Protein AF-A0A3R6XH08-F1 (afdb_monomer)

Radius of gyration: 36.48 Å; Cα contacts (8 Å, |Δi|>4): 647; chains: 1; bounding box: 94×95×101 Å

Solvent-accessible surface area (backbone atoms only — not comparable to full-atom values): 23664 Å² total; per-residue (Å²): 137,88,78,83,79,83,76,85,70,84,73,82,67,83,69,82,74,75,79,83,75,68,74,85,77,70,96,71,69,52,64,60,80,80,63,96,82,67,60,67,53,46,64,44,83,46,77,33,53,45,62,33,60,36,26,43,59,39,72,90,46,35,84,80,53,41,72,97,57,90,65,98,66,90,64,32,36,14,43,36,42,20,37,61,37,55,54,44,39,37,27,41,28,29,73,87,70,49,76,43,82,73,51,60,59,53,65,45,62,42,19,26,18,59,57,78,58,58,72,88,74,57,58,39,56,40,38,62,40,86,50,87,81,74,54,61,42,71,41,47,56,90,45,49,36,27,43,32,40,32,19,38,74,89,40,55,17,32,31,31,38,34,62,43,20,38,82,86,38,60,69,36,46,63,49,18,37,44,65,91,62,76,44,58,53,49,72,45,58,90,78,29,35,35,40,33,68,67,53,48,28,31,32,63,76,75,67,48,73,42,72,46,56,76,49,46,49,38,34,38,46,39,76,63,63,89,86,69,68,80,67,76,85,62,40,54,64,37,56,72,70,44,92,52,48,74,43,66,44,55,54,74,72,77,53,56,38,33,33,38,76,62,53,50,76,75,51,76,70,44,50,27,36,41,36,44,34,40,25,45,69,60,58,98,82,52,87,58,58,78,48,28,61,43,58,35,52,48,42,79,46,64,41,60,58,72,76,54,62,66,59,55,50,52,52,52,50,50,52,53,51,50,53,52,53,51,51,52,51,52,50,50,54,56,48,53,63,55,55,64,69,75,70,74,86,90,76,85,86,85,90,86,84,90,82,88,81,87,84,78,85,81,83,83,88,88,86,84,87,80,90,86,88,83,88,85,83,88,84,88,80,88,82,88,82,90,81,90,86,133

Sequence (390 aa):
MRILALSVVASFAKAAFNASALPPVPRKFPTYTYPDDLNLAHSFPVTVKKGRDLLLPLAPLKHALFPEVDPVGSFSLGVSLSACAGSMYVSLVTTDNVVFPLSTAALQCFTFAKETPSTTNATNLCPVFYGPDDLYYTIDPYKIQGVLLMADVDMDLQVAVSFASSLTFPHGYPRMFSADSLPNMTLDATSSAVTFELPTTVDVTSFVASTCHDCIYTVFLSPVVAHAAAAPVLPPICLVASSIARLPLDRSGASSGGHIPRLHTSVAKGDYIVYVVASVPPAADATTRPAALFLYTPVTAYIAHSVSWTYVLVVAVAVAAGAATGLVLLRHFHRKKKDDRRHAPSRFPVPIASGETAGLLPKPSATFAEDDESYDDDLDGYHDIDHVTV

pLDDT: mean 72.44, std 21.0, range [25.69, 96.62]

Organism: Aphanomyces astaci (NCBI:txid112090)

Mean predicted aligned error: 16.35 Å

Secondary structure (DSSP, 8-state):
------------------GGGSPPPPSSPPBPPPPTT--TTS-EEEEE-TT-EEEEESGGGHHHHS-SS--SS--EEEEEEEEEES-EEEEEEETT--EEEEE--SEEEEEEESS---TTS-----SEES-STTS-EE--GGGEEEEEEEE-SSS-EEEEEEEEETTT-TT--SEEEETT---BEEEETTTTEEEEPPPEEEETTT--EEE-TT-EEEEEEEEPPSS--S-----HHHHHHS--EEEE-B--TT-SEEE-TTHHHHS-SEEEEEEEEEEPPPPTT--SSPPPEEEPBPEEEEE-----HHHHHHHHHHHHHHHHHHHHHHHHHHHHHHHTTSS-----------------------------------------------

Foldseek 3Di:
DDDDDPPPQPDPPPPPDPPPPDDPDDPDAAEDDDDPPDALLAWDKDKAFAQGKYWDFCVVVCPPAHDPDDDPDKKKKKKWKAWQDAWKWKWWAFPVRDTGTDDGDRTDMAIEILDDDDLQQDAQQAQEDPDLVRRYDNHHPNRTGTMMIGGHNPGMTMMTMHMHICVLVVNHAQKHFYPSDQWAKDAPLVQQKIFIAFTWIAGSNPRDIDGCQPWFKKKWKAADDPPDDFDDPGPPSSRVNDPTDIFGFADDGSHRIGGGPCQLPSDDFHKIWMKMKIFDDDDPPPPRHGGSIDIHRIDIDGNHRPPPVVVVVVVVVVVVVVVVVVVVVVVVVVVVVVVVVVDDDDDDDDDDDDDDDDDDDDDDDDDDDDDDDDDDDDDDDDDDDDDDDD

Nearest PDB structures (foldseek):
  7tl6-assembly1_A  TM=4.176E-01  e=4.992E-02  Mus musculus
  6vwi-assembly1_B  TM=3.623E-01  e=5.562E-01  Homo sapiens
  3sxw-assembly1_A-2  TM=5.569E-01  e=9.106E-01  Pyrococcus furiosus DSM 3638
  1boy-assembly1_A  TM=3.393E-01  e=5.875E-01  Homo sapiens
  1a21-assembly1_A  TM=2.514E-01  e=2.724E+00  Oryctolagus cuniculus

Structure (mmCIF, N/CA/C/O backbone):
data_AF-A0A3R6XH08-F1
#
_entry.id   AF-A0A3R6XH08-F1
#
loop_
_atom_site.group_PDB
_atom_site.id
_atom_site.type_symbol
_atom_site.label_atom_id
_atom_site.label_alt_id
_atom_site.label_comp_id
_atom_site.label_asym_id
_atom_site.label_entity_id
_atom_site.label_seq_id
_atom_site.pdbx_PDB_ins_code
_atom_site.Cartn_x
_atom_site.Cartn_y
_atom_site.Cartn_z
_atom_site.occupancy
_atom_site.B_iso_or_equiv
_atom_site.auth_seq_id
_atom_site.auth_comp_id
_atom_site.auth_asym_id
_atom_site.auth_atom_id
_atom_site.pdbx_PDB_model_num
ATOM 1 N N . MET A 1 1 ? -1.826 29.944 -31.941 1.00 33.44 1 MET A N 1
ATOM 2 C CA . MET A 1 1 ? -2.393 28.612 -31.642 1.00 33.44 1 MET A CA 1
ATOM 3 C C . MET A 1 1 ? -2.288 28.380 -30.144 1.00 33.44 1 MET A C 1
ATOM 5 O O . MET A 1 1 ? -1.181 28.321 -29.633 1.00 33.44 1 MET A O 1
ATOM 9 N N . ARG A 1 2 ? -3.421 28.371 -29.432 1.00 26.19 2 ARG A N 1
ATOM 10 C CA . ARG A 1 2 ? -3.495 28.042 -28.002 1.00 26.19 2 ARG A CA 1
ATOM 11 C C . ARG A 1 2 ? -3.691 26.531 -27.899 1.00 26.19 2 ARG A C 1
ATOM 13 O O . ARG A 1 2 ? -4.702 26.035 -28.382 1.00 26.19 2 ARG A O 1
ATOM 20 N N . ILE A 1 3 ? -2.722 25.820 -27.333 1.00 31.44 3 ILE A N 1
ATOM 21 C CA . ILE A 1 3 ? -2.847 24.390 -27.035 1.00 31.44 3 ILE A CA 1
ATOM 22 C C . ILE A 1 3 ? -3.413 24.295 -25.618 1.00 31.44 3 ILE A C 1
ATOM 24 O O . ILE A 1 3 ? -2.790 24.762 -24.666 1.00 31.44 3 ILE A O 1
ATOM 28 N N . LEU A 1 4 ? -4.635 23.769 -25.513 1.00 29.64 4 LEU A N 1
ATOM 29 C CA . LEU A 1 4 ? -5.271 23.414 -24.250 1.00 29.64 4 LEU A CA 1
ATOM 30 C C . LEU A 1 4 ? -4.449 22.307 -23.583 1.00 29.64 4 LEU A C 1
ATOM 32 O O . LEU A 1 4 ? -4.420 21.179 -24.068 1.00 29.64 4 LEU A O 1
ATOM 36 N N . ALA A 1 5 ? -3.798 22.625 -22.467 1.00 31.14 5 ALA A N 1
ATOM 37 C CA . ALA A 1 5 ? -3.306 21.620 -21.542 1.00 31.14 5 ALA A CA 1
ATOM 38 C C . ALA A 1 5 ? -4.510 21.092 -20.746 1.00 31.14 5 ALA A C 1
ATOM 40 O O . ALA A 1 5 ? -5.046 21.792 -19.887 1.00 31.14 5 ALA A O 1
ATOM 41 N N . LEU A 1 6 ? -4.965 19.877 -21.066 1.00 26.83 6 LEU A N 1
ATOM 42 C CA . LEU A 1 6 ? -5.846 19.108 -20.189 1.00 26.83 6 LEU A CA 1
ATOM 43 C C . LEU A 1 6 ? -5.032 18.721 -18.946 1.00 26.83 6 LEU A C 1
ATOM 45 O O . LEU A 1 6 ? -4.292 17.741 -18.948 1.00 26.83 6 LEU A O 1
ATOM 49 N N . SER A 1 7 ? -5.138 19.519 -17.890 1.00 25.69 7 SER A N 1
ATOM 50 C CA . SER A 1 7 ? -4.680 19.143 -16.558 1.00 25.69 7 SER A CA 1
ATOM 51 C C . SER A 1 7 ? -5.643 18.099 -15.991 1.00 25.69 7 SER A C 1
ATOM 53 O O . SER A 1 7 ? -6.740 18.443 -15.548 1.00 25.69 7 SER A O 1
ATOM 55 N N . VAL A 1 8 ? -5.251 16.825 -16.003 1.00 28.22 8 VAL A N 1
ATOM 56 C CA . VAL A 1 8 ? -5.900 15.789 -15.189 1.00 28.22 8 VAL A CA 1
ATOM 57 C C . VAL A 1 8 ? -5.421 15.995 -13.754 1.00 28.22 8 VAL A C 1
ATOM 59 O O . VAL A 1 8 ? -4.464 15.383 -13.297 1.00 28.22 8 VAL A O 1
ATOM 62 N N . VAL A 1 9 ? -6.048 16.944 -13.063 1.00 27.52 9 VAL A N 1
ATOM 63 C CA . VAL A 1 9 ? -5.958 17.040 -11.608 1.00 27.52 9 VAL A CA 1
ATOM 64 C C . VAL A 1 9 ? -6.851 15.925 -11.080 1.00 27.52 9 VAL A C 1
ATOM 66 O O . VAL A 1 9 ? -8.065 15.960 -11.281 1.00 27.52 9 VAL A O 1
ATOM 69 N N . ALA A 1 10 ? -6.263 14.910 -10.447 1.00 28.52 10 ALA A N 1
ATOM 70 C CA . ALA A 1 10 ? -7.021 13.977 -9.629 1.00 28.52 10 ALA A CA 1
ATOM 71 C C . ALA A 1 10 ? -7.557 14.764 -8.424 1.00 28.52 10 ALA A C 1
ATOM 73 O O . ALA A 1 10 ? -6.911 14.875 -7.388 1.00 28.52 10 ALA A O 1
ATOM 74 N N . SER A 1 11 ? -8.716 15.403 -8.588 1.00 26.11 11 SER A N 1
ATOM 75 C CA . SER A 1 11 ? -9.431 16.012 -7.477 1.00 26.11 11 SER A CA 1
ATOM 76 C C . SER A 1 11 ? -9.865 14.903 -6.526 1.00 26.11 11 SER A C 1
ATOM 78 O O . SER A 1 11 ? -10.837 14.197 -6.793 1.00 26.11 11 SER A O 1
ATOM 80 N N . PHE A 1 12 ? -9.202 14.794 -5.376 1.00 38.41 12 PHE A N 1
ATOM 81 C CA . PHE A 1 12 ? -9.807 14.209 -4.183 1.00 38.41 12 PHE A CA 1
ATOM 82 C C . PHE A 1 12 ? -10.846 15.202 -3.662 1.00 38.41 12 PHE A C 1
ATOM 84 O O . PHE A 1 12 ? -10.659 15.898 -2.668 1.00 38.41 12 PHE A O 1
ATOM 91 N N . ALA A 1 13 ? -11.949 15.334 -4.398 1.00 27.03 13 ALA A N 1
ATOM 92 C CA . ALA A 1 13 ? -13.125 15.979 -3.861 1.00 27.03 13 ALA A CA 1
ATOM 93 C C . ALA A 1 13 ? -13.584 15.119 -2.682 1.00 27.03 13 ALA A C 1
ATOM 95 O O . ALA A 1 13 ? -13.922 13.946 -2.856 1.00 27.03 13 ALA A O 1
ATOM 96 N N . LYS A 1 14 ? -13.604 15.707 -1.482 1.00 37.12 14 LYS A N 1
ATOM 97 C CA . LYS A 1 14 ? -14.404 15.221 -0.358 1.00 37.12 14 LYS A CA 1
ATOM 98 C C . LYS A 1 14 ? -15.851 15.275 -0.846 1.00 37.12 14 LYS A C 1
ATOM 100 O O . LYS A 1 14 ? -16.508 16.310 -0.763 1.00 37.12 14 LYS A O 1
ATOM 105 N N . ALA A 1 15 ? -16.292 14.211 -1.513 1.00 30.67 15 ALA A N 1
ATOM 106 C CA . ALA A 1 15 ? -17.637 14.125 -2.041 1.00 30.67 15 ALA A CA 1
ATOM 107 C C . ALA A 1 15 ? -18.569 14.214 -0.835 1.00 30.67 15 ALA A C 1
ATOM 109 O O . ALA A 1 15 ? -18.578 13.326 0.018 1.00 30.67 15 ALA A O 1
ATOM 110 N N . ALA A 1 16 ? -19.308 15.319 -0.734 1.00 32.34 16 ALA A N 1
ATOM 111 C CA . ALA A 1 16 ? -20.424 15.422 0.185 1.00 32.34 16 ALA A CA 1
ATOM 112 C C . ALA A 1 16 ? -21.398 14.299 -0.192 1.00 32.34 16 ALA A C 1
ATOM 114 O O . ALA A 1 16 ? -22.062 14.345 -1.229 1.00 32.34 16 ALA A O 1
ATOM 115 N N . PHE A 1 17 ? -21.374 13.231 0.602 1.00 43.34 17 PHE A N 1
ATOM 116 C CA . PHE A 1 17 ? -22.094 12.001 0.327 1.00 43.34 17 PHE A CA 1
ATOM 117 C C . PHE A 1 17 ? -23.595 12.274 0.405 1.00 43.34 17 PHE A C 1
ATOM 119 O O . PHE A 1 17 ? -24.123 12.642 1.455 1.00 43.34 17 PHE A O 1
ATOM 126 N N . ASN A 1 18 ? -24.299 12.066 -0.705 1.00 28.47 18 ASN A N 1
ATOM 127 C CA . ASN A 1 18 ? -25.750 12.015 -0.697 1.00 28.47 18 ASN A CA 1
ATOM 128 C C . ASN A 1 18 ? -26.143 10.630 -0.154 1.00 28.47 18 ASN A C 1
ATOM 130 O O . ASN A 1 18 ? -26.159 9.644 -0.886 1.00 28.47 18 ASN A O 1
ATOM 134 N N . ALA A 1 19 ? -26.394 10.540 1.156 1.00 39.81 19 ALA A N 1
ATOM 135 C CA . ALA A 1 19 ? -26.684 9.302 1.896 1.00 39.81 19 ALA A CA 1
ATOM 136 C C . ALA A 1 19 ? -27.966 8.558 1.449 1.00 39.81 19 ALA A C 1
ATOM 138 O O . ALA A 1 19 ? -28.361 7.564 2.049 1.00 39.81 19 ALA A O 1
ATOM 139 N N . SER A 1 20 ? -28.638 9.041 0.407 1.00 33.69 20 SER A N 1
ATOM 140 C CA . SER A 1 20 ? -29.971 8.629 -0.028 1.00 33.69 20 SER A CA 1
ATOM 141 C C . SER A 1 20 ? -29.993 7.436 -0.996 1.00 33.69 20 SER A C 1
ATOM 143 O O . SER A 1 20 ? -31.079 6.969 -1.327 1.00 33.69 20 SER A O 1
ATOM 145 N N . ALA A 1 21 ? -28.836 6.912 -1.424 1.00 39.50 21 ALA A N 1
ATOM 146 C CA . ALA A 1 21 ? -28.752 5.814 -2.400 1.00 39.50 21 ALA A CA 1
ATOM 147 C C . ALA A 1 21 ? -28.111 4.513 -1.878 1.00 39.50 21 ALA A C 1
ATOM 149 O O . ALA A 1 21 ? -27.986 3.554 -2.639 1.00 39.50 21 ALA A O 1
ATOM 150 N N . LEU A 1 22 ? -27.700 4.446 -0.606 1.00 46.88 22 LEU A N 1
ATOM 151 C CA . LEU A 1 22 ? -27.160 3.202 -0.053 1.00 46.88 22 LEU A CA 1
ATOM 152 C C . LEU A 1 22 ? -28.313 2.224 0.241 1.00 46.88 22 LEU A C 1
ATOM 154 O O . LEU A 1 22 ? -29.290 2.622 0.886 1.00 46.88 22 LEU A O 1
ATOM 158 N N . PRO A 1 23 ? -28.239 0.958 -0.212 1.00 47.88 23 PRO A N 1
ATOM 159 C CA . PRO A 1 23 ? -29.212 -0.054 0.178 1.00 47.88 23 PRO A CA 1
ATOM 160 C C . PRO A 1 23 ? -29.245 -0.193 1.711 1.00 47.88 23 PRO A C 1
ATOM 162 O O . PRO A 1 23 ? -28.235 0.058 2.374 1.00 47.88 23 PRO A O 1
ATOM 165 N N . PRO A 1 24 ? -30.393 -0.575 2.302 1.00 49.56 24 PRO A N 1
ATOM 166 C CA . PRO A 1 24 ? -30.515 -0.714 3.745 1.00 49.56 24 PRO A CA 1
ATOM 167 C C . PRO A 1 24 ? -29.464 -1.692 4.268 1.00 49.56 24 PRO A C 1
ATOM 169 O O . PRO A 1 24 ? -29.397 -2.848 3.851 1.00 49.56 24 PRO A O 1
ATOM 172 N N . VAL A 1 25 ? -28.647 -1.189 5.188 1.00 54.62 25 VAL A N 1
ATOM 173 C CA . VAL A 1 25 ? -27.511 -1.893 5.770 1.00 54.62 25 VAL A CA 1
ATOM 174 C C . VAL A 1 25 ? -27.981 -3.204 6.433 1.00 54.62 25 VAL A C 1
ATOM 176 O O . VAL A 1 25 ? -28.839 -3.166 7.324 1.00 54.62 25 VAL A O 1
ATOM 179 N N . PRO A 1 26 ? -27.454 -4.375 6.030 1.00 58.22 26 PRO A N 1
ATOM 180 C CA . PRO A 1 26 ? -27.775 -5.650 6.662 1.00 58.22 26 PRO A CA 1
ATOM 181 C C . PRO A 1 26 ? -27.462 -5.637 8.165 1.00 58.22 26 PRO A C 1
ATOM 183 O O . PRO A 1 26 ? -26.382 -5.238 8.583 1.00 58.22 26 PRO A O 1
ATOM 186 N N . ARG A 1 27 ? -28.369 -6.160 9.005 1.00 60.28 27 ARG A N 1
ATOM 187 C CA . ARG A 1 27 ? -28.140 -6.279 10.465 1.00 60.28 27 ARG A CA 1
ATOM 188 C C . ARG A 1 27 ? -27.024 -7.264 10.844 1.00 60.28 27 ARG A C 1
ATOM 190 O O . ARG A 1 27 ? -26.631 -7.317 12.005 1.00 60.28 27 ARG A O 1
ATOM 197 N N . LYS A 1 28 ? -26.573 -8.097 9.904 1.00 75.25 28 LYS A N 1
ATOM 198 C CA . LYS A 1 28 ? -25.466 -9.043 10.078 1.00 75.25 28 LYS A CA 1
ATOM 199 C C . LYS A 1 28 ? -24.671 -9.112 8.785 1.00 75.25 28 LYS A C 1
ATOM 201 O O . LYS A 1 28 ? -25.231 -9.439 7.741 1.00 75.25 28 LYS A O 1
ATOM 206 N N . PHE A 1 29 ? -23.378 -8.851 8.887 1.00 83.94 29 PHE A N 1
ATOM 207 C CA . PHE A 1 29 ? -22.446 -8.980 7.778 1.00 83.94 29 PHE A CA 1
ATOM 208 C C . PHE A 1 29 ? -21.746 -10.336 7.829 1.00 83.94 29 PHE A C 1
ATOM 210 O O . PHE A 1 29 ? -21.438 -10.814 8.926 1.00 83.94 29 PHE A O 1
ATOM 217 N N . PRO A 1 30 ? -21.450 -10.952 6.674 1.00 91.00 30 PRO A N 1
ATOM 218 C CA . PRO A 1 30 ? -20.438 -11.995 6.605 1.00 91.00 30 PRO A CA 1
ATOM 219 C C . PRO A 1 30 ? -19.129 -11.469 7.200 1.00 91.00 30 PRO A C 1
ATOM 221 O O . PRO A 1 30 ? -18.701 -10.362 6.877 1.00 91.00 30 PRO A O 1
ATOM 224 N N . THR A 1 31 ? -18.502 -12.244 8.079 1.00 93.44 31 THR A N 1
ATOM 225 C CA . THR A 1 31 ? -17.246 -11.863 8.733 1.00 93.44 31 THR A CA 1
ATOM 226 C C . THR A 1 31 ? -16.076 -12.603 8.118 1.00 93.44 31 THR A C 1
ATOM 228 O O . THR A 1 31 ? -16.151 -13.813 7.909 1.00 93.44 31 THR A O 1
ATOM 231 N N . TYR A 1 32 ? -14.980 -11.893 7.894 1.00 95.88 32 TYR A N 1
ATOM 232 C CA . TYR A 1 32 ? -13.712 -12.497 7.531 1.00 95.88 32 TYR A CA 1
ATOM 233 C C . TYR A 1 32 ? -13.135 -13.284 8.708 1.00 95.88 32 TYR A C 1
ATOM 235 O O . TYR A 1 32 ? -13.116 -12.805 9.845 1.00 95.88 32 TYR A O 1
ATOM 243 N N . THR A 1 33 ? -12.659 -14.492 8.422 1.00 95.38 33 THR A N 1
ATOM 244 C CA . THR A 1 33 ? -11.945 -15.333 9.381 1.00 95.38 33 THR A CA 1
ATOM 245 C C . THR A 1 33 ? -10.454 -15.197 9.113 1.00 95.38 33 THR A C 1
ATOM 247 O O . THR A 1 33 ? -9.988 -15.526 8.024 1.00 95.38 33 THR A O 1
ATOM 250 N N . TYR A 1 34 ? -9.717 -14.687 10.096 1.00 94.62 34 TYR A N 1
ATOM 251 C CA . TYR A 1 34 ? -8.266 -14.561 10.003 1.00 94.62 34 TYR A CA 1
ATOM 252 C C . TYR A 1 34 ? -7.593 -15.933 10.131 1.00 94.62 34 TYR A C 1
ATOM 254 O O . TYR A 1 34 ? -8.088 -16.765 10.893 1.00 94.62 34 TYR A O 1
ATOM 262 N N . PRO A 1 35 ? -6.484 -16.171 9.414 1.00 91.69 35 PRO A N 1
ATOM 263 C CA . PRO A 1 35 ? -5.689 -17.375 9.600 1.00 91.69 35 PRO A CA 1
ATOM 264 C C . PRO A 1 35 ? -4.939 -17.330 10.942 1.00 91.69 35 PRO A C 1
ATOM 266 O O . PRO A 1 35 ? -4.599 -16.251 11.432 1.00 91.69 35 PRO A O 1
ATOM 269 N N . ASP A 1 36 ? -4.673 -18.498 11.529 1.00 87.06 36 ASP A N 1
ATOM 270 C CA . ASP A 1 36 ? -4.037 -18.612 12.853 1.00 87.06 36 ASP A CA 1
ATOM 271 C C . ASP A 1 36 ? -2.587 -18.093 12.872 1.00 87.06 36 ASP A C 1
ATOM 273 O O . ASP A 1 36 ? -2.092 -17.647 13.905 1.00 87.06 36 ASP A O 1
ATOM 277 N N . ASP A 1 37 ? -1.905 -18.120 11.726 1.00 87.56 37 ASP A N 1
ATOM 278 C CA . ASP A 1 37 ? -0.529 -17.660 11.524 1.00 87.56 37 ASP A CA 1
ATOM 279 C C . ASP A 1 37 ? -0.443 -16.220 10.981 1.00 87.56 37 ASP A C 1
ATOM 281 O O . ASP A 1 37 ? 0.596 -15.800 10.463 1.00 87.56 37 ASP A O 1
ATOM 285 N N . LEU A 1 38 ? -1.525 -15.438 11.101 1.00 89.25 38 LEU A N 1
ATOM 286 C CA . LEU A 1 38 ? -1.565 -14.068 10.601 1.00 89.25 38 LEU A CA 1
ATOM 287 C C . LEU A 1 38 ? -0.481 -13.192 11.244 1.00 89.25 38 LEU A C 1
ATOM 289 O O . LEU A 1 38 ? -0.534 -12.854 12.428 1.00 89.25 38 LEU A O 1
ATOM 293 N N . ASN A 1 39 ? 0.445 -12.709 10.418 1.00 86.69 39 ASN A N 1
ATOM 294 C CA . ASN A 1 39 ? 1.446 -11.737 10.833 1.00 86.69 39 ASN A CA 1
ATOM 295 C C . ASN A 1 39 ? 0.996 -10.297 10.527 1.00 86.69 39 ASN A C 1
ATOM 297 O O . ASN A 1 39 ? 1.119 -9.821 9.399 1.00 86.69 39 ASN A O 1
ATOM 301 N N . LEU A 1 40 ? 0.541 -9.575 11.556 1.00 86.19 40 LEU A N 1
ATOM 302 C CA . LEU A 1 40 ? 0.092 -8.175 11.460 1.00 86.19 40 LEU A CA 1
ATOM 303 C C . LEU A 1 40 ? 1.220 -7.153 11.211 1.00 86.19 40 LEU A C 1
ATOM 305 O O . LEU A 1 40 ? 0.941 -5.962 11.055 1.00 86.19 40 LEU A O 1
ATOM 309 N N . ALA A 1 41 ? 2.485 -7.587 11.164 1.00 80.44 41 ALA A N 1
ATOM 310 C CA . ALA A 1 41 ? 3.599 -6.756 10.701 1.00 80.44 41 ALA A CA 1
ATOM 311 C C . ALA A 1 41 ? 3.496 -6.421 9.202 1.00 80.44 41 ALA A C 1
ATOM 313 O O . ALA A 1 41 ? 4.054 -5.423 8.738 1.00 80.44 41 ALA A O 1
ATOM 314 N N . HIS A 1 42 ? 2.777 -7.249 8.440 1.00 81.88 42 HIS A N 1
ATOM 315 C CA . HIS A 1 42 ? 2.633 -7.125 6.998 1.00 81.88 42 HIS A CA 1
ATOM 316 C C . HIS A 1 42 ? 1.166 -7.003 6.597 1.00 81.88 42 HIS A C 1
ATOM 318 O O . HIS A 1 42 ? 0.254 -7.401 7.322 1.00 81.88 42 HIS A O 1
ATOM 324 N N . SER A 1 43 ? 0.941 -6.440 5.412 1.00 86.94 43 SER A N 1
ATOM 325 C CA . SER A 1 43 ? -0.379 -6.472 4.801 1.00 86.94 43 SER A CA 1
ATOM 326 C C . SER A 1 43 ? -0.742 -7.894 4.384 1.00 86.94 43 SER A C 1
ATOM 328 O O . SER A 1 43 ? 0.118 -8.629 3.899 1.00 86.94 43 SER A O 1
ATOM 330 N N . PHE A 1 44 ? -2.018 -8.241 4.477 1.00 90.12 44 PHE A N 1
ATOM 331 C CA . PHE A 1 44 ? -2.553 -9.529 4.049 1.00 90.12 44 PHE A CA 1
ATOM 332 C C . PHE A 1 44 ? -3.652 -9.336 2.993 1.00 90.12 44 PHE A C 1
ATOM 334 O O . PHE A 1 44 ? -4.354 -8.320 3.009 1.00 90.12 44 PHE A O 1
ATOM 341 N N . PRO A 1 45 ? -3.803 -10.280 2.050 1.00 92.25 45 PRO A N 1
ATOM 342 C CA . PRO A 1 45 ? -4.818 -10.189 1.014 1.00 92.25 45 PRO A CA 1
ATOM 343 C C . PRO A 1 45 ? -6.198 -10.583 1.553 1.00 92.25 45 PRO A C 1
ATOM 345 O O . PRO A 1 45 ? -6.342 -11.530 2.324 1.00 92.25 45 PRO A O 1
ATOM 348 N N . VAL A 1 46 ? -7.227 -9.888 1.084 1.00 94.38 46 VAL A N 1
ATOM 349 C CA . VAL A 1 46 ? -8.639 -10.184 1.319 1.00 94.38 46 VAL A CA 1
ATOM 350 C C . VAL A 1 46 ? -9.355 -10.159 -0.024 1.00 94.38 46 VAL A C 1
ATOM 352 O O . VAL A 1 46 ? -9.162 -9.250 -0.826 1.00 94.38 46 VAL A O 1
ATOM 355 N N . THR A 1 47 ? -10.194 -11.161 -0.276 1.00 94.56 47 THR A N 1
ATOM 356 C CA . THR A 1 47 ? -11.058 -11.194 -1.463 1.00 94.56 47 THR A CA 1
ATOM 357 C C . THR A 1 47 ? -12.509 -11.035 -1.042 1.00 94.56 47 THR A C 1
ATOM 359 O O . THR A 1 47 ? -13.011 -11.815 -0.232 1.00 94.56 47 THR A O 1
ATOM 362 N N . VAL A 1 48 ? -13.192 -10.053 -1.622 1.00 93.50 48 VAL A N 1
ATOM 363 C CA . VAL A 1 48 ? -14.627 -9.824 -1.443 1.00 93.50 48 VAL A CA 1
ATOM 364 C C . VAL A 1 48 ? -15.321 -10.144 -2.760 1.00 93.50 48 VAL A C 1
ATOM 366 O O . VAL A 1 48 ? -14.930 -9.662 -3.821 1.00 93.50 48 VAL A O 1
ATOM 369 N N . LYS A 1 49 ? -16.338 -11.004 -2.710 1.00 92.12 49 LYS A N 1
ATOM 370 C CA . LYS A 1 49 ? -17.082 -11.391 -3.912 1.00 92.12 49 LYS A CA 1
ATOM 371 C C . LYS A 1 49 ? -17.898 -10.220 -4.444 1.00 92.12 49 LYS A C 1
ATOM 373 O O . LYS A 1 49 ? -18.445 -9.461 -3.652 1.00 92.12 49 LYS A O 1
ATOM 378 N N . LYS A 1 50 ? -18.005 -10.109 -5.769 1.00 89.94 50 LYS A N 1
ATOM 379 C CA . LYS A 1 50 ? -18.774 -9.043 -6.431 1.00 89.94 50 LYS A CA 1
ATOM 380 C C . LYS A 1 50 ? -20.173 -8.866 -5.829 1.00 89.94 50 LYS A C 1
ATOM 382 O O . LYS A 1 50 ? -20.874 -9.854 -5.578 1.00 89.94 50 LYS A O 1
ATOM 387 N N . GLY A 1 51 ? -20.565 -7.618 -5.578 1.00 84.56 51 GLY A N 1
ATOM 388 C CA . GLY A 1 51 ? -21.844 -7.263 -4.952 1.00 84.56 51 GLY A CA 1
ATOM 389 C C . GLY A 1 51 ? -22.070 -7.859 -3.554 1.00 84.56 51 GLY A C 1
ATOM 390 O O . GLY A 1 51 ? -23.220 -8.056 -3.152 1.00 84.56 51 GLY A O 1
ATOM 391 N N . ARG A 1 52 ? -21.004 -8.226 -2.831 1.00 89.12 52 ARG A N 1
ATOM 392 C CA . ARG A 1 52 ? -21.067 -8.697 -1.441 1.00 89.12 52 ARG A CA 1
ATOM 393 C C . ARG A 1 52 ? -20.333 -7.748 -0.509 1.00 89.12 52 ARG A C 1
ATOM 395 O O . ARG A 1 52 ? -19.359 -7.098 -0.889 1.00 89.12 52 ARG A O 1
ATOM 402 N N . ASP A 1 53 ? -20.770 -7.802 0.741 1.00 91.12 53 ASP A N 1
ATOM 403 C CA . ASP A 1 53 ? -20.144 -7.112 1.855 1.00 91.12 53 ASP A CA 1
ATOM 404 C C . ASP A 1 53 ? -19.350 -8.115 2.694 1.00 91.12 53 ASP A C 1
ATOM 406 O O . ASP A 1 53 ? -19.766 -9.267 2.876 1.00 91.12 53 ASP A O 1
ATOM 410 N N . LEU A 1 54 ? -18.222 -7.671 3.235 1.00 95.00 54 LEU A N 1
ATOM 411 C CA . LEU A 1 54 ? -17.379 -8.448 4.130 1.00 95.00 54 LEU A CA 1
ATOM 412 C C . LEU A 1 54 ? -16.898 -7.566 5.280 1.00 95.00 54 LEU A C 1
ATOM 414 O O . LEU A 1 54 ? -16.205 -6.572 5.073 1.00 95.00 54 LEU A O 1
ATOM 418 N N . LEU A 1 55 ? -17.249 -7.950 6.504 1.00 95.38 55 LEU A N 1
ATOM 419 C CA . LEU A 1 55 ? -16.755 -7.309 7.714 1.00 95.38 55 LEU A CA 1
ATOM 420 C C . LEU A 1 55 ? -15.408 -7.918 8.100 1.00 95.38 55 LEU A C 1
ATOM 422 O O . LEU A 1 55 ? -15.297 -9.131 8.261 1.00 95.38 55 LEU A O 1
ATOM 426 N N . LEU A 1 56 ? -14.408 -7.072 8.311 1.00 96.62 56 LEU A N 1
ATOM 427 C CA . LEU A 1 56 ? -13.136 -7.404 8.942 1.00 96.62 56 LEU A CA 1
ATOM 428 C C . LEU A 1 56 ? -13.259 -7.120 10.446 1.00 96.62 56 LEU A C 1
ATOM 430 O O . LEU A 1 56 ? -13.143 -5.959 10.852 1.00 96.62 56 LEU A O 1
ATOM 434 N N . PRO A 1 57 ? -13.564 -8.125 11.290 1.00 95.50 57 PRO A N 1
ATOM 435 C CA . PRO A 1 57 ? -13.803 -7.880 12.706 1.00 95.50 57 PRO A CA 1
ATOM 436 C C . PRO A 1 57 ? -12.489 -7.582 13.435 1.00 95.50 57 PRO A C 1
ATOM 438 O O . PRO A 1 57 ? -11.468 -8.205 13.156 1.00 95.50 57 PRO A O 1
ATOM 441 N N . LEU A 1 58 ? -12.505 -6.673 14.411 1.00 94.31 58 LEU A N 1
ATOM 442 C CA . LEU A 1 58 ? -11.330 -6.388 15.247 1.00 94.31 58 LEU A CA 1
ATOM 443 C C . LEU A 1 58 ? -11.235 -7.297 16.474 1.00 94.31 58 LEU A C 1
ATOM 445 O O . LEU A 1 58 ? -10.146 -7.481 17.012 1.00 94.31 58 LEU A O 1
ATOM 449 N N . ALA A 1 59 ? -12.349 -7.895 16.910 1.00 92.12 59 ALA A N 1
ATOM 450 C CA . ALA A 1 59 ? -12.385 -8.720 18.118 1.00 92.12 59 ALA A CA 1
ATOM 451 C C . ALA A 1 59 ? -11.344 -9.866 18.127 1.00 92.12 59 ALA A C 1
ATOM 453 O O . ALA A 1 59 ? -10.653 -9.993 19.138 1.00 92.12 59 ALA A O 1
ATOM 454 N N . PRO A 1 60 ? -11.139 -10.639 17.037 1.00 93.25 60 PRO A N 1
ATOM 455 C CA . PRO A 1 60 ? -10.102 -11.678 17.003 1.00 93.25 60 PRO A CA 1
ATOM 456 C C . PRO A 1 60 ? -8.671 -11.127 17.074 1.00 93.25 60 PRO A C 1
ATOM 458 O O . PRO A 1 60 ? -7.759 -11.831 17.487 1.00 93.25 60 PRO A O 1
ATOM 461 N N . LEU A 1 61 ? -8.468 -9.864 16.691 1.00 92.50 61 LEU A N 1
ATOM 462 C CA . LEU A 1 61 ? -7.160 -9.206 16.661 1.00 92.50 61 LEU A CA 1
ATOM 463 C C . LEU A 1 61 ? -6.879 -8.393 17.932 1.00 92.50 61 LEU A C 1
ATOM 465 O O . LEU A 1 61 ? -5.842 -7.733 18.027 1.00 92.50 61 LEU A O 1
ATOM 469 N N . LYS A 1 62 ? -7.794 -8.418 18.912 1.00 89.44 62 LYS A N 1
ATOM 470 C CA . LYS A 1 62 ? -7.757 -7.520 20.069 1.00 89.44 62 LYS A CA 1
ATOM 471 C C . LYS A 1 62 ? -6.446 -7.627 20.845 1.00 89.44 62 LYS A C 1
ATOM 473 O O . LYS A 1 62 ? -5.840 -6.604 21.121 1.00 89.44 62 LYS A O 1
ATOM 478 N N . HIS A 1 63 ? -5.979 -8.844 21.118 1.00 87.12 63 HIS A N 1
ATOM 479 C CA . HIS A 1 63 ? -4.739 -9.083 21.867 1.00 87.12 63 HIS A CA 1
ATOM 480 C C . HIS A 1 63 ? -3.482 -8.536 21.178 1.00 87.12 63 HIS A C 1
ATOM 482 O O . HIS A 1 63 ? -2.504 -8.230 21.848 1.00 87.12 63 HIS A O 1
ATOM 488 N N . ALA A 1 64 ? -3.497 -8.424 19.848 1.00 87.69 64 ALA A N 1
ATOM 489 C CA . ALA A 1 64 ? -2.347 -7.954 19.084 1.00 87.69 64 ALA A CA 1
ATOM 490 C C . ALA A 1 64 ? -2.402 -6.447 18.790 1.00 87.69 64 ALA A C 1
ATOM 492 O O . ALA A 1 64 ? -1.363 -5.801 18.658 1.00 87.69 64 ALA A O 1
ATOM 493 N N . LEU A 1 65 ? -3.606 -5.881 18.658 1.00 89.06 65 LEU A N 1
ATOM 494 C CA . LEU A 1 65 ? -3.801 -4.480 18.277 1.00 89.06 65 LEU A CA 1
ATOM 495 C C . LEU A 1 65 ? -4.107 -3.563 19.460 1.00 89.06 65 LEU A C 1
ATOM 497 O O . LEU A 1 65 ? -3.832 -2.370 19.371 1.00 89.06 65 LEU A O 1
ATOM 501 N N . PHE A 1 66 ? -4.660 -4.081 20.551 1.00 89.94 66 PHE A N 1
ATOM 502 C CA . PHE A 1 66 ? -5.101 -3.280 21.686 1.00 89.94 66 PHE A CA 1
ATOM 503 C C . PHE A 1 66 ? -4.303 -3.653 22.933 1.00 89.94 66 PHE A C 1
ATOM 505 O O . PHE A 1 66 ? -4.016 -4.831 23.152 1.00 89.94 66 PHE A O 1
ATOM 512 N N . PRO A 1 67 ? -3.957 -2.672 23.774 1.00 83.56 67 PRO A N 1
ATOM 513 C CA . PRO A 1 67 ? -3.400 -2.963 25.083 1.00 83.56 67 PRO A CA 1
ATOM 514 C C . PRO A 1 67 ? -4.442 -3.683 25.953 1.00 83.56 67 PRO A C 1
ATOM 516 O O . PRO A 1 67 ? -5.651 -3.486 25.813 1.00 83.56 67 PRO A O 1
ATOM 519 N N . GLU A 1 68 ? -3.969 -4.532 26.867 1.00 77.50 68 GLU A N 1
ATOM 520 C CA . GLU A 1 68 ? -4.839 -5.290 27.780 1.00 77.50 68 GLU A CA 1
ATOM 521 C C . GLU A 1 68 ? -5.568 -4.387 28.784 1.00 77.50 68 GLU A C 1
ATOM 523 O O . GLU A 1 68 ? -6.675 -4.701 29.224 1.00 77.50 68 GLU A O 1
ATOM 528 N N . VAL A 1 69 ? -4.954 -3.250 29.117 1.00 76.31 69 VAL A N 1
ATOM 529 C CA . VAL A 1 69 ? -5.498 -2.212 29.992 1.00 76.31 69 VAL A CA 1
ATOM 530 C C . VAL A 1 69 ? -5.652 -0.937 29.174 1.00 76.31 69 VAL A C 1
ATOM 532 O O . VAL A 1 69 ? -4.738 -0.581 28.429 1.00 76.31 69 VAL A O 1
ATOM 535 N N . ASP A 1 70 ? -6.789 -0.253 29.323 1.00 68.00 70 ASP A N 1
ATOM 536 C CA . ASP A 1 70 ? -7.030 1.033 28.665 1.00 68.00 70 ASP A CA 1
ATOM 537 C C . ASP A 1 70 ? -5.908 2.014 29.058 1.00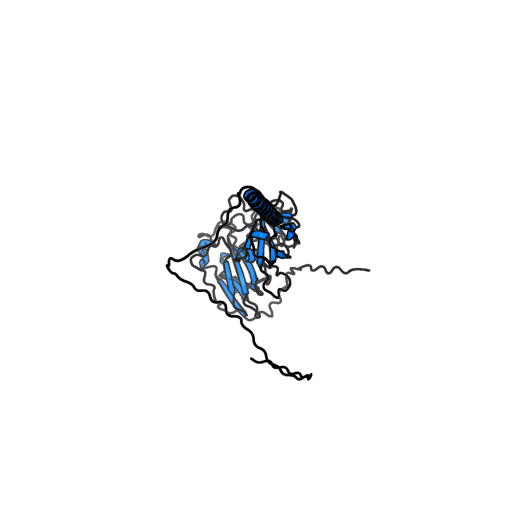 68.00 70 ASP A C 1
ATOM 539 O O . ASP A 1 70 ? -5.743 2.308 30.250 1.00 68.00 70 ASP A O 1
ATOM 543 N N . PRO A 1 71 ? -5.049 2.434 28.112 1.00 66.38 71 PRO A N 1
ATOM 544 C CA . PRO A 1 71 ? -3.831 3.136 28.453 1.00 66.38 71 PRO A CA 1
ATOM 545 C C . PRO A 1 71 ? -4.171 4.548 28.918 1.00 66.38 71 PRO A C 1
ATOM 547 O O . PRO A 1 71 ? -5.041 5.222 28.368 1.00 66.38 71 PRO A O 1
ATOM 550 N N . VAL A 1 72 ? -3.428 5.031 29.911 1.00 56.53 72 VAL A N 1
ATOM 551 C CA . VAL A 1 72 ? -3.475 6.439 30.314 1.00 56.53 72 VAL A CA 1
ATOM 552 C C . VAL A 1 72 ? -2.749 7.253 29.234 1.00 56.53 72 VAL A C 1
ATOM 554 O O . VAL A 1 72 ? -1.545 7.472 29.320 1.00 56.53 72 VAL A O 1
ATOM 557 N N . GLY A 1 73 ? -3.457 7.621 28.162 1.00 64.31 73 GLY A N 1
ATOM 558 C CA . GLY A 1 73 ? -2.908 8.346 27.011 1.00 64.31 73 GLY A CA 1
ATOM 559 C C . GLY A 1 73 ? -3.731 8.172 25.728 1.00 64.31 73 GLY A C 1
ATOM 560 O O . GLY A 1 73 ? -4.814 7.590 25.740 1.00 64.31 73 GLY A O 1
ATOM 561 N N . SER A 1 74 ? -3.217 8.676 24.602 1.00 73.81 74 SER A N 1
ATOM 562 C CA . SER A 1 74 ? -3.856 8.543 23.287 1.00 73.81 74 SER A CA 1
ATOM 563 C C . SER A 1 74 ? -3.540 7.184 22.646 1.00 73.81 74 SER A C 1
ATOM 565 O O . SER A 1 74 ? -2.483 6.966 22.054 1.00 73.81 74 SER A O 1
ATOM 567 N N . PHE A 1 75 ? -4.482 6.244 22.728 1.00 86.56 75 PHE A N 1
ATOM 568 C CA . PHE A 1 75 ? -4.455 5.038 21.898 1.00 86.56 75 PHE A CA 1
ATOM 569 C C . PHE A 1 75 ? -4.944 5.358 20.481 1.00 86.56 75 PHE A C 1
ATOM 571 O O . PHE A 1 75 ? -5.966 6.028 20.316 1.00 86.56 75 PHE A O 1
ATOM 578 N N . SER A 1 76 ? -4.223 4.870 19.467 1.00 88.69 76 SER A N 1
ATOM 579 C CA . SER A 1 76 ? -4.595 5.036 18.061 1.00 88.69 76 SER A CA 1
ATOM 580 C C . SER A 1 76 ? -4.585 3.704 17.323 1.00 88.69 76 SER A C 1
ATOM 582 O O . SER A 1 76 ? -3.663 2.899 17.483 1.00 88.69 76 SER A O 1
ATOM 584 N N . LEU A 1 77 ? -5.594 3.506 16.478 1.00 91.25 77 LEU A N 1
ATOM 585 C CA . LEU A 1 77 ? -5.729 2.356 15.592 1.00 91.25 77 LEU A CA 1
ATOM 586 C C . LEU A 1 77 ? -5.617 2.822 14.140 1.00 91.25 77 LEU A C 1
ATOM 588 O O . LEU A 1 77 ? -6.335 3.716 13.711 1.00 91.25 77 LEU A O 1
ATOM 592 N N . GLY A 1 78 ? -4.729 2.197 13.382 1.00 90.88 78 GLY A N 1
ATOM 593 C CA . GLY A 1 78 ? -4.530 2.448 11.964 1.00 90.88 78 GLY A CA 1
ATOM 594 C C . GLY A 1 78 ? -5.161 1.346 11.126 1.00 90.88 78 GLY A C 1
ATOM 595 O O . GLY A 1 78 ? -5.033 0.163 11.443 1.00 90.88 78 GLY A O 1
ATOM 596 N N . VAL A 1 79 ? -5.804 1.725 10.031 1.00 91.62 79 VAL A N 1
ATOM 597 C CA . VAL A 1 79 ? -6.303 0.798 9.016 1.00 91.62 79 VAL A CA 1
ATOM 598 C C . VAL A 1 79 ? -5.843 1.306 7.665 1.00 91.62 79 VAL A C 1
ATOM 600 O O . VAL A 1 79 ? -6.181 2.422 7.288 1.00 91.62 79 VAL A O 1
ATOM 603 N N . SER A 1 80 ? -5.110 0.487 6.919 1.00 90.19 80 SER A N 1
ATOM 604 C CA . SER A 1 80 ? -4.768 0.773 5.529 1.00 90.19 80 SER A CA 1
ATOM 605 C C . SER A 1 80 ? -5.345 -0.295 4.613 1.00 90.19 80 SER A C 1
ATOM 607 O O . SER A 1 80 ? -5.247 -1.491 4.888 1.00 90.19 80 SER A O 1
ATOM 609 N N . LEU A 1 81 ? -5.974 0.160 3.533 1.00 90.88 81 LEU A N 1
ATOM 610 C CA . LEU A 1 81 ? -6.661 -0.664 2.552 1.00 90.88 81 LEU A CA 1
ATOM 611 C C . LEU A 1 81 ? -6.217 -0.233 1.161 1.00 90.88 81 LEU A C 1
ATOM 613 O O . LEU A 1 81 ? -6.089 0.955 0.866 1.00 90.88 81 LEU A O 1
ATOM 617 N N . SER A 1 82 ? -5.975 -1.205 0.298 1.00 90.38 82 SER A N 1
ATOM 618 C CA . SER A 1 82 ? -5.590 -0.968 -1.086 1.00 90.38 82 SER A CA 1
ATOM 619 C C . SER A 1 82 ? -6.320 -1.940 -1.991 1.00 90.38 82 SER A C 1
ATOM 621 O O . SER A 1 82 ? -6.054 -3.137 -1.931 1.00 90.38 82 SER A O 1
ATOM 623 N N . ALA A 1 83 ? -7.226 -1.438 -2.823 1.00 90.06 83 ALA A N 1
ATOM 624 C CA . ALA A 1 83 ? -7.860 -2.222 -3.870 1.00 90.06 83 ALA A CA 1
ATOM 625 C C . ALA A 1 83 ? -6.825 -2.528 -4.964 1.00 90.06 83 ALA A C 1
ATOM 627 O O . ALA A 1 83 ? -6.342 -1.633 -5.657 1.00 90.06 83 ALA A O 1
ATOM 628 N N . CYS A 1 84 ? -6.458 -3.800 -5.088 1.00 88.94 84 CYS A N 1
ATOM 629 C CA . CYS A 1 84 ? -5.531 -4.306 -6.098 1.00 88.94 84 CYS A CA 1
ATOM 630 C C . CYS A 1 84 ? -6.251 -4.646 -7.408 1.00 88.94 84 CYS A C 1
ATOM 632 O O . CYS A 1 84 ? -5.644 -4.610 -8.475 1.00 88.94 84 CYS A O 1
ATOM 634 N N . ALA A 1 85 ? -7.545 -4.957 -7.325 1.00 87.69 85 ALA A N 1
ATOM 635 C CA . ALA A 1 85 ? -8.445 -5.128 -8.456 1.00 87.69 85 ALA A CA 1
ATOM 636 C C . ALA A 1 85 ? -9.885 -4.853 -8.004 1.00 87.69 85 ALA A C 1
ATOM 638 O O . ALA A 1 85 ? -10.264 -5.255 -6.903 1.00 87.69 85 ALA A O 1
ATOM 639 N N . GLY A 1 86 ? -10.679 -4.215 -8.864 1.00 86.38 86 GLY A N 1
ATOM 640 C CA . GLY A 1 86 ? -12.062 -3.842 -8.570 1.00 86.38 86 GLY A CA 1
ATOM 641 C C . GLY A 1 86 ? -12.211 -2.539 -7.790 1.00 86.38 86 GLY A C 1
ATOM 642 O O . GLY A 1 86 ? -11.242 -1.959 -7.300 1.00 86.38 86 GLY A O 1
ATOM 643 N N . SER A 1 87 ? -13.456 -2.080 -7.701 1.00 85.38 87 SER A N 1
ATOM 644 C CA . SER A 1 87 ? -13.840 -0.889 -6.945 1.00 85.38 87 SER A CA 1
ATOM 645 C C . SER A 1 87 ? -14.252 -1.276 -5.526 1.00 85.38 87 SER A C 1
ATOM 647 O O . SER A 1 87 ? -14.889 -2.310 -5.304 1.00 85.38 87 SER A O 1
ATOM 649 N N . MET A 1 88 ? -13.879 -0.439 -4.560 1.00 88.31 88 MET A N 1
ATOM 650 C CA . MET A 1 88 ? -14.053 -0.700 -3.134 1.00 88.31 88 MET A CA 1
ATOM 651 C C . MET A 1 88 ? -14.829 0.430 -2.470 1.00 88.31 88 MET A C 1
ATOM 653 O O . MET A 1 88 ? -14.448 1.593 -2.581 1.00 88.31 88 MET A O 1
ATOM 657 N N . TYR A 1 89 ? -15.851 0.071 -1.699 1.00 89.50 89 TYR A N 1
ATOM 658 C CA . TYR A 1 89 ? -16.499 0.972 -0.749 1.00 89.50 89 TYR A CA 1
ATOM 659 C C . TYR A 1 89 ? -16.141 0.530 0.664 1.00 89.50 89 TYR A C 1
ATOM 661 O O . TYR A 1 89 ? -16.225 -0.657 0.987 1.00 89.50 89 TYR A O 1
ATOM 669 N N . VAL A 1 90 ? -15.737 1.479 1.504 1.00 90.88 90 VAL A N 1
ATOM 670 C CA . VAL A 1 90 ? -15.302 1.194 2.872 1.00 90.88 90 VAL A CA 1
ATOM 671 C C . VAL A 1 90 ? -16.174 1.939 3.861 1.00 90.88 90 VAL A C 1
ATOM 673 O O . VAL A 1 90 ? -16.387 3.148 3.745 1.00 90.88 90 VAL A O 1
ATOM 676 N N . SER A 1 91 ? -16.648 1.205 4.862 1.00 91.69 91 SER A N 1
ATOM 677 C CA . SER A 1 91 ? -17.369 1.758 6.002 1.00 91.69 91 SER A CA 1
ATOM 678 C C . SER A 1 91 ? -16.804 1.222 7.313 1.00 91.69 91 SER A C 1
ATOM 680 O O . SER A 1 91 ? -16.250 0.126 7.373 1.00 91.69 91 SER A O 1
ATOM 682 N N . LEU A 1 92 ? -16.962 1.984 8.385 1.00 92.19 92 LEU A N 1
ATOM 683 C CA . LEU A 1 92 ? -16.686 1.543 9.743 1.00 92.19 92 LEU A CA 1
ATOM 684 C C . LEU A 1 92 ? -17.964 0.993 10.365 1.00 92.19 92 LEU A C 1
ATOM 686 O O . LEU A 1 92 ? -19.015 1.617 10.234 1.00 92.19 92 LEU A O 1
ATOM 690 N N . VAL A 1 93 ? -17.873 -0.128 11.077 1.00 91.88 93 VAL A N 1
ATOM 691 C CA . VAL A 1 93 ? -18.979 -0.642 11.892 1.00 91.88 93 VAL A CA 1
ATOM 692 C C . VAL A 1 93 ? -18.600 -0.504 13.357 1.00 91.88 93 VAL A C 1
ATOM 694 O O . VAL A 1 93 ? -17.537 -0.971 13.776 1.00 91.88 93 VAL A O 1
ATOM 697 N N . THR A 1 94 ? -19.448 0.150 14.138 1.00 90.69 94 THR A N 1
ATOM 698 C CA . THR A 1 94 ? -19.261 0.325 15.582 1.00 90.69 94 THR A CA 1
ATOM 699 C C . THR A 1 94 ? -19.967 -0.767 16.383 1.00 90.69 94 THR A C 1
ATOM 701 O O . THR A 1 94 ? -20.786 -1.522 15.865 1.00 90.69 94 THR A O 1
ATOM 704 N N . THR A 1 95 ? -19.643 -0.888 17.670 1.00 88.31 95 THR A N 1
ATOM 705 C CA . THR A 1 95 ? -20.179 -1.931 18.564 1.00 88.31 95 THR A CA 1
ATOM 706 C C . THR A 1 95 ? -21.689 -1.836 18.806 1.00 88.31 95 THR A C 1
ATOM 708 O O . THR A 1 95 ? -22.312 -2.828 19.177 1.00 88.31 95 THR A O 1
ATOM 711 N N . ASP A 1 96 ? -22.294 -0.677 18.552 1.00 86.81 96 ASP A N 1
ATOM 712 C CA . ASP A 1 96 ? -23.742 -0.443 18.516 1.00 86.81 96 ASP A CA 1
ATOM 713 C C . ASP A 1 96 ? -24.375 -0.727 17.135 1.00 86.81 96 ASP A C 1
ATOM 715 O O . ASP A 1 96 ? -25.565 -0.489 16.937 1.00 86.81 96 ASP A O 1
ATOM 719 N N . ASN A 1 97 ? -23.616 -1.318 16.203 1.00 83.69 97 ASN A N 1
ATOM 720 C CA . ASN A 1 97 ? -23.995 -1.633 14.820 1.00 83.69 97 ASN A CA 1
ATOM 721 C C . ASN A 1 97 ? -24.344 -0.407 13.963 1.00 83.69 97 ASN A C 1
ATOM 723 O O . ASN A 1 97 ? -25.092 -0.525 12.987 1.00 83.69 97 ASN A O 1
ATOM 727 N N . VAL A 1 98 ? -23.811 0.769 14.300 1.00 87.06 98 VAL A N 1
ATOM 728 C CA . VAL A 1 98 ? -23.890 1.932 13.414 1.00 87.06 98 VAL A CA 1
ATOM 729 C C . VAL A 1 98 ? -22.824 1.794 12.329 1.00 87.06 98 VAL A C 1
ATOM 731 O O . VAL A 1 98 ? -21.696 1.370 12.586 1.00 87.06 98 VAL A O 1
ATOM 734 N N . VAL A 1 99 ? -23.201 2.122 11.093 1.00 87.81 99 VAL A N 1
ATOM 735 C CA . VAL A 1 99 ? -22.308 2.062 9.935 1.00 87.81 99 VAL A CA 1
ATOM 736 C C . VAL A 1 99 ? -21.995 3.467 9.461 1.00 87.81 99 VAL A C 1
ATOM 738 O O . VAL A 1 99 ? -22.890 4.220 9.082 1.00 87.81 99 VAL A O 1
ATOM 741 N N . PHE A 1 100 ? -20.710 3.804 9.482 1.00 86.19 100 PHE A N 1
ATOM 742 C CA . PHE A 1 100 ? -20.197 5.099 9.061 1.00 86.19 100 PHE A CA 1
ATOM 743 C C . PHE A 1 100 ? -19.458 4.943 7.730 1.00 86.19 100 PHE A C 1
ATOM 745 O O . PHE A 1 100 ? -18.426 4.269 7.702 1.00 86.19 100 PHE A O 1
ATOM 752 N N . PRO A 1 101 ? -19.945 5.534 6.627 1.00 86.19 101 PRO A N 1
ATOM 753 C CA . PRO A 1 101 ? -19.218 5.507 5.365 1.00 86.19 101 PRO A CA 1
ATOM 754 C C . PRO A 1 101 ? -17.919 6.307 5.502 1.00 86.19 101 PRO A C 1
ATOM 756 O O . PRO A 1 101 ? -17.928 7.412 6.044 1.00 86.19 101 PRO A O 1
ATOM 759 N N . LEU A 1 102 ? -16.809 5.746 5.020 1.00 84.12 102 LEU A N 1
ATOM 760 C CA . LEU A 1 102 ? -15.495 6.387 5.092 1.00 84.12 102 LEU A CA 1
ATOM 761 C C . LEU A 1 102 ? -15.047 6.904 3.723 1.00 84.12 102 LEU A C 1
ATOM 763 O O . LEU A 1 102 ? -14.824 8.100 3.560 1.00 84.12 102 LEU A O 1
ATOM 767 N N . SER A 1 103 ? -14.889 6.018 2.735 1.00 82.44 103 SER A N 1
ATOM 768 C CA . SER A 1 103 ? -14.336 6.386 1.426 1.00 82.44 103 SER A CA 1
ATOM 769 C C . SER A 1 103 ? -14.594 5.326 0.353 1.00 82.44 103 SER A C 1
ATOM 771 O O . SER A 1 103 ? -14.873 4.160 0.645 1.00 82.44 103 SER A O 1
ATOM 773 N N . THR A 1 104 ? -14.451 5.741 -0.905 1.00 81.50 104 THR A N 1
ATOM 774 C CA . THR A 1 104 ? -14.526 4.901 -2.111 1.00 81.50 104 THR A CA 1
ATOM 775 C C . THR A 1 104 ? -13.223 4.897 -2.921 1.00 81.50 104 THR A C 1
ATOM 777 O O . THR A 1 104 ? -13.175 4.373 -4.030 1.00 81.50 104 THR A O 1
ATOM 780 N N . ALA A 1 105 ? -12.152 5.510 -2.402 1.00 78.62 105 ALA A N 1
ATOM 781 C CA . ALA A 1 105 ? -10.861 5.565 -3.087 1.00 78.62 105 ALA A CA 1
ATOM 782 C C . ALA A 1 105 ? -10.174 4.187 -3.136 1.00 78.62 105 ALA A C 1
ATOM 784 O O . ALA A 1 105 ? -10.354 3.360 -2.244 1.00 78.62 105 ALA A O 1
ATOM 785 N N . ALA A 1 106 ? -9.344 3.945 -4.154 1.00 73.50 106 ALA A N 1
ATOM 786 C CA . ALA A 1 106 ? -8.621 2.678 -4.296 1.00 73.50 106 ALA A CA 1
ATOM 787 C C . ALA A 1 106 ? -7.533 2.483 -3.223 1.00 73.50 106 ALA A C 1
ATOM 789 O O . ALA A 1 106 ? -7.331 1.369 -2.750 1.00 73.50 106 ALA A O 1
ATOM 790 N N . LEU A 1 107 ? -6.854 3.559 -2.816 1.00 80.00 107 LEU A N 1
ATOM 791 C CA . LEU A 1 107 ? -5.907 3.580 -1.701 1.00 80.00 107 LEU A CA 1
ATOM 792 C C . LEU A 1 107 ? -6.527 4.375 -0.555 1.00 80.00 107 LEU A C 1
ATOM 794 O O . LEU A 1 107 ? -6.917 5.527 -0.741 1.00 80.00 107 LEU A O 1
ATOM 798 N N . GLN A 1 108 ? -6.615 3.761 0.621 1.00 84.25 108 GLN A N 1
ATOM 799 C CA . GLN A 1 108 ? -7.200 4.374 1.804 1.00 84.25 108 GLN A CA 1
ATOM 800 C C . GLN A 1 108 ? -6.329 4.099 3.021 1.00 84.25 108 GLN A C 1
ATOM 802 O O . GLN A 1 108 ? -5.790 3.001 3.199 1.00 84.25 108 GLN A O 1
ATOM 807 N N . CYS A 1 109 ? -6.206 5.099 3.881 1.00 86.44 109 CYS A N 1
ATOM 808 C CA . CYS A 1 109 ? -5.646 4.907 5.198 1.00 86.44 109 CYS A CA 1
ATOM 809 C C . CYS A 1 109 ? -6.364 5.787 6.213 1.00 86.44 109 CYS A C 1
ATOM 811 O O . CYS A 1 109 ? -6.612 6.962 5.956 1.00 86.44 109 CYS A O 1
ATOM 813 N N . PHE A 1 110 ? -6.678 5.200 7.362 1.00 87.44 110 PHE A N 1
ATOM 814 C CA . PHE A 1 110 ? -7.402 5.834 8.448 1.00 87.44 110 PHE A CA 1
ATOM 815 C C . PHE A 1 110 ? -6.637 5.655 9.753 1.00 87.44 110 PHE A C 1
ATOM 817 O O . PHE A 1 110 ? -6.274 4.530 10.097 1.00 87.44 110 PHE A O 1
ATOM 824 N N . THR A 1 111 ? -6.447 6.744 10.498 1.00 89.44 111 THR A N 1
ATOM 825 C CA . THR A 1 111 ? -6.010 6.689 11.897 1.00 89.44 111 THR A CA 1
ATOM 826 C C . THR A 1 111 ? -7.183 7.083 12.790 1.00 89.44 111 THR A C 1
ATOM 828 O O . THR A 1 111 ? -7.689 8.198 12.704 1.00 89.44 111 THR A O 1
ATOM 831 N N . PHE A 1 112 ? -7.631 6.168 13.643 1.00 88.81 112 PHE A N 1
ATOM 832 C CA . PHE A 1 112 ? -8.703 6.382 14.610 1.00 88.81 112 PHE A CA 1
ATOM 833 C C . PHE A 1 112 ? -8.110 6.667 15.983 1.00 88.81 112 PHE A C 1
ATOM 835 O O . PHE A 1 112 ? -7.259 5.909 16.451 1.00 88.81 112 PHE A O 1
ATOM 842 N N . ALA A 1 113 ? -8.581 7.724 16.636 1.00 87.06 113 ALA A N 1
ATOM 843 C CA . ALA A 1 113 ? -8.195 8.087 17.992 1.00 87.06 113 ALA A CA 1
ATOM 844 C C . ALA A 1 113 ? -9.398 8.666 18.745 1.00 87.06 113 ALA A C 1
ATOM 846 O O . ALA A 1 113 ? -10.260 9.321 18.162 1.00 87.06 113 ALA A O 1
ATOM 847 N N . LYS A 1 114 ? -9.457 8.438 20.061 1.00 83.56 114 LYS A N 1
ATOM 848 C CA . LYS A 1 114 ? -10.572 8.896 20.908 1.00 83.56 114 LYS A CA 1
ATOM 849 C C . LYS A 1 114 ? -10.700 10.420 20.959 1.00 83.56 114 LYS A C 1
ATOM 851 O O . LYS A 1 114 ? -11.809 10.943 21.013 1.00 83.56 114 LYS A O 1
ATOM 856 N N . GLU A 1 115 ? -9.574 11.115 20.944 1.00 77.12 115 GLU A N 1
ATOM 857 C CA . GLU A 1 115 ? -9.491 12.571 20.972 1.00 77.12 115 GLU A CA 1
ATOM 858 C C . GLU A 1 115 ? -8.623 13.021 19.805 1.00 77.12 115 GLU A C 1
ATOM 860 O O . GLU A 1 115 ? -7.672 12.323 19.444 1.00 77.12 115 GLU A O 1
ATOM 865 N N . THR A 1 116 ? -8.948 14.172 19.213 1.00 66.62 116 THR A N 1
ATOM 866 C CA . THR A 1 116 ? -8.085 14.783 18.204 1.00 66.62 116 THR A CA 1
ATOM 867 C C . THR A 1 116 ? -6.761 15.104 18.886 1.00 66.62 116 THR A C 1
ATOM 869 O O . THR A 1 116 ? -6.746 15.931 19.803 1.00 66.62 116 THR A O 1
ATOM 872 N N . PRO A 1 117 ? -5.661 14.435 18.519 1.00 61.41 117 PRO A N 1
ATOM 873 C CA . PRO A 1 117 ? -4.411 14.644 19.220 1.00 61.41 117 PRO A CA 1
ATOM 874 C C . PRO A 1 117 ? -3.962 16.097 19.033 1.00 61.41 117 PRO A C 1
ATOM 876 O O . PRO A 1 117 ? -4.080 16.661 17.943 1.00 61.41 117 PRO A O 1
ATOM 879 N N . SER A 1 118 ? -3.436 16.718 20.093 1.00 59.38 118 SER A N 1
ATOM 880 C CA . SER A 1 118 ? -2.710 17.978 19.935 1.00 59.38 118 SER A CA 1
ATOM 881 C C . SER A 1 118 ? -1.576 17.752 18.932 1.00 59.38 118 SER A C 1
ATOM 883 O O . SER A 1 118 ? -0.938 16.697 18.963 1.00 59.38 118 SER A O 1
ATOM 885 N N . THR A 1 119 ? -1.306 18.727 18.061 1.00 55.44 119 THR A N 1
ATOM 886 C CA . THR A 1 119 ? -0.314 18.629 16.967 1.00 55.44 119 THR A CA 1
ATOM 887 C C . THR A 1 119 ? 1.067 18.125 17.407 1.00 55.44 119 THR A C 1
ATOM 889 O O . THR A 1 119 ? 1.820 17.604 16.596 1.00 55.44 119 THR A O 1
ATOM 892 N N . THR A 1 120 ? 1.391 18.222 18.694 1.00 50.91 120 THR A N 1
ATOM 893 C CA . THR A 1 120 ? 2.649 17.786 19.305 1.00 50.91 120 THR A CA 1
ATOM 894 C C . THR A 1 120 ? 2.729 16.312 19.736 1.00 50.91 120 THR A C 1
ATOM 896 O O . THR A 1 120 ? 3.839 15.856 19.975 1.00 50.91 120 THR A O 1
ATOM 899 N N . ASN A 1 121 ? 1.623 15.553 19.825 1.00 58.34 121 ASN A N 1
ATOM 900 C CA . ASN A 1 121 ? 1.602 14.174 20.375 1.00 58.34 121 ASN A CA 1
ATOM 901 C C . ASN A 1 121 ? 0.799 13.167 19.521 1.00 58.34 121 ASN A C 1
ATOM 903 O O . ASN A 1 121 ? 0.333 12.135 20.010 1.00 58.34 121 ASN A O 1
ATOM 907 N N . ALA A 1 122 ? 0.585 13.477 18.248 1.00 64.00 122 ALA A N 1
ATOM 908 C CA . ALA A 1 122 ? -0.278 12.708 17.366 1.00 64.00 122 ALA A CA 1
ATOM 909 C C . ALA A 1 122 ? 0.475 11.547 16.685 1.00 64.00 122 ALA A C 1
ATOM 911 O O . ALA A 1 122 ? 1.308 11.779 15.809 1.00 64.00 122 ALA A O 1
ATOM 912 N N . THR A 1 123 ? 0.186 10.293 17.059 1.00 79.19 123 THR A N 1
ATOM 913 C CA . THR A 1 123 ? 0.732 9.115 16.362 1.00 79.19 123 THR A CA 1
ATOM 914 C C . THR A 1 123 ? -0.021 8.892 15.055 1.00 79.19 123 THR A C 1
ATOM 916 O O . THR A 1 123 ? -1.113 8.325 15.049 1.00 79.19 123 THR A O 1
ATOM 919 N N . ASN A 1 124 ? 0.574 9.290 13.934 1.00 81.50 124 ASN A N 1
ATOM 920 C CA . ASN A 1 124 ? -0.011 9.033 12.626 1.00 81.50 124 ASN A CA 1
ATOM 921 C C . ASN A 1 124 ? 0.325 7.618 12.135 1.00 81.50 124 ASN A C 1
ATOM 923 O O . ASN A 1 124 ? 1.489 7.267 11.935 1.00 81.50 124 ASN A O 1
ATOM 927 N N . LEU A 1 125 ? -0.706 6.817 11.879 1.00 86.38 125 LEU 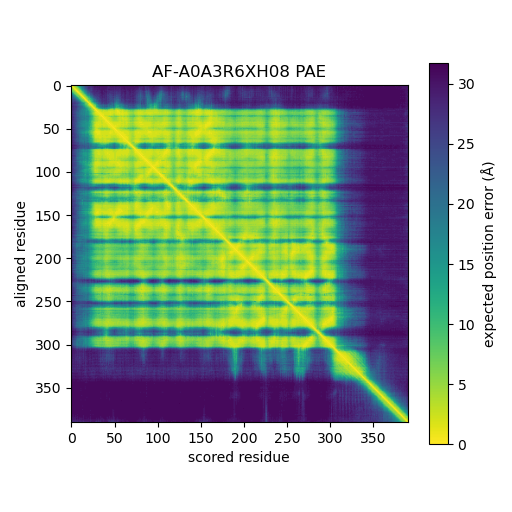A N 1
ATOM 928 C CA . LEU A 1 125 ? -0.563 5.443 11.403 1.00 86.38 125 LEU A CA 1
ATOM 929 C C . LEU A 1 125 ? -0.778 5.318 9.889 1.00 86.38 125 LEU A C 1
ATOM 931 O O . LEU A 1 125 ? -0.857 4.199 9.379 1.00 86.38 125 LEU A O 1
ATOM 935 N N . CYS A 1 126 ? -0.806 6.447 9.169 1.00 82.88 126 CYS A N 1
ATOM 936 C CA . CYS A 1 126 ? -0.966 6.499 7.724 1.00 82.88 126 CYS A CA 1
ATOM 937 C C . CYS A 1 126 ? 0.277 6.969 6.964 1.00 82.88 126 CYS A C 1
ATOM 939 O O . CYS A 1 126 ? 0.858 7.992 7.309 1.00 82.88 126 CYS A O 1
ATOM 941 N N . PRO A 1 127 ? 0.687 6.263 5.893 1.00 77.81 127 PRO A N 1
ATOM 942 C CA . PRO A 1 127 ? 1.924 6.581 5.178 1.00 77.81 127 PRO A CA 1
ATOM 943 C C . PRO A 1 127 ? 1.805 7.763 4.199 1.00 77.81 127 PRO A C 1
ATOM 945 O O . PRO A 1 127 ? 2.816 8.181 3.631 1.00 77.81 127 PRO A O 1
ATOM 948 N N . VAL A 1 128 ? 0.593 8.287 3.980 1.00 78.62 128 VAL A N 1
ATOM 949 C CA . VAL A 1 128 ? 0.293 9.335 2.992 1.00 78.62 128 VAL A CA 1
ATOM 950 C C . VAL A 1 128 ? -0.295 10.560 3.688 1.00 78.62 128 VAL A C 1
ATOM 952 O O . VAL A 1 128 ? -1.198 10.429 4.514 1.00 78.62 128 VAL A O 1
ATOM 955 N N . PHE A 1 129 ? 0.202 11.740 3.322 1.00 78.38 129 PHE A N 1
ATOM 956 C CA . PHE A 1 129 ? -0.275 13.031 3.801 1.00 78.38 129 PHE A CA 1
ATOM 957 C C . PHE A 1 129 ? -1.228 13.670 2.785 1.00 78.38 129 PHE A C 1
ATOM 959 O O . PHE A 1 129 ? -0.810 13.998 1.675 1.00 78.38 129 PHE A O 1
ATOM 966 N N . TYR A 1 130 ? -2.485 13.872 3.187 1.00 71.75 130 TYR A N 1
ATOM 967 C CA . TYR A 1 130 ? -3.506 14.593 2.408 1.00 71.75 130 TYR A CA 1
ATOM 968 C C . TYR A 1 130 ? -3.773 16.018 2.931 1.00 71.75 130 TYR A C 1
ATOM 970 O O . TYR A 1 130 ? -4.330 16.843 2.217 1.00 71.75 130 TYR A O 1
ATOM 978 N N . GLY A 1 131 ? -3.373 16.316 4.170 1.00 69.69 131 GLY A N 1
ATOM 979 C CA . GLY A 1 131 ? -3.624 17.586 4.853 1.00 69.69 131 GLY A CA 1
ATOM 980 C C . GLY A 1 131 ? -3.643 17.396 6.375 1.00 69.69 131 GLY A C 1
ATOM 981 O O . GLY A 1 131 ? -3.757 16.260 6.830 1.00 69.69 131 GLY A O 1
ATOM 982 N N . PRO A 1 132 ? -3.525 18.466 7.183 1.00 68.00 132 PRO A N 1
ATOM 983 C CA . PRO A 1 132 ? -3.461 18.358 8.645 1.00 68.00 132 PRO A CA 1
ATOM 984 C C . PRO A 1 132 ? -4.777 17.871 9.278 1.00 68.00 132 PRO A C 1
ATOM 986 O O . PRO A 1 132 ? -4.739 17.109 10.242 1.00 68.00 132 PRO A O 1
ATOM 989 N N . ASP A 1 133 ? -5.925 18.257 8.712 1.00 65.56 133 ASP A N 1
ATOM 990 C CA . ASP A 1 133 ? -7.256 17.928 9.246 1.00 65.56 133 ASP A CA 1
ATOM 991 C C . ASP A 1 133 ? -7.750 16.525 8.849 1.00 65.56 133 ASP A C 1
ATOM 993 O O . ASP A 1 133 ? -8.660 15.987 9.475 1.00 65.56 133 ASP A O 1
ATOM 997 N N . ASP A 1 134 ? -7.153 15.914 7.823 1.00 65.31 134 ASP A N 1
ATOM 998 C CA . ASP A 1 134 ? -7.581 14.620 7.270 1.00 65.31 134 ASP A CA 1
ATOM 999 C C . ASP A 1 134 ? -6.721 13.440 7.773 1.00 65.31 134 ASP A C 1
ATOM 1001 O O . ASP A 1 134 ? -6.824 12.322 7.269 1.00 65.31 134 ASP A O 1
ATOM 1005 N N . LEU A 1 135 ? -5.875 13.667 8.787 1.00 66.19 135 LEU A N 1
ATOM 1006 C CA . LEU A 1 135 ? -5.017 12.629 9.373 1.00 66.19 135 LEU A CA 1
ATOM 1007 C C . LEU A 1 135 ? -5.746 11.709 10.358 1.00 66.19 135 LEU A C 1
ATOM 1009 O O . LEU A 1 135 ? -5.348 10.552 10.516 1.00 66.19 135 LEU A O 1
ATOM 1013 N N . TYR A 1 136 ? -6.789 12.209 11.029 1.00 77.31 136 TYR A N 1
ATOM 1014 C CA . TYR A 1 136 ? -7.404 11.525 12.167 1.00 77.31 136 TYR A CA 1
ATOM 1015 C C . TYR A 1 136 ? -8.927 11.515 12.103 1.00 77.31 136 TYR A C 1
ATOM 1017 O O . TYR A 1 136 ? -9.571 12.514 11.796 1.00 77.31 136 TYR A O 1
ATOM 1025 N N . TYR A 1 137 ? -9.498 10.384 12.501 1.00 83.62 137 TYR A N 1
ATOM 1026 C CA . TYR A 1 137 ? -10.913 10.240 12.806 1.00 83.62 137 TYR A CA 1
ATOM 1027 C C . TYR A 1 137 ? -11.076 10.203 14.323 1.00 83.62 137 TYR A C 1
ATOM 1029 O O . TYR A 1 137 ? -10.548 9.302 14.981 1.00 83.62 137 TYR A O 1
ATOM 1037 N N . THR A 1 138 ? -11.827 11.161 14.871 1.00 86.19 138 THR A N 1
ATOM 1038 C CA . THR A 1 138 ? -12.123 11.266 16.310 1.00 86.19 138 THR A CA 1
ATOM 1039 C C . THR A 1 138 ? -13.180 10.236 16.727 1.00 86.19 138 THR A C 1
ATOM 1041 O O . THR A 1 138 ? -14.311 10.564 17.084 1.00 86.19 138 THR A O 1
ATOM 1044 N N . ILE A 1 139 ? -12.827 8.958 16.605 1.00 86.69 139 ILE A N 1
ATOM 1045 C CA . ILE A 1 139 ? -13.646 7.801 16.957 1.00 86.69 139 ILE A CA 1
ATOM 1046 C C . ILE A 1 139 ? -12.830 6.956 17.926 1.00 86.69 139 ILE A C 1
ATOM 1048 O O . ILE A 1 139 ? -11.713 6.548 17.615 1.00 86.69 139 ILE A O 1
ATOM 1052 N N . ASP A 1 140 ? -13.409 6.675 19.093 1.00 87.69 140 ASP A N 1
ATOM 1053 C CA . ASP A 1 140 ? -12.814 5.791 20.093 1.00 87.69 140 ASP A CA 1
ATOM 1054 C C . ASP A 1 140 ? -12.550 4.400 19.486 1.00 87.69 140 ASP A C 1
ATOM 1056 O O . ASP A 1 140 ? -13.514 3.700 19.145 1.00 87.69 140 ASP A O 1
ATOM 1060 N N . PRO A 1 141 ? -11.279 3.969 19.368 1.00 90.19 141 PRO A N 1
ATOM 1061 C CA . PRO A 1 141 ? -10.951 2.685 18.766 1.00 90.19 141 PRO A CA 1
ATOM 1062 C C . PRO A 1 141 ? -11.629 1.485 19.438 1.00 90.19 141 PRO A C 1
ATOM 1064 O O . PRO A 1 141 ? -11.917 0.496 18.768 1.00 90.19 141 PRO A O 1
ATOM 1067 N N . TYR A 1 142 ? -11.940 1.562 20.738 1.00 89.31 142 TYR A N 1
ATOM 1068 C CA . TYR A 1 142 ? -12.623 0.482 21.462 1.00 89.31 142 TYR A CA 1
ATOM 1069 C C . TYR A 1 142 ? -14.108 0.349 21.111 1.00 89.31 142 TYR A C 1
ATOM 1071 O O . TYR A 1 142 ? -14.728 -0.672 21.417 1.00 89.31 142 TYR A O 1
ATOM 1079 N N . LYS A 1 143 ? -14.693 1.361 20.463 1.00 90.88 143 LYS A N 1
ATOM 1080 C CA . LYS A 1 143 ? -16.071 1.321 19.956 1.00 90.88 143 LYS A CA 1
ATOM 1081 C C . LYS A 1 143 ? -16.163 0.763 18.541 1.00 90.88 143 LYS A C 1
ATOM 1083 O O . LYS A 1 143 ? -17.268 0.623 18.025 1.00 90.88 143 LYS A O 1
ATOM 1088 N N . ILE A 1 144 ? -15.038 0.436 17.910 1.00 92.31 144 ILE A N 1
ATOM 1089 C CA . ILE A 1 144 ? -15.004 -0.102 16.553 1.00 92.31 144 ILE A CA 1
ATOM 1090 C C . ILE A 1 144 ? -15.181 -1.620 16.616 1.00 92.31 144 ILE A C 1
ATOM 1092 O O . ILE A 1 144 ? -14.378 -2.334 17.212 1.00 92.31 144 ILE A O 1
ATOM 1096 N N . GLN A 1 145 ? -16.230 -2.129 15.975 1.00 92.94 145 GLN A N 1
ATOM 1097 C CA . GLN A 1 145 ? -16.440 -3.566 15.805 1.00 92.94 145 GLN A CA 1
ATOM 1098 C C . GLN A 1 145 ? -15.548 -4.121 14.689 1.00 92.94 145 GLN A C 1
ATOM 1100 O O . GLN A 1 145 ? -14.982 -5.211 14.818 1.00 92.94 145 GLN A O 1
ATOM 1105 N N . GLY A 1 146 ? -15.441 -3.386 13.582 1.00 94.56 146 GLY A N 1
ATOM 1106 C CA . GLY A 1 146 ? -14.700 -3.813 12.406 1.00 94.56 146 GLY A CA 1
ATOM 1107 C C . GLY A 1 146 ? -14.804 -2.844 11.239 1.00 94.56 146 GLY A C 1
ATOM 1108 O O . GLY A 1 146 ? -15.470 -1.811 11.312 1.00 94.56 146 GLY A O 1
ATOM 1109 N N . VAL A 1 147 ? -14.142 -3.213 10.148 1.00 94.94 147 VAL A N 1
ATOM 1110 C CA . VAL A 1 147 ? -14.136 -2.458 8.893 1.00 94.94 147 VAL A CA 1
ATOM 1111 C C . VAL A 1 147 ? -14.922 -3.237 7.851 1.00 94.94 147 VAL A C 1
ATOM 1113 O O . VAL A 1 147 ? -14.617 -4.395 7.583 1.00 94.94 147 VAL A O 1
ATOM 1116 N N . LEU A 1 148 ? -15.953 -2.621 7.291 1.00 94.12 148 LEU A N 1
ATOM 1117 C CA . LEU A 1 148 ? -16.797 -3.201 6.259 1.00 94.12 148 LEU A CA 1
ATOM 1118 C C . LEU A 1 148 ? -16.245 -2.849 4.881 1.00 94.12 148 LEU A C 1
ATOM 1120 O O . LEU A 1 148 ? -16.120 -1.673 4.541 1.00 94.12 148 LEU A O 1
ATOM 1124 N N . LEU A 1 149 ? -15.956 -3.877 4.093 1.00 94.06 149 LEU A N 1
ATOM 1125 C CA . LEU A 1 149 ? -15.590 -3.763 2.689 1.00 94.06 149 LEU A CA 1
ATOM 1126 C C . LEU A 1 149 ? -16.777 -4.188 1.836 1.00 94.06 149 LEU A C 1
ATOM 1128 O O . LEU A 1 149 ? -17.332 -5.264 2.056 1.00 94.06 149 LEU A O 1
ATOM 1132 N N . MET A 1 150 ? -17.138 -3.378 0.849 1.00 90.44 150 MET A N 1
ATOM 1133 C CA . MET A 1 150 ? -18.163 -3.731 -0.127 1.00 90.44 150 MET A CA 1
ATOM 1134 C C . MET A 1 150 ? -17.536 -3.722 -1.515 1.00 90.44 150 MET A C 1
ATOM 1136 O O . MET A 1 150 ? -16.909 -2.736 -1.922 1.00 90.44 150 MET A O 1
ATOM 1140 N N . ALA A 1 151 ? -17.684 -4.844 -2.214 1.00 87.94 151 ALA A N 1
ATOM 1141 C CA . ALA A 1 151 ? -17.282 -4.958 -3.604 1.00 87.94 151 ALA A CA 1
ATOM 1142 C C . ALA A 1 151 ? -18.356 -4.353 -4.506 1.00 87.94 151 ALA A C 1
ATOM 1144 O O . ALA A 1 151 ? -19.553 -4.568 -4.299 1.00 87.94 151 ALA A O 1
ATOM 1145 N N . ASP A 1 152 ? -17.911 -3.665 -5.549 1.00 79.75 152 ASP A N 1
ATOM 1146 C CA . ASP A 1 152 ? -18.783 -3.275 -6.650 1.00 79.75 152 ASP A CA 1
ATOM 1147 C C . ASP A 1 152 ? -19.388 -4.510 -7.355 1.00 79.75 152 ASP A C 1
ATOM 1149 O O . ASP A 1 152 ? -18.961 -5.655 -7.161 1.00 79.75 152 ASP A O 1
ATOM 1153 N N . VAL A 1 153 ? -20.435 -4.302 -8.145 1.00 78.69 153 VAL A N 1
ATOM 1154 C CA . VAL A 1 153 ? -21.215 -5.378 -8.770 1.00 78.69 153 VAL A CA 1
ATOM 1155 C C . VAL A 1 153 ? -20.510 -6.033 -9.960 1.00 78.69 153 VAL A C 1
ATOM 1157 O O . VAL A 1 153 ? -20.831 -7.175 -10.304 1.00 78.69 153 VAL A O 1
ATOM 1160 N N . ASP A 1 154 ? -19.526 -5.357 -10.552 1.00 80.31 154 ASP A N 1
ATOM 1161 C CA . ASP A 1 154 ? -18.934 -5.764 -11.829 1.00 80.31 154 ASP A CA 1
ATOM 1162 C C . ASP A 1 154 ? -17.845 -6.837 -11.694 1.00 80.31 154 ASP A C 1
ATOM 1164 O O . ASP A 1 154 ? -17.734 -7.727 -12.542 1.00 80.31 154 ASP A O 1
ATOM 1168 N N . MET A 1 155 ? -17.055 -6.812 -10.616 1.00 86.31 155 MET A N 1
ATOM 1169 C CA . MET A 1 155 ? -15.931 -7.735 -10.436 1.00 86.31 155 MET A CA 1
ATOM 1170 C C . MET A 1 155 ? -15.631 -8.042 -8.969 1.00 86.31 155 MET A C 1
ATOM 1172 O O . MET A 1 155 ? -15.975 -7.275 -8.073 1.00 86.31 155 MET A O 1
ATOM 1176 N N . ASP A 1 156 ? -14.991 -9.192 -8.731 1.00 90.25 156 ASP A N 1
ATOM 1177 C CA . ASP A 1 156 ? -14.484 -9.537 -7.403 1.00 90.25 156 ASP A CA 1
ATOM 1178 C C . ASP A 1 156 ? -13.447 -8.491 -6.973 1.00 90.25 156 ASP A C 1
ATOM 1180 O O . ASP A 1 156 ? -12.550 -8.124 -7.736 1.00 90.25 156 ASP A O 1
ATOM 1184 N N . LEU A 1 157 ? -13.574 -8.030 -5.734 1.00 91.44 157 LEU A N 1
ATOM 1185 C CA . LEU A 1 157 ? -12.677 -7.059 -5.137 1.00 91.44 157 LEU A CA 1
ATOM 1186 C C . LEU A 1 157 ? -11.510 -7.796 -4.473 1.00 91.44 157 LEU A C 1
ATOM 1188 O O . LEU A 1 157 ? -11.708 -8.649 -3.605 1.00 91.44 157 LEU A O 1
ATOM 1192 N N . GLN A 1 158 ? -10.287 -7.435 -4.854 1.00 92.69 158 GLN A N 1
ATOM 1193 C CA . GLN A 1 158 ? -9.064 -7.891 -4.196 1.00 92.69 158 GLN A CA 1
ATOM 1194 C C . GLN A 1 158 ? -8.454 -6.727 -3.425 1.00 92.69 158 GLN A C 1
ATOM 1196 O O . GLN A 1 158 ? -8.141 -5.697 -4.018 1.00 92.69 158 GLN A O 1
ATOM 1201 N N . VAL A 1 159 ? -8.275 -6.884 -2.115 1.00 92.75 159 VAL A N 1
ATOM 1202 C CA . VAL A 1 159 ? -7.776 -5.829 -1.225 1.00 92.75 159 VAL A CA 1
ATOM 1203 C C . VAL A 1 159 ? -6.543 -6.313 -0.487 1.00 92.75 159 VAL A C 1
ATOM 1205 O O . VAL A 1 159 ? -6.554 -7.399 0.083 1.00 92.75 159 VAL A O 1
ATOM 1208 N N . ALA A 1 160 ? -5.498 -5.496 -0.434 1.00 92.50 160 ALA A N 1
ATOM 1209 C CA . ALA A 1 160 ? -4.443 -5.652 0.555 1.00 92.50 160 ALA A CA 1
ATOM 1210 C C . ALA A 1 160 ? -4.799 -4.832 1.803 1.00 92.50 160 ALA A C 1
ATOM 1212 O O . ALA A 1 160 ? -5.030 -3.623 1.715 1.00 92.50 160 ALA A O 1
ATOM 1213 N N . VAL A 1 161 ? -4.864 -5.499 2.953 1.00 92.00 161 VAL A N 1
ATOM 1214 C CA . VAL A 1 161 ? -5.297 -4.931 4.235 1.00 92.00 161 VAL A CA 1
ATOM 1215 C C . VAL A 1 161 ? -4.126 -4.901 5.202 1.00 92.00 161 VAL A C 1
ATOM 1217 O O . VAL A 1 161 ? -3.384 -5.872 5.305 1.00 92.00 161 VAL A O 1
ATOM 1220 N N . SER A 1 162 ? -3.973 -3.811 5.947 1.00 90.69 162 SER A N 1
ATOM 1221 C CA . SER A 1 162 ? -3.016 -3.703 7.045 1.00 90.69 162 SER A CA 1
ATOM 1222 C C . SER A 1 162 ? -3.659 -3.030 8.253 1.00 90.69 162 SER A C 1
ATOM 1224 O O . SER A 1 162 ? -4.311 -1.993 8.123 1.00 90.69 162 SER A O 1
ATOM 1226 N N . PHE A 1 163 ? -3.452 -3.618 9.432 1.00 91.38 163 PHE A N 1
ATOM 1227 C CA . PHE A 1 163 ? -3.879 -3.054 10.708 1.00 91.38 163 PHE A CA 1
ATOM 1228 C C . PHE A 1 163 ? -2.675 -2.583 11.507 1.00 91.38 163 PHE A C 1
ATOM 1230 O O . PHE A 1 163 ? -1.704 -3.323 11.685 1.00 91.38 163 PHE A O 1
ATOM 1237 N N . ALA A 1 164 ? -2.754 -1.361 12.023 1.00 89.31 164 ALA A N 1
ATOM 1238 C CA . ALA A 1 164 ? -1.731 -0.738 12.840 1.00 89.31 164 ALA A CA 1
ATOM 1239 C C . ALA A 1 164 ? -2.248 -0.282 14.191 1.00 89.31 164 ALA A C 1
ATOM 1241 O O . ALA A 1 164 ? -3.432 -0.040 14.372 1.00 89.31 164 ALA A O 1
ATOM 1242 N N . SER A 1 165 ? -1.343 -0.184 15.155 1.00 88.75 165 SER A N 1
ATOM 1243 C CA . SER A 1 165 ? -1.666 0.257 16.504 1.00 88.75 165 SER A CA 1
ATOM 1244 C C . SER A 1 165 ? -0.495 1.025 17.079 1.00 88.75 165 SER A C 1
ATOM 1246 O O . SER A 1 165 ? 0.651 0.591 16.910 1.00 88.75 165 SER A O 1
ATOM 1248 N N . SER A 1 166 ? -0.787 2.105 17.805 1.00 86.56 166 SER A N 1
ATOM 1249 C CA . SER A 1 166 ? 0.221 2.867 18.546 1.00 86.56 166 SER A CA 1
ATOM 1250 C C . SER A 1 166 ? 0.908 2.043 19.647 1.00 86.56 166 SER A C 1
ATOM 1252 O O . SER A 1 166 ? 1.977 2.422 20.100 1.00 86.56 166 SER A O 1
ATOM 1254 N N . LEU A 1 167 ? 0.380 0.873 20.029 1.00 82.75 167 LEU A N 1
ATOM 1255 C CA . LEU A 1 167 ? 1.085 -0.067 20.912 1.00 82.75 167 LEU A CA 1
ATOM 1256 C C . LEU A 1 167 ? 2.299 -0.700 20.215 1.00 82.75 167 LEU A C 1
ATOM 1258 O O . LEU A 1 167 ? 3.396 -0.756 20.758 1.00 82.75 167 LEU A O 1
ATOM 1262 N N . THR A 1 168 ? 2.086 -1.187 18.992 1.00 79.38 168 THR A N 1
ATOM 1263 C CA . THR A 1 168 ? 3.118 -1.873 18.191 1.00 79.38 168 THR A CA 1
ATOM 1264 C C . THR A 1 168 ? 3.956 -0.913 17.347 1.00 79.38 168 THR A C 1
ATOM 1266 O O . THR A 1 168 ? 4.992 -1.298 16.814 1.00 79.38 168 THR A O 1
ATOM 1269 N N . PHE A 1 169 ? 3.477 0.322 17.180 1.00 80.88 169 PHE A N 1
ATOM 1270 C CA . PHE A 1 169 ? 4.084 1.358 16.352 1.00 80.88 169 PHE A CA 1
ATOM 1271 C C . PHE A 1 169 ? 3.912 2.742 16.997 1.00 80.88 169 PHE A C 1
ATOM 1273 O O . PHE A 1 169 ? 3.176 3.584 16.480 1.00 80.88 169 PHE A O 1
ATOM 1280 N N . PRO A 1 170 ? 4.561 2.979 18.151 1.00 77.38 170 PRO A N 1
ATOM 1281 C CA . PRO A 1 170 ? 4.288 4.135 19.011 1.00 77.38 170 PRO A CA 1
ATOM 1282 C C . PRO A 1 170 ? 4.563 5.484 18.355 1.00 77.38 170 PRO A C 1
ATOM 1284 O O . PRO A 1 170 ? 3.834 6.447 18.588 1.00 77.38 170 PRO A O 1
ATOM 1287 N N . HIS A 1 171 ? 5.573 5.551 17.491 1.00 78.06 171 HIS A N 1
ATOM 1288 C CA . HIS A 1 171 ? 5.953 6.788 16.809 1.00 78.06 171 HIS A CA 1
ATOM 1289 C C . HIS A 1 171 ? 5.230 7.003 15.479 1.00 78.06 171 HIS A C 1
ATOM 1291 O O . HIS A 1 171 ? 5.348 8.080 14.900 1.00 78.06 171 HIS A O 1
ATOM 1297 N N . GLY A 1 172 ? 4.470 6.012 15.000 1.00 82.06 172 GLY A N 1
ATOM 1298 C CA . GLY A 1 172 ? 3.815 6.114 13.704 1.00 82.06 172 GLY A CA 1
ATOM 1299 C C . GLY A 1 172 ? 4.814 6.347 12.567 1.00 82.06 172 GLY A C 1
ATOM 1300 O O . GLY A 1 172 ? 6.017 6.112 12.706 1.00 82.06 172 GLY A O 1
ATOM 1301 N N . TYR A 1 173 ? 4.317 6.815 11.425 1.00 82.69 173 TYR A N 1
ATOM 1302 C CA . TYR A 1 173 ? 5.181 7.258 10.334 1.00 82.69 173 TYR A CA 1
ATOM 1303 C C . TYR A 1 173 ? 5.767 8.628 10.683 1.00 82.69 173 TYR A C 1
ATOM 1305 O O . TYR A 1 173 ? 5.001 9.584 10.724 1.00 82.69 173 TYR A O 1
ATOM 1313 N N . PRO A 1 174 ? 7.092 8.772 10.891 1.00 79.62 174 PRO A N 1
ATOM 1314 C CA . PRO A 1 174 ? 7.692 10.069 11.222 1.00 79.62 174 PRO A CA 1
ATOM 1315 C C . PRO A 1 174 ? 7.728 11.016 10.014 1.00 79.62 174 PRO A C 1
ATOM 1317 O O . PRO A 1 174 ? 7.693 12.236 10.159 1.00 79.62 174 PRO A O 1
ATOM 1320 N N . ARG A 1 175 ? 7.778 10.443 8.806 1.00 84.56 175 ARG A N 1
ATOM 1321 C CA . ARG A 1 175 ? 7.681 11.142 7.526 1.00 84.56 175 ARG A CA 1
ATOM 1322 C C . ARG A 1 175 ? 6.688 10.408 6.640 1.00 84.56 175 ARG A C 1
ATOM 1324 O O . ARG A 1 175 ? 6.745 9.183 6.527 1.00 84.56 175 ARG A O 1
ATOM 1331 N N . MET A 1 176 ? 5.808 11.166 6.008 1.00 86.38 176 MET A N 1
ATOM 1332 C CA . MET A 1 176 ? 4.819 10.678 5.049 1.00 86.38 176 MET A CA 1
ATOM 1333 C C . MET A 1 176 ? 5.142 11.192 3.659 1.00 86.38 176 MET A C 1
ATOM 1335 O O . MET A 1 176 ? 5.735 12.257 3.537 1.00 86.38 176 MET A O 1
ATOM 1339 N N . PHE A 1 177 ? 4.689 10.510 2.615 1.00 87.62 177 PHE A N 1
ATOM 1340 C CA . PHE A 1 177 ? 4.706 11.099 1.278 1.00 87.62 177 PHE A CA 1
ATOM 1341 C C . PHE A 1 177 ? 3.512 12.027 1.067 1.00 87.62 177 PHE A C 1
ATOM 1343 O O . PHE A 1 177 ? 2.411 11.733 1.532 1.00 87.62 177 PHE A O 1
ATOM 1350 N N . SER A 1 178 ? 3.728 13.136 0.360 1.00 84.12 178 SER A N 1
ATOM 1351 C CA . SER A 1 178 ? 2.641 14.035 -0.038 1.00 84.12 178 SER A CA 1
ATOM 1352 C C . SER A 1 178 ? 1.772 13.394 -1.124 1.00 84.12 178 SER A C 1
ATOM 1354 O O . SER A 1 178 ? 2.298 12.842 -2.093 1.00 84.12 178 SER A O 1
ATOM 1356 N N . ALA A 1 179 ? 0.448 13.484 -0.981 1.00 71.25 179 ALA A N 1
ATOM 1357 C CA . ALA A 1 179 ? -0.509 12.956 -1.953 1.00 71.25 179 ALA A CA 1
ATOM 1358 C C . ALA A 1 179 ? -0.584 13.765 -3.262 1.00 71.25 179 ALA A C 1
ATOM 1360 O O . ALA A 1 179 ? -1.017 13.230 -4.282 1.00 71.25 179 ALA A O 1
ATOM 1361 N N . ASP A 1 180 ? -0.150 15.029 -3.254 1.00 67.38 180 ASP A N 1
ATOM 1362 C CA . ASP A 1 180 ? -0.294 15.943 -4.400 1.00 67.38 180 ASP A CA 1
ATOM 1363 C C . ASP A 1 180 ? 0.720 15.687 -5.526 1.00 67.38 180 ASP A C 1
ATOM 1365 O O . ASP A 1 180 ? 0.636 16.279 -6.603 1.00 67.38 180 ASP A O 1
ATOM 1369 N N . SER A 1 181 ? 1.693 14.802 -5.298 1.00 61.47 181 SER A N 1
ATOM 1370 C CA . SER A 1 181 ? 2.709 14.446 -6.283 1.00 61.47 181 SER A CA 1
ATOM 1371 C C . SER A 1 181 ? 2.452 13.046 -6.838 1.00 61.47 181 SER A C 1
ATOM 1373 O O . SER A 1 181 ? 2.635 12.063 -6.128 1.00 61.47 181 SER A O 1
ATOM 1375 N N . LEU A 1 182 ? 2.108 12.943 -8.123 1.00 66.06 182 LEU A N 1
ATOM 1376 C CA . LEU A 1 182 ? 2.236 11.710 -8.913 1.00 66.06 182 LEU A CA 1
ATOM 1377 C C . LEU A 1 182 ? 3.360 11.909 -9.940 1.00 66.06 182 LEU A C 1
ATOM 1379 O O . LEU A 1 182 ? 3.094 12.198 -11.108 1.00 66.06 182 LEU A O 1
ATOM 1383 N N . PRO A 1 183 ? 4.630 11.862 -9.508 1.00 74.56 183 PRO A N 1
ATOM 1384 C CA . PRO A 1 183 ? 5.760 12.115 -10.366 1.00 74.56 183 PRO A CA 1
ATOM 1385 C C . PRO A 1 183 ? 5.904 10.979 -11.364 1.00 74.56 183 PRO A C 1
ATOM 1387 O O . PRO A 1 183 ? 5.651 9.799 -11.094 1.00 74.56 183 PRO A O 1
ATOM 1390 N N . ASN A 1 184 ? 6.367 11.368 -12.538 1.00 83.56 184 ASN A N 1
ATOM 1391 C CA . ASN A 1 184 ? 6.662 10.428 -13.591 1.00 83.56 184 ASN A CA 1
ATOM 1392 C C . ASN A 1 184 ? 8.067 9.860 -13.408 1.00 83.56 184 ASN A C 1
ATOM 1394 O O . ASN A 1 184 ? 8.983 10.512 -12.899 1.00 83.56 184 ASN A O 1
ATOM 1398 N N . MET A 1 185 ? 8.224 8.629 -13.871 1.00 89.62 185 MET A N 1
ATOM 1399 C CA . MET A 1 185 ? 9.517 8.011 -14.107 1.00 89.62 185 MET A CA 1
ATOM 1400 C C . MET A 1 185 ? 9.668 7.737 -15.599 1.00 89.62 185 MET A C 1
ATOM 1402 O O . MET A 1 185 ? 8.686 7.582 -16.326 1.00 89.62 185 MET A O 1
ATOM 1406 N N . THR A 1 186 ? 10.904 7.614 -16.050 1.00 90.62 186 THR A N 1
ATOM 1407 C CA . THR A 1 186 ? 11.231 7.069 -17.364 1.00 90.62 186 THR A CA 1
ATOM 1408 C C . THR A 1 186 ? 12.267 5.971 -17.202 1.00 90.62 186 THR A C 1
ATOM 1410 O O . THR A 1 186 ? 13.140 6.048 -16.337 1.00 90.62 186 THR A O 1
ATOM 1413 N N . LEU A 1 187 ? 12.167 4.946 -18.043 1.00 91.25 187 LEU A N 1
ATOM 1414 C CA . LEU A 1 187 ? 13.119 3.845 -18.110 1.00 91.25 187 LEU A CA 1
ATOM 1415 C C . LEU A 1 187 ? 13.703 3.791 -19.522 1.00 91.25 187 LEU A C 1
ATOM 1417 O O . LEU A 1 187 ? 12.970 3.568 -20.484 1.00 91.25 187 LEU A O 1
ATOM 1421 N N . ASP A 1 188 ? 15.021 3.924 -19.633 1.00 90.56 188 ASP A N 1
ATOM 1422 C CA . ASP A 1 188 ? 15.750 3.442 -20.802 1.00 90.56 188 ASP A CA 1
ATOM 1423 C C . ASP A 1 188 ? 16.115 1.978 -20.556 1.00 90.56 188 ASP A C 1
ATOM 1425 O O . ASP A 1 188 ? 17.082 1.661 -19.859 1.00 90.56 188 ASP A O 1
ATOM 1429 N N . ALA A 1 189 ? 15.317 1.067 -21.116 1.00 86.31 189 ALA A N 1
ATOM 1430 C CA . ALA A 1 189 ? 15.515 -0.364 -20.932 1.00 86.31 189 ALA A CA 1
ATOM 1431 C C . ALA A 1 189 ? 16.888 -0.818 -21.451 1.00 86.31 189 ALA A C 1
ATOM 1433 O O . ALA A 1 189 ? 17.512 -1.669 -20.822 1.00 86.31 189 ALA A O 1
ATOM 1434 N N . THR A 1 190 ? 17.404 -0.215 -22.530 1.00 85.56 190 THR A N 1
ATOM 1435 C CA . THR A 1 190 ? 18.679 -0.604 -23.156 1.00 85.56 190 THR A CA 1
ATOM 1436 C C . THR A 1 190 ? 19.837 -0.441 -22.180 1.00 85.56 190 THR A C 1
ATOM 1438 O O . THR A 1 190 ? 20.599 -1.384 -21.959 1.00 85.56 190 THR A O 1
ATOM 1441 N N . SER A 1 191 ? 19.928 0.732 -21.551 1.00 86.00 191 SER A N 1
ATOM 1442 C CA . SER A 1 191 ? 20.934 1.041 -20.532 1.00 86.00 191 SER A CA 1
ATOM 1443 C C . SER A 1 191 ? 20.504 0.658 -19.113 1.00 86.00 191 SER A C 1
ATOM 1445 O O . SER A 1 191 ? 21.286 0.822 -18.182 1.00 86.00 191 SER A O 1
ATOM 1447 N N . SER A 1 192 ? 19.276 0.159 -18.929 1.00 89.56 192 SER A N 1
ATOM 1448 C CA . SER A 1 192 ? 18.645 -0.109 -17.625 1.00 89.56 192 SER A CA 1
ATOM 1449 C C . SER A 1 192 ? 18.665 1.104 -16.680 1.00 89.56 192 SER A C 1
ATOM 1451 O O . SER A 1 192 ? 18.695 0.949 -15.456 1.00 89.56 192 SER A O 1
ATOM 1453 N N . ALA A 1 193 ? 18.697 2.314 -17.241 1.00 91.38 193 ALA A N 1
ATOM 1454 C CA . ALA A 1 193 ? 18.718 3.563 -16.494 1.00 91.38 193 ALA A CA 1
ATOM 1455 C C . ALA A 1 193 ? 17.292 4.040 -16.218 1.00 91.38 193 ALA A C 1
ATOM 1457 O O . ALA A 1 193 ? 16.456 4.105 -17.121 1.00 91.38 193 ALA A O 1
ATOM 1458 N N . VAL A 1 194 ? 17.030 4.402 -14.966 1.00 91.62 194 VAL A N 1
ATOM 1459 C CA . VAL A 1 194 ? 15.756 4.961 -14.519 1.00 91.62 194 VAL A CA 1
ATOM 1460 C C . VAL A 1 194 ? 15.981 6.405 -14.105 1.00 91.62 194 VAL A C 1
ATOM 1462 O O . VAL A 1 194 ? 16.882 6.691 -13.320 1.00 91.62 194 VAL A O 1
ATOM 1465 N N . THR A 1 195 ? 15.144 7.316 -14.584 1.00 91.19 195 THR A N 1
ATOM 1466 C CA . THR A 1 195 ? 15.159 8.726 -14.174 1.00 91.19 195 THR A CA 1
ATOM 1467 C C . THR A 1 195 ? 13.787 9.134 -13.672 1.00 91.19 195 THR A C 1
ATOM 1469 O O . THR A 1 195 ? 12.773 8.735 -14.241 1.00 91.19 195 THR A O 1
ATOM 1472 N N . PHE A 1 196 ? 13.748 9.889 -12.580 1.00 89.81 196 PHE A N 1
ATOM 1473 C CA . PHE A 1 196 ? 12.510 10.256 -11.896 1.00 89.81 196 PHE A CA 1
ATOM 1474 C C . PHE A 1 196 ? 12.738 11.457 -10.983 1.00 89.81 196 PHE A C 1
ATOM 1476 O O . PHE A 1 196 ? 13.848 11.678 -10.501 1.00 89.81 196 PHE A O 1
ATOM 1483 N N . GLU A 1 197 ? 11.682 12.207 -10.698 1.00 88.19 197 GLU A N 1
ATOM 1484 C CA . GLU A 1 197 ? 11.738 13.300 -9.727 1.00 88.19 197 GLU A CA 1
ATOM 1485 C C . GLU A 1 197 ? 11.722 12.768 -8.293 1.00 88.19 197 GLU A C 1
ATOM 1487 O O . GLU A 1 197 ? 11.040 11.791 -7.975 1.00 88.19 197 GLU A O 1
ATOM 1492 N N . LEU A 1 198 ? 12.481 13.401 -7.401 1.00 87.69 198 LEU A N 1
ATOM 1493 C CA . LEU A 1 198 ? 12.484 12.988 -6.002 1.00 87.69 198 LEU A CA 1
ATOM 1494 C C . LEU A 1 198 ? 11.147 13.331 -5.346 1.00 87.69 198 LEU A C 1
ATOM 1496 O O . LEU A 1 198 ? 10.659 14.448 -5.516 1.00 87.69 198 LEU A O 1
ATOM 1500 N N . PRO A 1 199 ? 10.567 12.396 -4.582 1.00 88.25 199 PRO A N 1
ATOM 1501 C CA . PRO A 1 199 ? 9.249 12.588 -4.017 1.00 88.25 199 PRO A CA 1
ATOM 1502 C C . PRO A 1 199 ? 9.330 13.559 -2.838 1.00 88.25 199 PRO A C 1
ATOM 1504 O O . PRO A 1 199 ? 10.352 13.657 -2.149 1.00 88.25 199 PRO A O 1
ATOM 1507 N N . THR A 1 200 ? 8.236 14.267 -2.584 1.00 88.88 200 THR A N 1
ATOM 1508 C CA . THR A 1 200 ? 8.117 15.148 -1.423 1.00 88.88 200 THR A CA 1
ATOM 1509 C C . THR A 1 200 ? 7.605 14.363 -0.223 1.00 88.88 200 THR A C 1
ATOM 1511 O O . THR A 1 200 ? 6.600 13.656 -0.304 1.00 88.88 200 THR A O 1
ATOM 1514 N N . THR A 1 201 ? 8.282 14.519 0.909 1.00 89.12 201 THR A N 1
ATOM 1515 C CA . THR A 1 201 ? 7.848 14.016 2.209 1.00 89.12 201 THR A CA 1
ATOM 1516 C C . THR A 1 201 ? 7.436 15.147 3.135 1.00 89.12 201 THR A C 1
ATOM 1518 O O . THR A 1 201 ? 8.031 16.221 3.099 1.00 89.12 201 THR A O 1
ATOM 1521 N N . VAL A 1 202 ? 6.457 14.892 3.993 1.00 87.50 202 VAL A N 1
ATOM 1522 C CA . VAL A 1 202 ? 5.992 15.799 5.041 1.00 87.50 202 VAL A CA 1
ATOM 1523 C C . VAL A 1 202 ? 6.342 15.200 6.397 1.00 87.50 202 VAL A C 1
ATOM 1525 O O . VAL A 1 202 ? 6.036 14.035 6.665 1.00 87.50 202 VAL A O 1
ATOM 1528 N N . ASP A 1 203 ? 7.006 15.989 7.236 1.00 84.50 203 ASP A N 1
ATOM 1529 C CA . ASP A 1 203 ? 7.285 15.638 8.629 1.00 84.50 203 ASP A CA 1
ATOM 1530 C C . ASP A 1 203 ? 6.027 15.837 9.487 1.00 84.50 203 ASP A C 1
ATOM 1532 O O . ASP A 1 203 ? 5.374 16.877 9.409 1.00 84.50 203 ASP A O 1
ATOM 1536 N N . VAL A 1 204 ? 5.673 14.843 10.304 1.00 77.56 204 VAL A N 1
ATOM 1537 C CA . VAL A 1 204 ? 4.394 14.839 11.046 1.00 77.56 204 VAL A CA 1
ATOM 1538 C C . VAL A 1 204 ? 4.377 15.837 12.201 1.00 77.56 204 VAL A C 1
ATOM 1540 O O . VAL A 1 204 ? 3.313 16.302 12.594 1.00 77.56 204 VAL A O 1
ATOM 1543 N N . THR A 1 205 ? 5.543 16.179 12.749 1.00 76.44 205 THR A N 1
ATOM 1544 C CA . THR A 1 205 ? 5.647 17.062 13.919 1.00 76.44 205 THR A CA 1
ATOM 1545 C C . THR A 1 205 ? 5.647 18.534 13.530 1.00 76.44 205 THR A C 1
ATOM 1547 O O . THR A 1 205 ? 5.116 19.375 14.253 1.00 76.44 205 THR A O 1
ATOM 1550 N N . SER A 1 206 ? 6.239 18.850 12.379 1.00 81.81 206 SER A N 1
ATOM 1551 C CA . SER A 1 206 ? 6.403 20.223 11.897 1.00 81.81 206 SER A CA 1
ATOM 1552 C C . SER A 1 206 ? 5.473 20.580 10.738 1.00 81.81 206 SER A C 1
ATOM 1554 O O . SER A 1 206 ? 5.332 21.759 10.421 1.00 81.81 206 SER A O 1
ATOM 1556 N N . PHE A 1 207 ? 4.850 19.583 10.100 1.00 81.19 207 PHE A N 1
ATOM 1557 C CA . PHE A 1 207 ? 4.080 19.720 8.858 1.00 81.19 207 PHE A CA 1
ATOM 1558 C C . PHE A 1 207 ? 4.865 20.405 7.728 1.00 81.19 207 PHE A C 1
ATOM 1560 O O . PHE A 1 207 ? 4.287 20.994 6.814 1.00 81.19 207 PHE A O 1
ATOM 1567 N N . VAL A 1 208 ? 6.199 20.323 7.775 1.00 86.31 208 VAL A N 1
ATOM 1568 C CA . VAL A 1 208 ? 7.083 20.891 6.757 1.00 86.31 208 VAL A CA 1
ATOM 1569 C C . VAL A 1 208 ? 7.305 19.868 5.649 1.00 86.31 208 VAL A C 1
ATOM 1571 O O . VAL A 1 208 ? 7.743 18.741 5.892 1.00 86.31 208 VAL A O 1
ATOM 1574 N N . ALA A 1 209 ? 7.021 20.283 4.416 1.00 89.19 209 ALA A N 1
ATOM 1575 C CA . ALA A 1 209 ? 7.295 19.510 3.215 1.00 89.19 209 ALA A CA 1
ATOM 1576 C C . ALA A 1 209 ? 8.759 19.676 2.775 1.00 89.19 209 ALA A C 1
ATOM 1578 O O . ALA A 1 209 ? 9.297 20.783 2.750 1.00 89.19 209 ALA A O 1
ATOM 1579 N N . SER A 1 210 ? 9.407 18.576 2.404 1.00 89.88 210 SER A N 1
ATOM 1580 C CA . SER A 1 210 ? 10.792 18.550 1.929 1.00 89.88 210 SER A CA 1
ATOM 1581 C C . SER A 1 210 ? 11.030 17.406 0.946 1.00 89.88 210 SER A C 1
ATOM 1583 O O . SER A 1 210 ? 10.295 16.421 0.923 1.00 89.88 210 SER A O 1
ATOM 1585 N N . THR A 1 211 ? 12.058 17.523 0.112 1.00 89.38 211 THR A N 1
ATOM 1586 C CA . THR A 1 211 ? 12.435 16.476 -0.844 1.00 89.38 211 THR A CA 1
ATOM 1587 C C . THR A 1 211 ? 13.063 15.276 -0.133 1.00 89.38 211 THR A C 1
ATOM 1589 O O . THR A 1 211 ? 13.986 15.436 0.667 1.00 89.38 211 THR A O 1
ATOM 1592 N N . CYS A 1 212 ? 12.627 14.058 -0.467 1.00 87.50 212 CYS A N 1
ATOM 1593 C CA . CYS A 1 212 ? 13.173 12.837 0.123 1.00 87.50 212 CYS A CA 1
ATOM 1594 C C . CYS A 1 212 ? 14.494 12.419 -0.538 1.00 87.50 212 CYS A C 1
ATOM 1596 O O . CYS A 1 212 ? 14.536 11.627 -1.487 1.00 87.50 212 CYS A O 1
ATOM 1598 N N . HIS A 1 213 ? 15.606 12.946 -0.032 1.00 85.62 213 HIS A N 1
ATOM 1599 C CA . HIS A 1 213 ? 16.932 12.606 -0.550 1.00 85.62 213 HIS A CA 1
ATOM 1600 C C . HIS A 1 213 ? 17.404 11.204 -0.145 1.00 85.62 213 HIS A C 1
ATOM 1602 O O . HIS A 1 213 ? 18.129 10.576 -0.914 1.00 85.62 213 HIS A O 1
ATOM 1608 N N . ASP A 1 214 ? 16.951 10.699 0.999 1.00 83.94 214 ASP A N 1
ATOM 1609 C CA . ASP A 1 214 ? 17.357 9.438 1.626 1.00 83.94 214 ASP A CA 1
ATOM 1610 C C . ASP A 1 214 ? 16.353 8.288 1.427 1.00 83.94 214 ASP A C 1
ATOM 1612 O O . ASP A 1 214 ? 16.489 7.230 2.038 1.00 83.94 214 ASP A O 1
ATOM 1616 N N . CYS A 1 215 ? 15.355 8.465 0.560 1.00 87.31 215 CYS A N 1
ATOM 1617 C CA . CYS A 1 215 ? 14.426 7.398 0.202 1.00 87.31 215 CYS A CA 1
ATOM 1618 C C . CYS A 1 215 ? 15.147 6.204 -0.447 1.00 87.31 215 CYS A C 1
ATOM 1620 O O . CYS A 1 215 ? 16.062 6.363 -1.260 1.00 87.31 215 CYS A O 1
ATOM 1622 N N . ILE A 1 216 ? 14.681 5.001 -0.118 1.00 86.56 216 ILE A N 1
ATOM 1623 C CA . ILE A 1 216 ? 15.079 3.745 -0.758 1.00 86.56 216 ILE A CA 1
ATOM 1624 C C . ILE A 1 216 ? 14.138 3.502 -1.936 1.00 86.56 216 ILE A C 1
ATOM 1626 O O . ILE A 1 216 ? 12.930 3.676 -1.801 1.00 86.56 216 ILE A O 1
ATOM 1630 N N . TYR A 1 217 ? 14.675 3.069 -3.074 1.00 87.69 217 TYR A N 1
ATOM 1631 C CA . TYR A 1 217 ? 13.894 2.812 -4.282 1.00 87.69 217 TYR A CA 1
ATOM 1632 C C . TYR A 1 217 ? 13.934 1.330 -4.623 1.00 87.69 217 TYR A C 1
ATOM 1634 O O . TYR A 1 217 ? 14.993 0.704 -4.660 1.00 87.69 217 TYR A O 1
ATOM 1642 N N . THR A 1 218 ? 12.760 0.765 -4.862 1.00 89.50 218 THR A N 1
ATOM 1643 C CA . THR A 1 218 ? 12.584 -0.621 -5.283 1.00 89.50 218 THR A CA 1
ATOM 1644 C C . THR A 1 218 ? 11.865 -0.642 -6.623 1.00 89.50 218 THR A C 1
ATOM 1646 O O . THR A 1 218 ? 10.887 0.081 -6.806 1.00 89.50 218 THR A O 1
ATOM 1649 N N . VAL A 1 219 ? 12.317 -1.497 -7.538 1.00 91.62 219 VAL A N 1
ATOM 1650 C CA . VAL A 1 219 ? 11.644 -1.733 -8.817 1.00 91.62 219 VAL A CA 1
ATOM 1651 C C . VAL A 1 219 ? 10.851 -3.031 -8.755 1.00 91.62 219 VAL A C 1
ATOM 1653 O O . VAL A 1 219 ? 11.370 -4.054 -8.310 1.00 91.62 219 VAL A O 1
ATOM 1656 N N . PHE A 1 220 ? 9.609 -2.995 -9.228 1.00 92.31 220 PHE A N 1
ATOM 1657 C CA . PHE A 1 220 ? 8.774 -4.173 -9.436 1.00 92.31 220 PHE A CA 1
ATOM 1658 C C . PHE A 1 220 ? 8.476 -4.343 -10.926 1.00 92.31 220 PHE A C 1
ATOM 1660 O O . PHE A 1 220 ? 8.156 -3.376 -11.617 1.00 92.31 220 PHE A O 1
ATOM 1667 N N . LEU A 1 221 ? 8.593 -5.574 -11.421 1.00 91.62 221 LEU A N 1
ATOM 1668 C CA . LEU A 1 221 ? 8.454 -5.920 -12.835 1.00 91.62 221 LEU A CA 1
ATOM 1669 C C . LEU A 1 221 ? 7.334 -6.938 -13.030 1.00 91.62 221 LEU A C 1
ATOM 1671 O O . LEU A 1 221 ? 7.505 -8.118 -12.718 1.00 91.62 221 LEU A O 1
ATOM 1675 N N . SER A 1 222 ? 6.204 -6.490 -13.576 1.00 90.81 222 SER A N 1
ATOM 1676 C CA . SER A 1 222 ? 5.078 -7.362 -13.916 1.00 90.81 222 SER A CA 1
ATOM 1677 C C . SER A 1 222 ? 5.077 -7.657 -15.416 1.00 90.81 222 SER A C 1
ATOM 1679 O O . SER A 1 222 ? 5.078 -6.709 -16.199 1.00 90.81 222 SER A O 1
ATOM 1681 N N . PRO A 1 223 ? 5.057 -8.925 -15.857 1.00 89.44 223 PRO A N 1
ATOM 1682 C CA . PRO A 1 223 ? 4.948 -9.239 -17.277 1.00 89.44 223 PRO A CA 1
ATOM 1683 C C . PRO A 1 223 ? 3.610 -8.741 -17.839 1.00 89.44 223 PRO A C 1
ATOM 1685 O O . PRO A 1 223 ? 2.571 -8.839 -17.180 1.00 89.44 223 PRO A O 1
ATOM 1688 N N . VAL A 1 224 ? 3.632 -8.217 -19.063 1.00 87.06 224 VAL A N 1
ATOM 1689 C CA . VAL A 1 224 ? 2.421 -7.835 -19.794 1.00 87.06 224 VAL A CA 1
ATOM 1690 C C . VAL A 1 224 ? 1.795 -9.093 -20.387 1.00 87.06 224 VAL A C 1
ATOM 1692 O O . VAL A 1 224 ? 2.387 -9.756 -21.238 1.00 87.06 224 VAL A O 1
ATOM 1695 N N . VAL A 1 225 ? 0.582 -9.428 -19.954 1.00 77.25 225 VAL A N 1
ATOM 1696 C CA . VAL A 1 225 ? -0.231 -10.458 -20.613 1.00 77.25 225 VAL A CA 1
ATOM 1697 C C . VAL A 1 225 ? -0.962 -9.783 -21.780 1.00 77.25 225 VAL A C 1
ATOM 1699 O O . VAL A 1 225 ? -1.472 -8.675 -21.619 1.00 77.25 225 VAL A O 1
ATOM 1702 N N . ALA A 1 226 ? -0.929 -10.394 -22.969 1.00 52.41 226 ALA A N 1
ATOM 1703 C CA . ALA A 1 226 ? -1.395 -9.800 -24.226 1.00 52.41 226 ALA A CA 1
ATOM 1704 C C . ALA A 1 226 ? -2.778 -9.116 -24.110 1.00 52.41 226 ALA A C 1
ATOM 1706 O O . ALA A 1 226 ? -3.663 -9.620 -23.424 1.00 52.41 226 ALA A O 1
ATOM 1707 N N . HIS A 1 227 ? -2.943 -7.992 -24.826 1.00 52.84 227 HIS A N 1
ATOM 1708 C CA . HIS A 1 227 ? -4.085 -7.053 -24.766 1.00 52.84 227 HIS A CA 1
ATOM 1709 C C . HIS A 1 227 ? -4.109 -6.101 -23.557 1.00 52.84 227 HIS A C 1
ATOM 1711 O O . HIS A 1 227 ? -5.176 -5.754 -23.052 1.00 52.84 227 HIS A O 1
ATOM 1717 N N . ALA A 1 228 ? -2.950 -5.622 -23.104 1.00 53.75 228 ALA A N 1
ATOM 1718 C CA . ALA A 1 228 ? -2.923 -4.633 -22.036 1.00 53.75 228 ALA A CA 1
ATOM 1719 C C . ALA A 1 228 ? -3.382 -3.248 -22.522 1.00 53.75 228 ALA A C 1
ATOM 1721 O O . ALA A 1 228 ? -2.782 -2.636 -23.408 1.00 53.75 228 ALA A O 1
ATOM 1722 N N . ALA A 1 229 ? -4.439 -2.747 -21.880 1.00 59.25 229 ALA A N 1
ATOM 1723 C CA . ALA A 1 229 ? -4.685 -1.319 -21.727 1.00 59.25 229 ALA A CA 1
ATOM 1724 C C 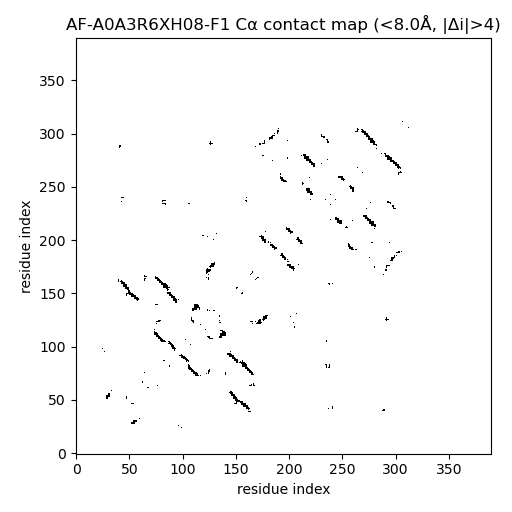. ALA A 1 229 ? -3.466 -0.628 -21.074 1.00 59.25 229 ALA A C 1
ATOM 1726 O O . ALA A 1 229 ? -2.498 -1.283 -20.683 1.00 59.25 229 ALA A O 1
ATOM 1727 N N . ALA A 1 230 ? -3.505 0.703 -20.947 1.00 66.75 230 ALA A N 1
ATOM 1728 C CA . ALA A 1 230 ? -2.470 1.457 -20.237 1.00 66.75 230 ALA A CA 1
ATOM 1729 C C . ALA A 1 230 ? -2.105 0.796 -18.892 1.00 66.75 230 ALA A C 1
ATOM 1731 O O . ALA A 1 230 ? -2.984 0.283 -18.196 1.00 66.75 230 ALA A O 1
ATOM 1732 N N . ALA A 1 231 ? -0.813 0.807 -18.544 1.00 71.81 231 ALA A N 1
ATOM 1733 C CA . ALA A 1 231 ? -0.304 0.197 -17.320 1.00 71.81 231 ALA A CA 1
ATOM 1734 C C . ALA A 1 231 ? -1.134 0.638 -16.097 1.00 71.81 231 ALA A C 1
ATOM 1736 O O . ALA A 1 231 ? -1.181 1.839 -15.810 1.00 71.81 231 ALA A O 1
ATOM 1737 N N . PRO A 1 232 ? -1.797 -0.286 -15.374 1.00 78.88 232 PRO A N 1
ATOM 1738 C CA . PRO A 1 232 ? -2.632 0.100 -14.254 1.00 78.88 232 PRO A CA 1
ATOM 1739 C C . PRO A 1 232 ? -1.749 0.634 -13.129 1.00 78.88 232 PRO A C 1
ATOM 1741 O O . PRO A 1 232 ? -0.756 0.007 -12.745 1.00 78.88 232 PRO A O 1
ATOM 1744 N N . VAL A 1 233 ? -2.132 1.788 -12.584 1.00 79.56 233 VAL A N 1
ATOM 1745 C CA . VAL A 1 233 ? -1.539 2.339 -11.364 1.00 79.56 233 VAL A CA 1
ATOM 1746 C C . VAL A 1 233 ? -2.062 1.516 -10.190 1.00 79.56 233 VAL A C 1
ATOM 1748 O O . VAL A 1 233 ? -3.199 1.690 -9.756 1.00 79.56 233 VAL A O 1
ATOM 1751 N N . LEU A 1 234 ? -1.249 0.579 -9.704 1.00 82.62 234 LEU A N 1
ATOM 1752 C CA . LEU A 1 234 ? -1.589 -0.262 -8.556 1.00 82.62 234 LEU A CA 1
ATOM 1753 C C . LEU A 1 234 ? -1.137 0.406 -7.256 1.00 82.62 234 LEU A C 1
ATOM 1755 O O . LEU A 1 234 ? -0.045 0.956 -7.218 1.00 82.62 234 LEU A O 1
ATOM 1759 N N . PRO A 1 235 ? -1.884 0.329 -6.149 1.00 84.62 235 PRO A N 1
ATOM 1760 C CA . PRO A 1 235 ? -1.372 0.823 -4.875 1.00 84.62 235 PRO A CA 1
ATOM 1761 C C . PRO A 1 235 ? -0.049 0.130 -4.475 1.00 84.62 235 PRO A C 1
ATOM 1763 O O . PRO A 1 235 ? 0.076 -1.085 -4.662 1.00 84.62 235 PRO A O 1
ATOM 1766 N N . PRO A 1 236 ? 0.929 0.836 -3.865 1.00 84.50 236 PRO A N 1
ATOM 1767 C CA . PRO A 1 236 ? 2.222 0.248 -3.495 1.00 84.50 236 PRO A CA 1
ATOM 1768 C C . PRO A 1 236 ? 2.112 -1.021 -2.637 1.00 84.50 236 PRO A C 1
ATOM 1770 O O . PRO A 1 236 ? 2.882 -1.962 -2.811 1.00 84.50 236 PRO A O 1
ATOM 1773 N N . ILE A 1 237 ? 1.131 -1.067 -1.730 1.00 83.69 237 ILE A N 1
ATOM 1774 C CA . ILE A 1 237 ? 0.893 -2.216 -0.847 1.00 83.69 237 ILE A CA 1
ATOM 1775 C C . ILE A 1 237 ? 0.544 -3.470 -1.667 1.00 83.69 237 ILE A C 1
ATOM 1777 O O . ILE A 1 237 ? 1.018 -4.558 -1.350 1.00 83.69 237 ILE A O 1
ATOM 1781 N N . CYS A 1 238 ? -0.207 -3.320 -2.763 1.00 87.94 238 CYS A N 1
ATOM 1782 C CA . CYS A 1 238 ? -0.531 -4.425 -3.665 1.00 87.94 238 CYS A CA 1
ATOM 1783 C C . CYS A 1 238 ? 0.715 -4.988 -4.353 1.00 87.94 238 CYS A C 1
ATOM 1785 O O . CYS A 1 238 ? 0.846 -6.201 -4.475 1.00 87.94 238 CYS A O 1
ATOM 1787 N N . LEU A 1 239 ? 1.656 -4.125 -4.752 1.00 86.88 239 LEU A N 1
ATOM 1788 C CA . LEU A 1 239 ? 2.923 -4.560 -5.347 1.00 86.88 239 LEU A CA 1
ATOM 1789 C C . LEU A 1 239 ? 3.763 -5.351 -4.339 1.00 86.88 239 LEU A C 1
ATOM 1791 O O . LEU A 1 239 ? 4.283 -6.411 -4.674 1.00 86.88 239 LEU A O 1
ATOM 1795 N N . VAL A 1 240 ? 3.846 -4.881 -3.092 1.00 81.69 240 VAL A N 1
ATOM 1796 C CA . VAL A 1 240 ? 4.611 -5.554 -2.028 1.00 81.69 240 VAL A CA 1
ATOM 1797 C C . VAL A 1 240 ? 3.988 -6.893 -1.623 1.00 81.69 240 VAL A C 1
ATOM 1799 O O . VAL A 1 240 ? 4.721 -7.824 -1.305 1.00 81.69 240 VAL A O 1
ATOM 1802 N N . ALA A 1 241 ? 2.657 -7.001 -1.640 1.00 77.25 241 ALA A N 1
ATOM 1803 C CA . ALA A 1 241 ? 1.944 -8.240 -1.329 1.00 77.25 241 ALA A CA 1
ATOM 1804 C C . ALA A 1 241 ? 1.923 -9.247 -2.497 1.00 77.25 241 ALA A C 1
ATOM 1806 O O . ALA A 1 241 ? 1.607 -10.419 -2.296 1.00 77.25 241 ALA A O 1
ATOM 1807 N N . SER A 1 242 ? 2.222 -8.801 -3.718 1.00 80.31 242 SER A N 1
ATOM 1808 C CA . SER A 1 242 ? 2.217 -9.647 -4.912 1.00 80.31 242 SER A CA 1
ATOM 1809 C C . SER A 1 242 ? 3.487 -10.496 -5.048 1.00 80.31 242 SER A C 1
ATOM 1811 O O . SER A 1 242 ? 4.535 -10.188 -4.485 1.00 80.31 242 SER A O 1
ATOM 1813 N N . SER A 1 243 ? 3.427 -11.536 -5.882 1.00 77.06 243 SER A N 1
ATOM 1814 C CA . SER A 1 243 ? 4.591 -12.336 -6.294 1.00 77.06 243 SER A CA 1
ATOM 1815 C C . SER A 1 243 ? 5.393 -11.707 -7.449 1.00 77.06 243 SER A C 1
ATOM 1817 O O . SER A 1 243 ? 6.149 -12.399 -8.133 1.00 77.06 243 SER A O 1
ATOM 1819 N N . ILE A 1 244 ? 5.219 -10.405 -7.697 1.00 83.81 244 ILE A N 1
ATOM 1820 C CA . ILE A 1 244 ? 5.892 -9.675 -8.775 1.00 83.81 244 ILE A CA 1
ATOM 1821 C C . ILE A 1 244 ? 7.406 -9.627 -8.516 1.00 83.81 244 ILE A C 1
ATOM 1823 O O . ILE A 1 244 ? 7.862 -9.470 -7.382 1.00 83.81 244 ILE A O 1
ATOM 1827 N N . ALA A 1 245 ? 8.204 -9.746 -9.583 1.00 86.44 245 ALA A N 1
ATOM 1828 C CA . ALA A 1 245 ? 9.658 -9.717 -9.482 1.00 86.44 245 ALA A CA 1
ATOM 1829 C C . ALA A 1 245 ? 10.142 -8.371 -8.922 1.00 86.44 245 ALA A C 1
ATOM 1831 O O . ALA A 1 245 ? 9.799 -7.313 -9.450 1.00 86.44 245 ALA A O 1
ATOM 1832 N N . ARG A 1 246 ? 10.963 -8.427 -7.869 1.00 89.44 246 ARG A N 1
ATOM 1833 C CA . ARG A 1 246 ? 11.495 -7.265 -7.150 1.00 89.44 246 ARG A CA 1
ATOM 1834 C C . ARG A 1 246 ? 12.993 -7.125 -7.403 1.00 89.44 246 ARG A C 1
ATOM 1836 O O . ARG A 1 246 ? 13.750 -8.043 -7.099 1.00 89.44 246 ARG A O 1
ATOM 1843 N N . LEU A 1 247 ? 13.422 -5.967 -7.895 1.00 88.25 247 LEU A N 1
ATOM 1844 C CA . LEU A 1 247 ? 14.829 -5.634 -8.117 1.00 88.25 247 LEU A CA 1
ATOM 1845 C C . LEU A 1 247 ? 15.224 -4.377 -7.326 1.00 88.25 247 LEU A C 1
ATOM 1847 O O . LEU A 1 247 ? 14.411 -3.456 -7.184 1.00 88.25 247 LEU A O 1
ATOM 1851 N N . PRO A 1 248 ? 16.459 -4.312 -6.797 1.00 85.62 248 PRO A N 1
ATOM 1852 C CA . PRO A 1 248 ? 16.977 -3.081 -6.218 1.00 85.62 248 PRO A CA 1
ATOM 1853 C C . PRO A 1 248 ? 17.214 -2.035 -7.314 1.00 85.62 248 PRO A C 1
ATOM 1855 O O . PRO A 1 248 ? 17.454 -2.379 -8.473 1.00 85.62 248 PRO A O 1
ATOM 1858 N N . LEU A 1 249 ? 17.173 -0.759 -6.934 1.00 87.31 249 LEU A N 1
ATOM 1859 C CA . LEU A 1 249 ? 17.626 0.338 -7.779 1.00 87.31 249 LEU A CA 1
ATOM 1860 C C . LEU A 1 249 ? 18.911 0.922 -7.188 1.00 87.31 249 LEU A C 1
ATOM 1862 O O . LEU A 1 249 ? 18.881 1.529 -6.116 1.00 87.31 249 LEU A O 1
ATOM 1866 N N . ASP A 1 250 ? 20.029 0.755 -7.891 1.00 84.75 250 ASP A 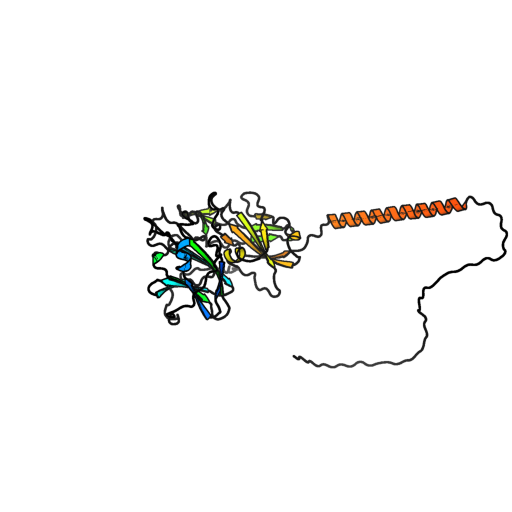N 1
ATOM 1867 C CA . ASP A 1 250 ? 21.311 1.315 -7.475 1.00 84.75 250 ASP A CA 1
ATOM 1868 C C . ASP A 1 250 ? 21.309 2.816 -7.769 1.00 84.75 250 ASP A C 1
ATOM 1870 O O . ASP A 1 250 ? 21.393 3.259 -8.918 1.00 84.75 250 ASP A O 1
ATOM 1874 N N . ARG A 1 251 ? 21.182 3.610 -6.706 1.00 80.12 251 ARG A N 1
ATOM 1875 C CA . ARG A 1 251 ? 21.179 5.070 -6.765 1.00 80.12 251 ARG A CA 1
ATOM 1876 C C . ARG A 1 251 ? 22.480 5.627 -6.203 1.00 80.12 251 ARG A C 1
ATOM 1878 O O . ARG A 1 251 ? 22.885 5.295 -5.092 1.00 80.12 251 ARG A O 1
ATOM 1885 N N . SER A 1 252 ? 23.116 6.528 -6.946 1.00 59.00 252 SER A N 1
ATOM 1886 C CA . SER A 1 252 ? 24.277 7.277 -6.469 1.00 59.00 252 SER A CA 1
ATOM 1887 C C . SER A 1 252 ? 23.825 8.572 -5.779 1.00 59.00 252 SER A C 1
ATOM 1889 O O . SER A 1 252 ? 23.573 9.596 -6.415 1.00 59.00 252 SER A O 1
ATOM 1891 N N . GLY A 1 253 ? 23.704 8.535 -4.449 1.00 59.06 253 GLY A N 1
ATOM 1892 C CA . GLY A 1 253 ? 23.464 9.722 -3.616 1.00 59.06 253 GLY A CA 1
ATOM 1893 C C . GLY A 1 253 ? 22.110 10.413 -3.841 1.00 59.06 253 GLY A C 1
ATOM 1894 O O . GLY A 1 253 ? 21.095 9.766 -4.076 1.00 59.06 253 GLY A O 1
ATOM 1895 N N . ALA A 1 254 ? 22.092 11.748 -3.760 1.00 65.25 254 ALA A N 1
ATOM 1896 C CA . ALA A 1 254 ? 20.893 12.590 -3.849 1.00 65.25 254 ALA A CA 1
ATOM 1897 C C . ALA A 1 254 ? 20.346 12.795 -5.286 1.00 65.25 254 ALA A C 1
ATOM 1899 O O . ALA A 1 254 ? 19.580 13.726 -5.523 1.00 65.25 254 ALA A O 1
ATOM 1900 N N . SER A 1 255 ? 20.714 11.947 -6.251 1.00 73.62 255 SER A N 1
ATOM 1901 C CA . SER A 1 255 ? 20.399 12.105 -7.683 1.00 73.62 255 SER A CA 1
ATOM 1902 C C . SER A 1 255 ? 18.955 11.732 -8.054 1.00 73.62 255 SER A C 1
ATOM 1904 O O . SER A 1 255 ? 18.350 10.877 -7.424 1.00 73.62 255 SER A O 1
ATOM 1906 N N . SER A 1 256 ? 18.374 12.348 -9.080 1.00 80.25 256 SER A N 1
ATOM 1907 C CA . SER A 1 256 ? 17.020 12.068 -9.597 1.00 80.25 256 SER A CA 1
ATOM 1908 C C . SER A 1 256 ? 17.013 10.890 -10.591 1.00 80.25 256 SER A C 1
ATOM 1910 O O . SER A 1 256 ? 16.634 11.029 -11.757 1.00 80.25 256 SER A O 1
ATOM 1912 N N . GLY A 1 257 ? 17.532 9.738 -10.162 1.00 85.31 257 GLY A N 1
ATOM 1913 C CA . GLY A 1 257 ? 17.650 8.548 -11.003 1.00 85.31 257 GLY A CA 1
ATOM 1914 C C . GLY A 1 257 ? 18.487 7.432 -10.383 1.00 85.31 257 GLY A C 1
ATOM 1915 O O . GLY A 1 257 ? 19.029 7.571 -9.290 1.00 85.31 257 GLY A O 1
ATOM 1916 N N . GLY A 1 258 ? 18.589 6.314 -11.092 1.00 89.38 258 GLY A N 1
ATOM 1917 C CA . GLY A 1 258 ? 19.368 5.150 -10.689 1.00 89.38 258 GLY A CA 1
ATOM 1918 C C . GLY A 1 258 ? 19.511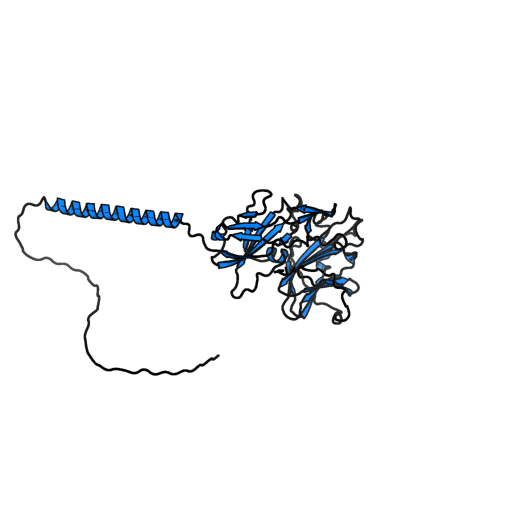 4.142 -11.822 1.00 89.38 258 GLY A C 1
ATOM 1919 O O . GLY A 1 258 ? 19.030 4.350 -12.935 1.00 89.38 258 GLY A O 1
ATOM 1920 N N . HIS A 1 259 ? 20.181 3.036 -11.535 1.00 91.19 259 HIS A N 1
ATOM 1921 C CA . HIS A 1 259 ? 20.389 1.948 -12.480 1.00 91.19 259 HIS A CA 1
ATOM 1922 C C . HIS A 1 259 ? 19.817 0.650 -11.916 1.00 91.19 259 HIS A C 1
ATOM 1924 O O . HIS A 1 259 ? 19.965 0.378 -10.726 1.00 91.19 259 HIS A O 1
ATOM 1930 N N . ILE A 1 260 ? 19.155 -0.149 -12.755 1.00 90.50 260 ILE A N 1
ATOM 1931 C CA . ILE A 1 260 ? 18.666 -1.473 -12.355 1.00 90.50 260 ILE A CA 1
ATOM 1932 C C . ILE A 1 260 ? 19.761 -2.493 -12.679 1.00 90.50 260 ILE A C 1
ATOM 1934 O O . ILE A 1 260 ? 19.909 -2.876 -13.848 1.00 90.50 260 ILE A O 1
ATOM 1938 N N . PRO A 1 261 ? 20.545 -2.952 -11.687 1.00 85.88 261 PRO A N 1
ATOM 1939 C CA . PRO A 1 261 ? 21.619 -3.890 -11.947 1.00 85.88 261 PRO A CA 1
ATOM 1940 C C . PRO A 1 261 ? 21.042 -5.185 -12.516 1.00 85.88 261 PRO A C 1
ATOM 1942 O O . PRO A 1 261 ? 20.064 -5.732 -12.007 1.00 85.88 261 PRO A O 1
ATOM 1945 N N . ARG A 1 262 ? 21.684 -5.712 -13.566 1.00 84.06 262 ARG A N 1
ATOM 1946 C CA . ARG A 1 262 ? 21.359 -7.030 -14.138 1.00 84.06 262 ARG A CA 1
ATOM 1947 C C . ARG A 1 262 ? 19.905 -7.179 -14.617 1.00 84.06 262 ARG A C 1
ATOM 1949 O O . ARG A 1 262 ? 19.421 -8.311 -14.684 1.00 84.06 262 ARG A O 1
ATOM 1956 N N . LEU A 1 263 ? 19.228 -6.091 -15.005 1.00 88.06 263 LEU A N 1
ATOM 1957 C CA . LEU A 1 263 ? 17.849 -6.127 -15.522 1.00 88.06 263 LEU A CA 1
ATOM 1958 C C . LEU A 1 263 ? 17.677 -7.207 -16.603 1.00 88.06 263 LEU A C 1
ATOM 1960 O O . LEU A 1 263 ? 16.873 -8.123 -16.458 1.00 88.06 263 LEU A O 1
ATOM 1964 N N . HIS A 1 264 ? 18.534 -7.160 -17.624 1.00 85.19 264 HIS A N 1
ATOM 1965 C CA . HIS A 1 264 ? 18.502 -8.040 -18.799 1.00 85.19 264 HIS A CA 1
ATOM 1966 C C . HIS A 1 264 ? 18.760 -9.521 -18.519 1.00 85.19 264 HIS A C 1
ATOM 1968 O O . HIS A 1 264 ? 18.498 -10.353 -19.378 1.00 85.19 264 HIS A O 1
ATOM 1974 N N . THR A 1 265 ? 19.306 -9.859 -17.352 1.00 84.25 265 THR A N 1
ATOM 1975 C CA . THR A 1 265 ? 19.558 -11.251 -16.946 1.00 84.25 265 THR A CA 1
ATOM 1976 C C . THR A 1 265 ? 18.602 -11.729 -15.858 1.00 84.25 265 THR A C 1
ATOM 1978 O O . THR A 1 265 ? 18.552 -12.922 -15.583 1.00 84.25 265 THR A O 1
ATOM 1981 N N . SER A 1 266 ? 17.874 -10.813 -15.215 1.00 84.38 266 SER A N 1
ATOM 1982 C CA . SER A 1 266 ? 16.993 -11.132 -14.085 1.00 84.38 266 SER A CA 1
ATOM 1983 C C . SER A 1 266 ? 15.589 -11.542 -14.521 1.00 84.38 266 SER A C 1
ATOM 1985 O O . SER A 1 266 ? 14.862 -12.144 -13.737 1.00 84.38 266 SER A O 1
ATOM 1987 N N . VAL A 1 267 ? 15.200 -11.221 -15.758 1.00 87.56 267 VAL A N 1
ATOM 1988 C CA . VAL A 1 267 ? 13.871 -11.517 -16.301 1.00 87.56 267 VAL A CA 1
ATOM 1989 C C . VAL A 1 267 ? 13.944 -12.109 -17.709 1.00 87.56 267 VAL A C 1
ATOM 1991 O O . VAL A 1 267 ? 14.968 -12.037 -18.399 1.00 87.56 267 VAL A O 1
ATOM 1994 N N . ALA A 1 268 ? 12.849 -12.736 -18.137 1.00 88.31 268 ALA A N 1
ATOM 1995 C CA . ALA A 1 268 ? 12.705 -13.207 -19.506 1.00 88.31 268 ALA A CA 1
ATOM 1996 C C . ALA A 1 268 ? 12.597 -12.023 -20.480 1.00 88.31 268 ALA A C 1
ATOM 1998 O O . ALA A 1 268 ? 12.287 -10.898 -20.099 1.00 88.31 268 ALA A O 1
ATOM 1999 N N . LYS A 1 269 ? 12.855 -12.286 -21.760 1.00 88.75 269 LYS A N 1
ATOM 2000 C CA . LYS A 1 269 ? 12.628 -11.307 -22.822 1.00 88.75 269 LYS A CA 1
ATOM 2001 C C . LYS A 1 269 ? 11.124 -11.070 -22.989 1.00 88.75 269 LYS A C 1
ATOM 2003 O O . LYS A 1 269 ? 10.392 -12.039 -23.177 1.00 88.75 269 LYS A O 1
ATOM 2008 N N . GLY A 1 270 ? 10.677 -9.818 -22.996 1.00 90.62 270 GLY A N 1
ATOM 2009 C CA . GLY A 1 270 ? 9.261 -9.497 -23.195 1.00 90.62 270 GLY A CA 1
ATOM 2010 C C . GLY A 1 270 ? 8.882 -8.078 -22.790 1.00 90.62 270 GLY A C 1
ATOM 2011 O O . GLY A 1 270 ? 9.736 -7.288 -22.389 1.00 90.62 270 GLY A O 1
ATOM 2012 N N . ASP A 1 271 ? 7.592 -7.773 -22.898 1.00 90.62 271 ASP A N 1
ATOM 2013 C CA . ASP A 1 271 ? 7.011 -6.529 -22.401 1.00 90.62 271 ASP A CA 1
ATOM 2014 C C . ASP A 1 271 ? 6.726 -6.634 -20.902 1.00 90.62 271 ASP A C 1
ATOM 2016 O O . ASP A 1 271 ? 6.110 -7.594 -20.428 1.00 90.62 271 ASP A O 1
ATOM 2020 N N . TYR A 1 272 ? 7.167 -5.624 -20.156 1.00 91.25 272 TYR A N 1
ATOM 2021 C CA . TYR A 1 272 ? 6.966 -5.523 -18.718 1.00 91.25 272 TYR A CA 1
ATOM 2022 C C . TYR A 1 272 ? 6.353 -4.179 -18.353 1.00 91.25 272 TYR A C 1
ATOM 2024 O O . TYR A 1 272 ? 6.722 -3.136 -18.895 1.00 91.25 272 TYR A O 1
ATOM 2032 N N . ILE A 1 273 ? 5.460 -4.211 -17.371 1.00 91.62 273 ILE A N 1
ATOM 2033 C CA . ILE A 1 273 ? 5.057 -3.039 -16.609 1.00 91.62 273 ILE A CA 1
ATOM 2034 C C . ILE A 1 273 ? 6.058 -2.866 -15.477 1.00 91.62 273 ILE A C 1
ATOM 2036 O O . ILE A 1 273 ? 6.271 -3.771 -14.664 1.00 91.62 273 ILE A O 1
ATOM 2040 N N . VAL A 1 274 ? 6.680 -1.698 -15.448 1.00 91.62 274 VAL A N 1
ATOM 2041 C CA . VAL A 1 274 ? 7.732 -1.343 -14.509 1.00 91.62 274 VAL A CA 1
ATOM 2042 C C . VAL A 1 274 ? 7.170 -0.345 -13.516 1.00 91.62 274 VAL A C 1
ATOM 2044 O O . VAL A 1 274 ? 6.771 0.762 -13.881 1.00 91.62 274 VAL A O 1
ATOM 2047 N N . TYR A 1 275 ? 7.168 -0.748 -12.253 1.00 91.69 275 TYR A N 1
ATOM 2048 C CA . TYR A 1 275 ? 6.782 0.085 -11.128 1.00 91.69 275 TYR A CA 1
ATOM 2049 C C . TYR A 1 275 ? 8.035 0.470 -10.351 1.00 91.69 275 TYR A C 1
ATOM 2051 O O . TYR A 1 275 ? 8.839 -0.395 -10.003 1.00 91.69 275 TYR A O 1
ATOM 2059 N N . VAL A 1 276 ? 8.189 1.749 -10.028 1.00 90.94 276 VAL A N 1
ATOM 2060 C CA . VAL A 1 276 ? 9.195 2.208 -9.065 1.00 90.94 276 VAL A CA 1
ATOM 2061 C C . VAL A 1 276 ? 8.466 2.639 -7.811 1.00 90.94 276 VAL A C 1
ATOM 2063 O O . VAL A 1 276 ? 7.561 3.465 -7.868 1.00 90.94 276 VAL A O 1
ATOM 2066 N N . VAL A 1 277 ? 8.862 2.076 -6.677 1.00 89.75 277 VAL A N 1
ATOM 2067 C CA . VAL A 1 277 ? 8.320 2.431 -5.370 1.00 89.75 277 VAL A CA 1
ATOM 2068 C C . VAL A 1 277 ? 9.430 3.061 -4.544 1.00 89.75 277 VAL A C 1
ATOM 2070 O O . VAL A 1 277 ? 10.458 2.427 -4.294 1.00 89.75 277 VAL A O 1
ATOM 2073 N N . ALA A 1 278 ? 9.218 4.303 -4.122 1.00 88.94 278 ALA A N 1
ATOM 2074 C CA . ALA A 1 278 ? 10.021 4.938 -3.092 1.00 88.94 278 ALA A CA 1
ATOM 2075 C C . ALA A 1 278 ? 9.520 4.512 -1.714 1.00 88.94 278 ALA A C 1
ATOM 2077 O O . ALA A 1 278 ? 8.320 4.356 -1.486 1.00 88.94 278 ALA A O 1
ATOM 2078 N N . SER A 1 279 ? 10.451 4.354 -0.785 1.00 87.38 279 SER A N 1
ATOM 2079 C CA . SER A 1 279 ? 10.154 4.040 0.599 1.00 87.38 279 SER A CA 1
ATOM 2080 C C . SER A 1 279 ? 11.023 4.858 1.543 1.00 87.38 279 SER A C 1
ATOM 2082 O O . SER A 1 279 ? 12.234 4.954 1.331 1.00 87.38 279 SER A O 1
ATOM 2084 N N . VAL A 1 280 ? 10.426 5.431 2.585 1.00 83.69 280 VAL A N 1
ATOM 2085 C CA . VAL A 1 280 ? 11.186 6.120 3.638 1.00 83.69 280 VAL A CA 1
ATOM 2086 C C . VAL A 1 280 ? 11.908 5.067 4.485 1.00 83.69 280 VAL A C 1
ATOM 2088 O O . VAL A 1 280 ? 11.248 4.129 4.930 1.00 83.69 280 VAL A O 1
ATOM 2091 N N . PRO A 1 281 ? 13.225 5.180 4.737 1.00 73.00 281 PRO A N 1
ATOM 2092 C CA . PRO A 1 281 ? 13.925 4.217 5.577 1.00 73.00 281 PRO A CA 1
ATOM 2093 C C . PRO A 1 281 ? 13.218 4.065 6.930 1.00 73.00 281 PRO A C 1
ATOM 2095 O O . PRO A 1 281 ? 12.843 5.083 7.527 1.00 73.00 281 PRO A O 1
ATOM 2098 N N . PRO A 1 282 ? 13.027 2.832 7.430 1.00 64.25 282 PRO A N 1
ATOM 2099 C CA . PRO A 1 282 ? 12.564 2.649 8.795 1.00 64.25 282 PRO A CA 1
ATOM 2100 C C . PRO A 1 282 ? 13.550 3.334 9.749 1.00 64.25 282 PRO A C 1
ATOM 2102 O O . PRO A 1 282 ? 14.759 3.352 9.502 1.00 64.25 282 PRO A O 1
ATOM 2105 N N . ALA A 1 283 ? 13.044 3.900 10.848 1.00 61.00 283 ALA A N 1
ATOM 2106 C CA . ALA A 1 283 ? 13.916 4.289 11.952 1.00 61.00 283 ALA A CA 1
ATOM 2107 C C . ALA A 1 283 ? 14.734 3.060 12.394 1.00 61.00 283 ALA A C 1
ATOM 2109 O O . ALA A 1 283 ? 14.257 1.934 12.259 1.00 61.00 283 ALA A O 1
ATOM 2110 N N . ALA A 1 284 ? 15.946 3.261 12.919 1.00 53.69 284 ALA A N 1
ATOM 2111 C CA . ALA A 1 284 ? 16.877 2.172 13.249 1.00 53.69 284 ALA A CA 1
ATOM 2112 C C . ALA A 1 284 ? 16.276 1.070 14.157 1.00 53.69 284 ALA A C 1
ATOM 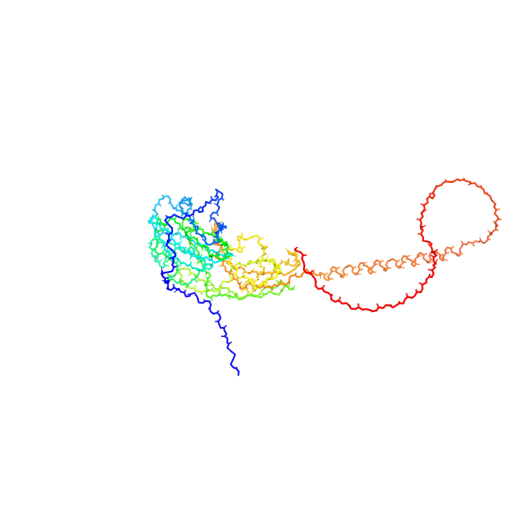2114 O O . ALA A 1 284 ? 16.725 -0.072 14.097 1.00 53.69 284 ALA A O 1
ATOM 2115 N N . ASP A 1 285 ? 15.217 1.388 14.912 1.00 49.75 285 ASP A N 1
ATOM 2116 C CA . ASP A 1 285 ? 14.520 0.475 15.828 1.00 49.75 285 ASP A CA 1
ATOM 2117 C C . ASP A 1 285 ? 13.236 -0.159 15.240 1.00 49.75 285 ASP A C 1
ATOM 2119 O O . ASP A 1 285 ? 12.617 -1.028 15.858 1.00 49.75 285 ASP A O 1
ATOM 2123 N N . ALA A 1 286 ? 12.807 0.243 14.038 1.00 50.06 286 ALA A N 1
ATOM 2124 C CA . ALA A 1 286 ? 11.558 -0.201 13.417 1.00 50.06 286 ALA A CA 1
ATOM 2125 C C . ALA A 1 286 ? 11.746 -1.529 12.664 1.00 50.06 286 ALA A C 1
ATOM 2127 O O . ALA A 1 286 ? 11.738 -1.599 11.438 1.00 50.06 286 ALA A O 1
ATOM 2128 N N . THR A 1 287 ? 11.906 -2.611 13.422 1.00 45.75 287 THR A N 1
ATOM 2129 C CA . THR A 1 287 ? 12.039 -3.980 12.892 1.00 45.75 287 THR A CA 1
ATOM 2130 C C . THR A 1 287 ? 10.711 -4.611 12.450 1.00 45.75 287 THR A C 1
ATOM 2132 O O . THR A 1 287 ? 10.718 -5.707 11.896 1.00 45.75 287 THR A O 1
ATOM 2135 N N . THR A 1 288 ? 9.566 -3.952 12.668 1.00 51.41 288 THR A N 1
ATOM 2136 C CA . THR A 1 288 ? 8.259 -4.636 12.662 1.00 51.41 288 THR A CA 1
ATOM 2137 C C . THR A 1 288 ? 7.165 -4.032 11.777 1.00 51.41 288 THR A C 1
ATOM 2139 O O . THR A 1 288 ? 6.090 -4.623 11.716 1.00 51.41 288 THR A O 1
ATOM 2142 N N . ARG A 1 289 ? 7.373 -2.916 11.057 1.00 59.66 289 ARG A N 1
ATOM 2143 C CA . ARG A 1 289 ? 6.334 -2.346 10.163 1.00 59.66 289 ARG A CA 1
ATOM 2144 C C . ARG A 1 289 ? 6.884 -1.676 8.899 1.00 59.66 289 ARG A C 1
ATOM 2146 O O . ARG A 1 289 ? 8.028 -1.222 8.905 1.00 59.66 289 ARG A O 1
ATOM 2153 N N . PRO A 1 290 ? 6.089 -1.632 7.807 1.00 58.56 290 PRO A N 1
ATOM 2154 C CA . PRO A 1 290 ? 6.556 -1.177 6.504 1.00 58.56 290 PRO A CA 1
ATOM 2155 C C . PRO A 1 290 ? 6.907 0.309 6.514 1.00 58.56 290 PRO A C 1
ATOM 2157 O O . PRO A 1 290 ? 6.278 1.115 7.191 1.00 58.56 290 PRO A O 1
ATOM 2160 N N . ALA A 1 291 ? 7.909 0.656 5.717 1.00 68.12 291 ALA A N 1
ATOM 2161 C CA . ALA A 1 291 ? 8.215 2.025 5.339 1.00 68.12 291 ALA A CA 1
ATOM 2162 C C . ALA A 1 291 ? 6.988 2.720 4.729 1.00 68.12 291 ALA A C 1
ATOM 2164 O O . ALA A 1 291 ? 6.177 2.064 4.072 1.00 68.12 291 ALA A O 1
ATOM 2165 N N . ALA A 1 292 ? 6.870 4.046 4.879 1.00 79.94 292 ALA A N 1
ATOM 2166 C CA . ALA A 1 292 ? 5.931 4.799 4.048 1.00 79.94 292 ALA A CA 1
ATOM 2167 C C . ALA A 1 292 ? 6.295 4.521 2.588 1.00 79.94 292 ALA A C 1
ATOM 2169 O O . ALA A 1 292 ? 7.486 4.514 2.274 1.00 79.94 292 ALA A O 1
ATOM 2170 N N . LEU A 1 293 ? 5.308 4.238 1.736 1.00 84.69 293 LEU A N 1
ATOM 2171 C CA . LEU A 1 293 ? 5.520 3.841 0.345 1.00 84.69 293 LEU A CA 1
ATOM 2172 C C . LEU A 1 293 ? 4.896 4.853 -0.602 1.00 84.69 293 LEU A C 1
ATOM 2174 O O . LEU A 1 293 ? 3.825 5.393 -0.332 1.00 84.69 293 LEU A O 1
ATOM 2178 N N . PHE A 1 294 ? 5.538 5.033 -1.744 1.00 86.56 294 PHE A N 1
ATOM 2179 C CA . PHE A 1 294 ? 5.090 5.943 -2.779 1.00 86.56 294 PHE A CA 1
ATOM 2180 C C . PHE A 1 294 ? 5.368 5.369 -4.153 1.00 86.56 294 PHE A C 1
ATOM 2182 O O . PHE A 1 294 ? 6.486 4.933 -4.424 1.00 86.56 294 PHE A O 1
ATOM 2189 N N . LEU A 1 295 ? 4.347 5.352 -5.007 1.00 87.44 295 LEU A N 1
ATOM 2190 C CA . LEU A 1 295 ? 4.440 4.805 -6.352 1.00 87.44 295 LEU A CA 1
ATOM 2191 C C . LEU A 1 295 ? 4.588 5.932 -7.378 1.00 87.44 295 LEU A C 1
ATOM 2193 O O . LEU A 1 295 ? 3.802 6.875 -7.394 1.00 87.44 295 LEU A O 1
ATOM 2197 N N . TYR A 1 296 ? 5.550 5.763 -8.279 1.00 88.50 296 TYR A N 1
ATOM 2198 C CA . TYR A 1 296 ? 5.667 6.543 -9.507 1.00 88.50 296 TYR A CA 1
ATOM 2199 C C . TYR A 1 296 ? 4.714 6.033 -10.584 1.00 88.50 296 TYR A C 1
ATOM 2201 O O . TYR A 1 296 ? 4.439 4.833 -10.649 1.00 88.50 296 TYR A O 1
ATOM 2209 N N . THR A 1 297 ? 4.279 6.914 -11.488 1.00 88.25 297 THR A N 1
ATOM 2210 C CA . THR A 1 297 ? 3.485 6.505 -12.656 1.00 88.25 297 THR A CA 1
ATOM 2211 C C . THR A 1 297 ? 4.194 5.361 -13.399 1.00 88.25 297 THR A C 1
ATOM 2213 O O . THR A 1 297 ? 5.330 5.551 -13.844 1.00 88.25 297 THR A O 1
ATOM 2216 N N . PRO A 1 298 ? 3.572 4.172 -13.524 1.00 90.06 298 PRO A N 1
ATOM 2217 C CA . PRO A 1 298 ? 4.228 3.010 -14.097 1.00 90.06 298 PRO A CA 1
ATOM 2218 C C . PRO A 1 298 ? 4.448 3.190 -15.595 1.00 90.06 298 PRO A C 1
ATOM 2220 O O . PRO A 1 298 ? 3.649 3.817 -16.294 1.00 90.06 298 PRO A O 1
ATOM 2223 N N . VAL A 1 299 ? 5.516 2.582 -16.101 1.00 90.06 299 VAL A N 1
ATOM 2224 C CA . VAL A 1 299 ? 5.854 2.605 -17.529 1.00 90.06 299 VAL A CA 1
ATOM 2225 C C . VAL A 1 299 ? 5.834 1.199 -18.097 1.00 90.06 299 VAL A C 1
ATOM 2227 O O . VAL A 1 299 ? 6.170 0.235 -17.414 1.00 90.06 299 VAL A O 1
ATOM 2230 N N . THR A 1 300 ? 5.451 1.074 -19.363 1.00 90.88 300 THR A N 1
ATOM 2231 C CA . THR A 1 300 ? 5.611 -0.184 -20.100 1.00 90.88 300 THR A CA 1
ATOM 2232 C C . THR A 1 300 ? 6.918 -0.126 -20.874 1.00 90.88 300 THR A C 1
ATOM 2234 O O . THR A 1 300 ? 7.181 0.861 -21.561 1.00 90.88 300 THR A O 1
ATOM 2237 N N . ALA A 1 301 ? 7.742 -1.162 -20.754 1.00 89.81 301 ALA A N 1
ATOM 2238 C CA . ALA A 1 301 ? 9.011 -1.250 -21.455 1.00 89.81 301 ALA A CA 1
ATOM 2239 C C . ALA A 1 301 ? 9.271 -2.672 -21.951 1.00 89.81 301 ALA A C 1
ATOM 2241 O O . ALA A 1 301 ? 9.053 -3.649 -21.231 1.00 89.81 301 ALA A O 1
ATOM 2242 N N . TYR A 1 302 ? 9.801 -2.769 -23.168 1.00 90.25 302 TYR A N 1
ATOM 2243 C CA . TYR A 1 302 ? 10.305 -4.022 -23.705 1.00 90.25 302 TYR A CA 1
ATOM 2244 C C . TYR A 1 302 ? 11.707 -4.292 -23.160 1.00 90.25 302 TYR A C 1
ATOM 2246 O O . TYR A 1 302 ? 12.641 -3.522 -23.403 1.00 90.25 302 TYR A O 1
ATOM 2254 N N . ILE A 1 303 ? 11.869 -5.399 -22.441 1.00 90.25 303 ILE A N 1
ATOM 2255 C CA . ILE A 1 303 ? 13.161 -5.842 -21.923 1.00 90.25 303 ILE A CA 1
ATOM 2256 C C . ILE A 1 303 ? 13.710 -6.898 -22.879 1.00 90.25 303 ILE A C 1
ATOM 2258 O O . ILE A 1 303 ? 13.182 -8.006 -22.999 1.00 90.25 303 ILE A O 1
ATOM 2262 N N . ALA A 1 304 ? 14.784 -6.542 -23.581 1.00 84.25 304 ALA A N 1
ATOM 2263 C CA . ALA A 1 304 ? 15.516 -7.447 -24.455 1.00 84.25 304 ALA A CA 1
ATOM 2264 C C . ALA A 1 304 ? 16.732 -8.018 -23.725 1.00 84.25 304 ALA A C 1
ATOM 2266 O O . ALA A 1 304 ? 17.462 -7.274 -23.085 1.00 84.25 304 ALA A O 1
ATOM 2267 N N . HIS A 1 305 ? 17.021 -9.314 -23.871 1.00 77.75 305 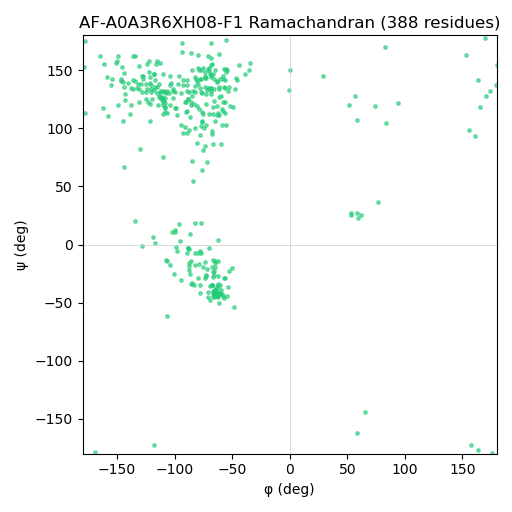HIS A N 1
ATOM 2268 C CA . HIS A 1 305 ? 18.317 -9.831 -23.423 1.00 77.75 305 HIS A CA 1
ATOM 2269 C C . HIS A 1 305 ? 19.434 -9.102 -24.165 1.00 77.75 305 HIS A C 1
ATOM 2271 O O . HIS A 1 305 ? 19.419 -9.026 -25.398 1.00 77.75 305 HIS A O 1
ATOM 2277 N N . SER A 1 306 ? 20.397 -8.555 -23.419 1.00 61.34 306 SER A N 1
ATOM 2278 C CA . SER A 1 306 ? 21.558 -7.942 -24.042 1.00 61.34 306 SER A CA 1
ATOM 2279 C C . SER A 1 306 ? 22.358 -9.049 -24.723 1.00 61.34 306 SER A C 1
ATOM 2281 O O . SER A 1 306 ? 22.921 -9.941 -24.086 1.00 61.34 306 SER A O 1
ATOM 2283 N N . VAL A 1 307 ? 22.390 -9.024 -26.055 1.00 57.31 307 VAL A N 1
ATOM 2284 C CA . VAL A 1 307 ? 23.374 -9.808 -26.794 1.00 57.31 307 VAL A CA 1
ATOM 2285 C C . VAL A 1 307 ? 24.706 -9.157 -26.464 1.00 57.31 307 VAL A C 1
ATOM 2287 O O . VAL A 1 307 ? 25.044 -8.103 -27.000 1.00 57.31 307 VAL A O 1
ATOM 2290 N N . SER A 1 308 ? 25.428 -9.734 -25.505 1.00 57.50 308 SER A N 1
ATOM 2291 C CA . SER A 1 308 ? 26.790 -9.328 -25.194 1.00 57.50 308 SER A CA 1
ATOM 2292 C C . SER A 1 308 ? 27.593 -9.418 -26.495 1.00 57.50 308 SER A C 1
ATOM 2294 O O . SER A 1 308 ? 27.957 -10.497 -26.963 1.00 57.50 308 SER A O 1
ATOM 2296 N N . TRP A 1 309 ? 27.850 -8.264 -27.113 1.00 57.19 309 TRP A N 1
ATOM 2297 C CA . TRP A 1 309 ? 28.685 -8.172 -28.309 1.00 57.19 309 TRP A CA 1
ATOM 2298 C C . TRP A 1 309 ? 30.068 -8.764 -28.047 1.00 57.19 309 TRP A C 1
ATOM 2300 O O . TRP A 1 309 ? 30.673 -9.330 -28.947 1.00 57.19 309 TRP A O 1
ATOM 2310 N N . THR A 1 310 ? 30.537 -8.715 -26.798 1.00 57.72 310 THR A N 1
ATOM 2311 C CA . THR A 1 310 ? 31.763 -9.384 -26.364 1.00 57.72 310 THR A CA 1
ATOM 2312 C C . THR A 1 310 ? 31.690 -10.905 -26.521 1.00 57.72 310 THR A C 1
ATOM 2314 O O . THR A 1 310 ? 32.646 -11.478 -27.028 1.00 57.72 310 THR A O 1
ATOM 2317 N N . TYR A 1 311 ? 30.571 -11.564 -26.200 1.00 60.91 311 TYR A N 1
ATOM 2318 C CA . TYR A 1 311 ? 30.383 -12.994 -26.478 1.00 60.91 311 TYR A CA 1
ATOM 2319 C C . TYR A 1 311 ? 30.384 -13.292 -27.979 1.00 60.91 311 TYR A C 1
ATOM 2321 O O . TYR A 1 311 ? 31.062 -14.219 -28.417 1.00 60.91 311 TYR A O 1
ATOM 2329 N N . VAL A 1 312 ? 29.685 -12.481 -28.778 1.00 66.88 312 VAL A N 1
ATOM 2330 C CA . VAL A 1 312 ? 29.667 -12.633 -30.244 1.00 66.88 312 VAL A CA 1
ATOM 2331 C C . VAL A 1 312 ? 31.076 -12.481 -30.825 1.00 66.88 312 VAL A C 1
ATOM 2333 O O . VAL A 1 312 ? 31.484 -13.272 -31.672 1.00 66.88 312 VAL A O 1
ATOM 2336 N N . LEU A 1 313 ? 31.852 -11.515 -30.329 1.00 70.00 313 LEU A N 1
ATOM 2337 C CA . LEU A 1 313 ? 33.213 -11.238 -30.783 1.00 70.00 313 LEU A CA 1
ATOM 2338 C C . LEU A 1 313 ? 34.190 -12.339 -30.341 1.00 70.00 313 LEU A C 1
ATOM 2340 O O . LEU A 1 313 ? 35.002 -12.784 -31.147 1.00 70.00 313 LEU A O 1
ATOM 2344 N N . VAL A 1 314 ? 34.072 -12.853 -29.112 1.00 75.56 314 VAL A N 1
ATOM 2345 C CA . VAL A 1 314 ? 34.871 -13.994 -28.624 1.00 75.56 314 VAL A CA 1
ATOM 2346 C C . VAL A 1 314 ? 34.590 -15.254 -29.443 1.00 75.56 314 VAL A C 1
ATOM 2348 O O . VAL A 1 314 ? 35.532 -15.925 -29.866 1.00 75.56 314 VAL A O 1
ATOM 2351 N N . VAL A 1 315 ? 33.320 -15.556 -29.730 1.00 78.06 315 VAL A N 1
ATOM 2352 C CA . VAL A 1 315 ? 32.946 -16.696 -30.582 1.00 78.06 315 VAL A CA 1
ATOM 2353 C C . VAL A 1 315 ? 33.467 -16.498 -32.007 1.00 78.06 315 VAL A C 1
ATOM 2355 O O . VAL A 1 315 ? 34.068 -17.414 -32.565 1.00 78.06 315 VAL A O 1
ATOM 2358 N N . ALA A 1 316 ? 33.323 -15.301 -32.582 1.00 78.75 316 ALA A N 1
ATOM 2359 C CA . ALA A 1 316 ? 33.833 -14.996 -33.917 1.00 78.75 316 ALA A CA 1
ATOM 2360 C C . ALA A 1 316 ? 35.364 -15.150 -34.010 1.00 78.75 316 ALA A C 1
ATOM 2362 O O . ALA A 1 316 ? 35.868 -15.747 -34.962 1.00 78.75 316 ALA A O 1
ATOM 2363 N N . VAL A 1 317 ? 36.109 -14.680 -33.003 1.00 80.88 317 VAL A N 1
ATOM 2364 C CA . VAL A 1 317 ? 37.572 -14.830 -32.932 1.00 80.88 317 VAL A CA 1
ATOM 2365 C C . VAL A 1 317 ? 37.972 -16.295 -32.757 1.00 80.88 317 VAL A C 1
ATOM 2367 O O . VAL A 1 317 ? 38.899 -16.749 -33.426 1.00 80.88 317 VAL A O 1
ATOM 2370 N N . ALA A 1 318 ? 37.264 -17.059 -31.922 1.00 80.19 318 ALA A N 1
ATOM 2371 C CA . ALA A 1 318 ? 37.530 -18.484 -31.734 1.00 80.19 318 ALA A CA 1
ATOM 2372 C C . ALA A 1 318 ? 37.304 -19.289 -33.026 1.00 80.19 318 ALA A C 1
ATOM 2374 O O . ALA A 1 318 ? 38.137 -20.122 -33.387 1.00 80.19 318 ALA A O 1
ATOM 2375 N N . VAL A 1 319 ? 36.230 -18.999 -33.769 1.00 81.50 319 VAL A N 1
ATOM 2376 C CA . VAL A 1 319 ? 35.954 -19.624 -35.073 1.00 81.50 319 VAL A CA 1
ATOM 2377 C C . VAL A 1 319 ? 37.018 -19.239 -36.103 1.00 81.50 319 VAL A C 1
ATOM 2379 O O . VAL A 1 319 ? 37.533 -20.110 -36.805 1.00 81.50 319 VAL A O 1
ATOM 2382 N N . ALA A 1 320 ? 37.411 -17.963 -36.165 1.00 79.69 320 ALA A N 1
ATOM 2383 C CA . ALA A 1 320 ? 38.460 -17.502 -37.074 1.00 79.69 320 ALA A CA 1
ATOM 2384 C C . ALA A 1 320 ? 39.825 -18.146 -36.763 1.00 79.69 320 ALA A C 1
ATOM 2386 O O . ALA A 1 320 ? 40.529 -18.590 -37.673 1.00 79.69 320 ALA A O 1
ATOM 2387 N N . ALA A 1 321 ? 40.183 -18.263 -35.481 1.00 76.12 321 ALA A N 1
ATOM 2388 C CA . ALA A 1 321 ? 41.408 -18.923 -35.039 1.00 76.12 321 ALA A CA 1
ATOM 2389 C C . ALA A 1 321 ? 41.387 -20.436 -35.327 1.00 76.12 321 ALA A C 1
ATOM 2391 O O . ALA A 1 321 ? 42.388 -20.992 -35.789 1.00 76.12 321 ALA A O 1
ATOM 2392 N N . GLY A 1 322 ? 40.243 -21.098 -35.121 1.00 73.94 322 GLY A N 1
ATOM 2393 C CA . GLY A 1 322 ? 40.032 -22.504 -35.477 1.00 73.94 322 GLY A CA 1
ATOM 2394 C C . GLY A 1 322 ? 40.159 -22.757 -36.983 1.00 73.94 322 GLY A C 1
ATOM 2395 O O . GLY A 1 322 ? 40.847 -23.684 -37.410 1.00 73.94 322 GLY A O 1
ATOM 2396 N N . ALA A 1 323 ? 39.577 -21.888 -37.812 1.00 76.19 323 ALA A N 1
ATOM 2397 C CA . ALA A 1 323 ? 39.699 -21.976 -39.265 1.00 76.19 323 ALA A CA 1
ATOM 2398 C C . ALA A 1 323 ? 41.146 -21.750 -39.741 1.00 76.19 323 ALA A C 1
ATOM 2400 O O . ALA A 1 323 ? 41.636 -22.484 -40.602 1.00 76.19 323 ALA A O 1
ATOM 2401 N N . ALA A 1 324 ? 41.861 -20.782 -39.157 1.00 72.50 324 ALA A N 1
ATOM 2402 C CA . ALA A 1 324 ? 43.253 -20.494 -39.503 1.00 72.50 324 ALA A CA 1
ATOM 2403 C C . ALA A 1 324 ? 44.198 -21.649 -39.130 1.00 72.50 324 ALA A C 1
ATOM 2405 O O . ALA A 1 324 ? 45.025 -22.066 -39.944 1.00 72.50 324 ALA A O 1
ATOM 2406 N N . THR A 1 325 ? 44.051 -22.210 -37.928 1.00 69.88 325 THR A N 1
ATOM 2407 C CA . THR A 1 325 ? 44.834 -23.375 -37.481 1.00 69.88 325 THR A CA 1
ATOM 2408 C C . THR A 1 325 ? 44.519 -24.625 -38.305 1.00 69.88 325 THR A C 1
ATOM 2410 O O . THR A 1 325 ? 45.447 -25.316 -38.733 1.00 69.88 325 THR A O 1
ATOM 2413 N N . GLY A 1 326 ? 43.246 -24.861 -38.639 1.00 68.88 326 GLY A N 1
ATOM 2414 C CA . GLY A 1 326 ? 42.829 -25.920 -39.561 1.00 68.88 326 GLY A CA 1
ATOM 2415 C C . GLY A 1 326 ? 43.467 -25.792 -40.950 1.00 68.88 326 GLY A C 1
ATOM 2416 O O . GLY A 1 326 ? 44.004 -26.767 -41.475 1.00 68.88 326 GLY A O 1
ATOM 2417 N N . LEU A 1 327 ? 43.503 -24.582 -41.520 1.00 71.19 327 LEU A N 1
ATOM 2418 C CA . LEU A 1 327 ? 44.143 -24.298 -42.814 1.00 71.19 327 LEU A CA 1
ATOM 2419 C C . LEU A 1 327 ? 45.665 -24.502 -42.793 1.00 71.19 327 LEU A C 1
ATOM 2421 O O . LEU A 1 327 ? 46.234 -25.014 -43.762 1.00 71.19 327 LEU A O 1
ATOM 2425 N N . VAL A 1 328 ? 46.336 -24.119 -41.703 1.00 70.38 328 VAL A N 1
ATOM 2426 C CA . VAL A 1 328 ? 47.783 -24.329 -41.531 1.00 70.38 328 VAL A CA 1
ATOM 2427 C C . VAL A 1 328 ? 48.106 -25.818 -41.421 1.00 70.38 328 VAL A C 1
ATOM 2429 O O . VAL A 1 328 ? 49.017 -26.290 -42.104 1.00 70.38 328 VAL A O 1
ATOM 2432 N N . LEU A 1 329 ? 47.329 -26.575 -40.641 1.00 68.12 329 LEU A N 1
ATOM 2433 C CA . LEU A 1 329 ? 47.481 -28.027 -40.538 1.00 68.12 329 LEU A CA 1
ATOM 2434 C C . LEU A 1 329 ? 47.219 -28.712 -41.885 1.00 68.12 329 LEU A C 1
ATOM 2436 O O . LEU A 1 329 ? 48.042 -29.521 -42.317 1.00 68.12 329 LEU A O 1
ATOM 2440 N N . LEU A 1 330 ? 46.163 -28.334 -42.616 1.00 67.56 330 LEU A N 1
ATOM 2441 C CA . LEU A 1 330 ? 45.888 -28.872 -43.956 1.00 67.56 330 LEU A CA 1
ATOM 2442 C C . LEU A 1 330 ? 47.044 -28.606 -44.934 1.00 67.56 330 LEU A C 1
ATOM 2444 O O . LEU A 1 330 ? 47.457 -29.499 -45.677 1.00 67.56 330 LEU A O 1
ATOM 2448 N N . ARG A 1 331 ? 47.615 -27.393 -44.916 1.00 68.19 331 ARG A N 1
ATOM 2449 C CA . ARG A 1 331 ? 48.792 -27.047 -45.732 1.00 68.19 331 ARG A CA 1
ATOM 2450 C C . ARG A 1 331 ? 50.032 -27.840 -45.323 1.00 68.19 331 ARG A C 1
ATOM 2452 O O . ARG A 1 331 ? 50.793 -28.251 -46.201 1.00 68.19 331 ARG A O 1
ATOM 2459 N N . HIS A 1 332 ? 50.233 -28.081 -44.029 1.00 66.19 332 HIS A N 1
ATOM 2460 C CA . HIS A 1 332 ? 51.342 -28.892 -43.535 1.00 66.19 332 HIS A CA 1
ATOM 2461 C C . HIS A 1 332 ? 51.206 -30.360 -43.970 1.00 66.19 332 HIS A C 1
ATOM 2463 O O . HIS A 1 332 ? 52.182 -30.955 -44.430 1.00 66.19 332 HIS A O 1
ATOM 2469 N N . PHE A 1 333 ? 50.003 -30.940 -43.908 1.00 58.59 333 PHE A N 1
ATOM 2470 C CA . PHE A 1 333 ? 49.745 -32.292 -44.414 1.00 58.59 333 PHE A CA 1
ATOM 2471 C C . PHE A 1 333 ? 49.936 -32.390 -45.935 1.00 58.59 333 PHE A C 1
ATOM 2473 O O . PHE A 1 333 ? 50.549 -33.344 -46.416 1.00 58.59 333 PHE A O 1
ATOM 2480 N N . HIS A 1 334 ? 49.509 -31.383 -46.702 1.00 58.62 334 HIS A N 1
ATOM 2481 C CA . HIS A 1 334 ? 49.748 -31.345 -48.149 1.00 58.62 334 HIS A CA 1
ATOM 2482 C C . HIS A 1 334 ? 51.227 -31.181 -48.530 1.00 58.62 334 HIS A C 1
ATOM 2484 O O . HIS A 1 334 ? 51.652 -31.751 -49.537 1.00 58.62 334 HIS A O 1
ATOM 2490 N N . ARG A 1 335 ? 52.023 -30.434 -47.749 1.00 58.44 335 ARG A N 1
ATOM 2491 C CA . ARG A 1 335 ? 53.478 -30.319 -47.958 1.00 58.44 335 ARG A CA 1
ATOM 2492 C C . ARG A 1 335 ? 54.213 -31.609 -47.605 1.00 58.44 335 ARG A C 1
ATOM 2494 O O . ARG A 1 335 ? 54.985 -32.087 -48.428 1.00 58.44 335 ARG A O 1
ATOM 2501 N N . LYS A 1 336 ? 53.894 -32.233 -46.466 1.00 54.16 336 LYS A N 1
ATOM 2502 C CA . LYS A 1 336 ? 54.501 -33.511 -46.057 1.00 54.16 336 LYS A CA 1
ATOM 2503 C C . LYS A 1 336 ? 54.245 -34.620 -47.090 1.00 54.16 336 LYS A C 1
ATOM 2505 O O . LYS A 1 336 ? 55.159 -35.338 -47.471 1.00 54.16 336 LYS A O 1
ATOM 2510 N N . LYS A 1 337 ? 53.038 -34.657 -47.670 1.00 51.19 337 LYS A N 1
ATOM 2511 C CA . LYS A 1 337 ? 52.677 -35.583 -48.761 1.00 51.19 337 LYS A CA 1
ATOM 2512 C C . LYS A 1 337 ? 53.405 -35.302 -50.091 1.00 51.19 337 LYS A C 1
ATOM 2514 O O . LYS A 1 337 ? 53.453 -36.176 -50.955 1.00 51.19 337 LYS A O 1
ATOM 2519 N N . LYS A 1 338 ? 53.946 -34.092 -50.291 1.00 51.81 338 LYS A N 1
ATOM 2520 C CA . LYS A 1 338 ? 54.775 -33.737 -51.459 1.00 51.81 338 LYS A CA 1
ATOM 2521 C C . LYS A 1 338 ? 56.247 -34.116 -51.269 1.00 51.81 338 LYS A C 1
ATOM 2523 O O . LYS A 1 338 ? 56.872 -34.492 -52.259 1.00 51.81 338 LYS A O 1
ATOM 2528 N N . ASP A 1 339 ? 56.767 -34.063 -50.045 1.00 51.47 339 ASP A N 1
ATOM 2529 C CA . ASP A 1 339 ? 58.154 -34.450 -49.747 1.00 51.47 339 ASP A CA 1
ATOM 2530 C C . ASP A 1 339 ? 58.343 -35.974 -49.689 1.00 51.47 339 ASP A C 1
ATOM 2532 O O . ASP A 1 339 ? 59.323 -36.476 -50.242 1.00 51.47 339 ASP A O 1
ATOM 2536 N N . ASP A 1 340 ? 57.353 -36.734 -49.203 1.00 48.59 340 ASP A N 1
ATOM 2537 C CA . ASP A 1 340 ? 57.380 -38.211 -49.261 1.00 48.59 340 ASP A CA 1
ATOM 2538 C C . ASP A 1 340 ? 57.328 -38.767 -50.701 1.00 48.59 340 ASP A C 1
ATOM 2540 O O . ASP A 1 340 ? 57.647 -39.928 -50.943 1.00 48.59 340 ASP A O 1
ATOM 2544 N N . ARG A 1 341 ? 56.982 -37.944 -51.702 1.00 46.41 341 ARG A N 1
ATOM 2545 C CA . ARG A 1 341 ? 57.049 -38.327 -53.126 1.00 46.41 341 ARG A CA 1
ATOM 2546 C C . ARG A 1 341 ? 58.441 -38.190 -53.747 1.00 46.41 341 ARG A C 1
ATOM 2548 O O . ARG A 1 341 ? 58.610 -38.593 -54.894 1.00 46.41 341 ARG A O 1
ATOM 2555 N N . ARG A 1 342 ? 59.428 -37.621 -53.044 1.00 47.22 342 ARG A N 1
ATOM 2556 C CA . ARG A 1 342 ? 60.788 -37.421 -53.583 1.00 47.22 342 ARG A CA 1
ATOM 2557 C C . ARG A 1 342 ? 61.804 -38.475 -53.148 1.00 47.22 342 ARG A C 1
ATOM 2559 O O . ARG A 1 342 ? 62.931 -38.417 -53.620 1.00 47.22 342 ARG A O 1
ATOM 2566 N N . HIS A 1 343 ? 61.424 -39.441 -52.314 1.00 45.88 343 HIS A N 1
ATOM 2567 C CA . HIS A 1 343 ? 62.283 -40.569 -51.947 1.00 45.88 343 HIS A CA 1
ATOM 2568 C C . HIS A 1 343 ? 61.538 -41.896 -52.122 1.00 45.88 343 HIS A C 1
ATOM 2570 O O . HIS A 1 343 ? 61.023 -42.474 -51.172 1.00 45.88 343 HIS A O 1
ATOM 2576 N N . ALA A 1 344 ? 61.510 -42.390 -53.360 1.00 35.97 344 ALA A N 1
ATOM 2577 C CA . ALA A 1 344 ? 61.312 -43.807 -53.647 1.00 35.97 344 ALA A CA 1
ATOM 2578 C C . ALA A 1 344 ? 62.067 -44.171 -54.940 1.00 35.97 344 ALA A C 1
ATOM 2580 O O . ALA A 1 344 ? 61.781 -43.583 -55.987 1.00 35.97 344 ALA A O 1
ATOM 2581 N N . PRO A 1 345 ? 63.028 -45.113 -54.906 1.00 38.09 345 PRO A N 1
ATOM 2582 C CA . PRO A 1 345 ? 63.586 -45.688 -56.117 1.00 38.09 345 PRO A CA 1
ATOM 2583 C C . PRO A 1 345 ? 62.565 -46.639 -56.749 1.00 38.09 345 PRO A C 1
ATOM 2585 O O . PRO A 1 345 ? 61.922 -47.450 -56.084 1.00 38.09 345 PRO A O 1
ATOM 2588 N N . SER A 1 346 ? 62.425 -46.526 -58.065 1.00 34.03 346 SER A N 1
ATOM 2589 C CA . SER A 1 346 ? 61.583 -47.374 -58.896 1.00 34.03 346 SER A CA 1
ATOM 2590 C C . SER A 1 346 ? 62.088 -48.818 -58.924 1.00 34.03 346 SER A C 1
ATOM 2592 O O . SER A 1 346 ? 63.206 -49.058 -59.379 1.00 34.03 346 SER A O 1
ATOM 2594 N N . ARG A 1 347 ? 61.236 -49.778 -58.556 1.00 35.50 347 ARG A N 1
ATOM 2595 C CA . ARG A 1 347 ? 61.202 -51.132 -59.133 1.00 35.50 347 ARG A CA 1
ATOM 2596 C C . ARG A 1 347 ? 59.818 -51.737 -58.889 1.00 35.50 347 ARG A C 1
ATOM 2598 O O . ARG A 1 347 ? 59.465 -52.051 -57.761 1.00 35.50 347 ARG A O 1
ATOM 2605 N N . PHE A 1 348 ? 59.050 -51.888 -59.964 1.00 37.44 348 PHE A N 1
ATOM 2606 C CA . PHE A 1 348 ? 58.002 -52.908 -60.055 1.00 37.44 348 PHE A CA 1
ATOM 2607 C C . PHE A 1 348 ? 58.677 -54.260 -60.368 1.00 37.44 348 PHE A C 1
ATOM 2609 O O . PHE A 1 348 ? 59.741 -54.263 -60.996 1.00 37.44 348 PHE A O 1
ATOM 2616 N N . PRO A 1 349 ? 58.104 -55.391 -59.919 1.00 41.22 349 PRO A N 1
ATOM 2617 C CA . PRO A 1 349 ? 57.074 -56.044 -60.727 1.00 41.22 349 PRO A CA 1
ATOM 2618 C C . PRO A 1 349 ? 55.840 -56.523 -59.936 1.00 41.22 349 PRO A C 1
ATOM 2620 O O . PRO A 1 349 ? 55.838 -56.651 -58.717 1.00 41.22 349 PRO A O 1
ATOM 2623 N N . VAL A 1 350 ? 54.781 -56.756 -60.704 1.00 37.41 350 VAL A N 1
ATOM 2624 C CA . VAL A 1 350 ? 53.451 -57.316 -60.385 1.00 37.41 350 VAL A CA 1
ATOM 2625 C C . VAL A 1 350 ? 53.505 -58.847 -60.646 1.00 37.41 350 VAL A C 1
ATOM 2627 O O . VAL A 1 350 ? 54.419 -59.254 -61.364 1.00 37.41 350 VAL A O 1
ATOM 2630 N N . PRO A 1 351 ? 52.495 -59.695 -60.339 1.00 58.88 351 PRO A N 1
ATOM 2631 C CA . PRO A 1 351 ? 51.713 -60.011 -59.121 1.00 58.88 351 PRO A CA 1
ATOM 2632 C C . PRO A 1 351 ? 51.915 -61.500 -58.685 1.00 58.88 351 PRO A C 1
ATOM 2634 O O . PRO A 1 351 ? 52.717 -62.190 -59.301 1.00 58.88 351 PRO A O 1
ATOM 2637 N N . ILE A 1 352 ? 51.172 -62.021 -57.683 1.00 33.28 352 ILE A N 1
ATOM 2638 C CA . ILE A 1 352 ? 50.437 -63.327 -57.691 1.00 33.28 352 ILE A CA 1
ATOM 2639 C C . ILE A 1 352 ? 49.881 -63.697 -56.284 1.00 33.28 352 ILE A C 1
ATOM 2641 O O . ILE A 1 352 ? 50.613 -63.735 -55.304 1.00 33.28 352 ILE A O 1
ATOM 2645 N N . ALA A 1 353 ? 48.573 -63.998 -56.281 1.00 33.06 353 ALA A N 1
ATOM 2646 C CA . ALA A 1 353 ? 47.752 -64.939 -55.490 1.00 33.06 353 ALA A CA 1
ATOM 2647 C C . ALA A 1 353 ? 47.654 -64.950 -53.939 1.00 33.06 353 ALA A C 1
ATOM 2649 O O . ALA A 1 353 ? 48.607 -65.217 -53.222 1.00 33.06 353 ALA A O 1
ATOM 2650 N N . SER A 1 354 ? 46.374 -64.918 -53.519 1.00 31.67 354 SER A N 1
ATOM 2651 C CA . SER A 1 354 ? 45.675 -65.882 -52.638 1.00 31.67 354 SER A CA 1
ATOM 2652 C C . SER A 1 354 ? 45.957 -65.906 -51.127 1.00 31.67 354 SER A C 1
ATOM 2654 O O . SER A 1 354 ? 47.027 -66.308 -50.687 1.00 31.67 354 SER A O 1
ATOM 2656 N N . GLY A 1 355 ? 44.897 -65.653 -50.344 1.00 32.59 355 GLY A N 1
ATOM 2657 C CA . GLY A 1 355 ? 44.770 -66.068 -48.942 1.00 32.59 355 GLY A CA 1
ATOM 2658 C C . GLY A 1 355 ? 43.712 -65.284 -48.159 1.00 32.59 355 GLY A C 1
ATOM 2659 O O . GLY A 1 355 ? 44.006 -64.217 -47.637 1.00 32.59 355 GLY A O 1
ATOM 2660 N N . GLU A 1 356 ? 42.496 -65.831 -48.126 1.00 35.66 356 GLU A N 1
ATOM 2661 C CA . GLU A 1 356 ? 41.325 -65.545 -47.269 1.00 35.66 356 GLU A CA 1
ATOM 2662 C C . GLU A 1 356 ? 41.679 -65.151 -45.809 1.00 35.66 356 GLU A C 1
ATOM 2664 O O . GLU A 1 356 ? 42.700 -65.580 -45.288 1.00 35.66 356 GLU A O 1
ATOM 2669 N N . THR A 1 357 ? 40.914 -64.336 -45.068 1.00 39.50 357 THR A N 1
ATOM 2670 C CA . THR A 1 357 ? 39.513 -64.563 -44.651 1.00 39.50 357 THR A CA 1
ATOM 2671 C C . THR A 1 357 ? 38.736 -63.288 -44.256 1.00 39.50 357 THR A C 1
ATOM 2673 O O . THR A 1 357 ? 39.284 -62.394 -43.617 1.00 39.50 357 THR A O 1
ATOM 2676 N N . ALA A 1 358 ? 37.439 -63.307 -44.616 1.00 38.31 358 ALA A N 1
ATOM 2677 C CA . ALA A 1 358 ? 36.202 -62.769 -44.002 1.00 38.31 358 ALA A CA 1
ATOM 2678 C C . ALA A 1 358 ? 36.288 -61.999 -42.664 1.00 38.31 358 ALA A C 1
ATOM 2680 O O . ALA A 1 358 ? 37.077 -62.340 -41.796 1.00 38.31 358 ALA A O 1
ATOM 2681 N N . GLY A 1 359 ? 35.434 -61.025 -42.335 1.00 28.70 359 GLY A N 1
ATOM 2682 C CA . GLY A 1 359 ? 34.150 -60.500 -42.837 1.00 28.70 359 GLY A CA 1
ATOM 2683 C C . GLY A 1 359 ? 33.800 -59.293 -41.925 1.00 28.70 359 GLY A C 1
ATOM 2684 O O . GLY A 1 359 ? 34.543 -59.012 -40.993 1.00 28.70 359 GLY A O 1
ATOM 2685 N N . LEU A 1 360 ? 32.769 -58.466 -42.069 1.00 30.59 360 LEU A N 1
ATOM 2686 C CA . LEU A 1 360 ? 31.459 -58.526 -42.700 1.00 30.59 360 LEU A CA 1
ATOM 2687 C C . LEU A 1 360 ? 31.042 -57.073 -43.031 1.00 30.59 360 LEU A C 1
ATOM 2689 O O . LEU A 1 360 ? 31.216 -56.161 -42.224 1.00 30.59 360 LEU A O 1
ATOM 2693 N N . LEU A 1 361 ? 30.479 -56.884 -44.223 1.00 37.22 361 LEU A N 1
ATOM 2694 C CA . LEU A 1 361 ? 29.550 -55.802 -44.597 1.00 37.22 361 LEU A CA 1
ATOM 2695 C C . LEU A 1 361 ? 28.199 -56.006 -43.833 1.00 37.22 361 LEU A C 1
ATOM 2697 O O . LEU A 1 361 ? 28.049 -57.079 -43.250 1.00 37.22 361 LEU A O 1
ATOM 2701 N N . PRO A 1 362 ? 27.182 -55.104 -43.857 1.00 41.62 362 PRO A N 1
ATOM 2702 C CA . PRO A 1 362 ? 26.954 -54.141 -44.931 1.00 41.62 362 PRO A CA 1
ATOM 2703 C C . PRO A 1 362 ? 26.308 -52.781 -44.553 1.00 41.62 362 PRO A C 1
ATOM 2705 O O . PRO A 1 362 ? 25.641 -52.590 -43.541 1.00 41.62 362 PRO A O 1
ATOM 2708 N N . LYS A 1 363 ? 26.470 -51.836 -45.480 1.00 40.75 363 LYS A N 1
ATOM 2709 C CA . LYS A 1 363 ? 25.523 -50.746 -45.778 1.00 40.75 363 LYS A CA 1
ATOM 2710 C C . LYS A 1 363 ? 24.288 -51.368 -46.471 1.00 40.75 363 LYS A C 1
ATOM 2712 O O . LYS A 1 363 ? 24.446 -52.412 -47.096 1.00 40.75 363 LYS A O 1
ATOM 2717 N N . PRO A 1 364 ? 23.124 -50.708 -46.549 1.00 40.31 364 PRO A N 1
ATOM 2718 C CA . PRO A 1 364 ? 22.835 -50.206 -47.891 1.00 40.31 364 PRO A CA 1
ATOM 2719 C C . PRO A 1 364 ? 22.115 -48.859 -47.919 1.00 40.31 364 PRO A C 1
ATOM 2721 O O . PRO A 1 364 ? 21.198 -48.563 -47.162 1.00 40.31 364 PRO A O 1
ATOM 2724 N N . SER A 1 365 ? 22.563 -48.062 -48.875 1.00 40.53 365 SER A N 1
ATOM 2725 C CA . SER A 1 365 ? 21.800 -47.057 -49.601 1.00 40.53 365 SER A CA 1
ATOM 2726 C C . SER A 1 365 ? 20.845 -47.737 -50.589 1.00 40.53 365 SER A C 1
ATOM 2728 O O . SER A 1 365 ? 21.219 -48.750 -51.177 1.00 40.53 365 SER A O 1
ATOM 2730 N N . ALA A 1 366 ? 19.688 -47.131 -50.854 1.00 31.02 366 ALA A N 1
ATOM 2731 C CA . ALA A 1 366 ? 18.936 -47.366 -52.083 1.00 31.02 366 ALA A CA 1
ATOM 2732 C C . ALA A 1 366 ? 18.254 -46.066 -52.533 1.00 31.02 366 ALA A C 1
ATOM 2734 O O . ALA A 1 366 ? 17.283 -45.607 -51.944 1.00 31.02 366 ALA A O 1
ATOM 2735 N N . THR A 1 367 ? 18.814 -45.490 -53.587 1.00 33.25 367 THR A N 1
ATOM 2736 C CA . THR A 1 367 ? 18.143 -44.638 -54.568 1.00 33.25 367 THR A CA 1
ATOM 2737 C C . THR A 1 367 ? 18.397 -45.323 -55.900 1.00 33.25 367 THR A C 1
ATOM 2739 O O . THR A 1 367 ? 19.563 -45.533 -56.235 1.00 33.25 367 THR A O 1
ATOM 2742 N N . PHE A 1 368 ? 17.344 -45.668 -56.632 1.00 29.22 368 PHE A N 1
ATOM 2743 C CA . PHE A 1 368 ? 17.383 -45.835 -58.081 1.00 29.22 368 PHE A CA 1
ATOM 2744 C C . PHE A 1 368 ? 16.034 -45.405 -58.661 1.00 29.22 368 PHE A C 1
ATOM 2746 O O . PHE A 1 368 ? 14.999 -45.561 -58.016 1.00 29.22 368 PHE A O 1
ATOM 2753 N N . ALA A 1 369 ? 16.141 -44.774 -59.824 1.00 35.09 369 ALA A N 1
ATOM 2754 C CA . ALA A 1 369 ? 15.110 -44.153 -60.639 1.00 35.09 369 ALA A CA 1
ATOM 2755 C C . ALA A 1 369 ? 14.420 -45.154 -61.580 1.00 35.09 369 ALA A C 1
ATOM 2757 O O . ALA A 1 369 ? 14.982 -46.219 -61.815 1.00 35.09 369 ALA A O 1
ATOM 2758 N N . GLU A 1 370 ? 13.267 -44.747 -62.119 1.00 31.42 370 GLU A N 1
ATOM 2759 C CA . GLU A 1 370 ? 12.742 -44.934 -63.495 1.00 31.42 370 GLU A CA 1
ATOM 2760 C C . GLU A 1 370 ? 11.383 -44.186 -63.523 1.00 31.42 370 GLU A C 1
ATOM 2762 O O . GLU A 1 370 ? 10.600 -44.311 -62.581 1.00 31.42 370 GLU A O 1
ATOM 2767 N N . ASP A 1 371 ? 11.251 -43.098 -64.290 1.00 31.41 371 ASP A N 1
ATOM 2768 C CA . ASP A 1 371 ? 10.765 -43.031 -65.686 1.00 31.41 371 ASP A CA 1
ATOM 2769 C C . ASP A 1 371 ? 9.340 -43.598 -65.853 1.00 31.41 371 ASP A C 1
ATOM 2771 O O . ASP A 1 371 ? 9.150 -44.804 -65.766 1.00 31.41 371 ASP A O 1
ATOM 2775 N N . ASP A 1 372 ? 8.334 -42.731 -66.055 1.00 33.00 372 ASP A N 1
ATOM 2776 C CA . ASP A 1 372 ? 7.566 -42.676 -67.314 1.00 33.00 372 ASP A CA 1
ATOM 2777 C C . ASP A 1 372 ? 6.452 -41.605 -67.313 1.00 33.00 372 ASP A C 1
ATOM 2779 O O . ASP A 1 372 ? 5.949 -41.160 -66.281 1.00 33.00 372 ASP A O 1
ATOM 2783 N N . GLU A 1 373 ? 6.131 -41.178 -68.530 1.00 32.03 373 GLU A N 1
ATOM 2784 C CA . GLU A 1 373 ? 5.374 -40.007 -68.975 1.00 32.03 373 GLU A CA 1
ATOM 2785 C C . GLU A 1 373 ? 3.860 -39.970 -68.653 1.00 32.03 373 GLU A C 1
ATOM 2787 O O . GLU A 1 373 ? 3.195 -41.001 -68.575 1.00 32.03 373 GLU A O 1
ATOM 2792 N N . SER A 1 374 ? 3.266 -38.766 -68.588 1.00 29.31 374 SER A N 1
ATOM 2793 C CA . SER A 1 374 ? 2.243 -38.287 -69.557 1.00 29.31 374 SER A CA 1
ATOM 2794 C C . SER A 1 374 ? 1.452 -37.048 -69.075 1.00 29.31 374 SER A C 1
ATOM 2796 O O . SER A 1 374 ? 0.803 -37.060 -68.037 1.00 29.31 374 SER A O 1
ATOM 2798 N N . TYR A 1 375 ? 1.605 -35.978 -69.863 1.00 34.06 375 TYR A N 1
ATOM 2799 C CA . TYR A 1 375 ? 0.660 -34.969 -70.379 1.00 34.06 375 TYR A CA 1
ATOM 2800 C C . TYR A 1 375 ? -0.643 -34.512 -69.670 1.00 34.06 375 TYR A C 1
ATOM 2802 O O . TYR A 1 375 ? -1.435 -35.301 -69.165 1.00 34.06 375 TYR A O 1
ATOM 2810 N N . ASP A 1 376 ? -0.864 -33.202 -69.887 1.00 36.56 376 ASP A N 1
ATOM 2811 C CA . ASP A 1 376 ? -2.092 -32.379 -69.953 1.00 36.56 376 ASP A CA 1
ATOM 2812 C C . ASP A 1 376 ? -2.684 -31.864 -68.628 1.00 36.56 376 ASP A C 1
ATOM 2814 O O . ASP A 1 376 ? -3.121 -32.624 -67.770 1.00 36.56 376 ASP A O 1
ATOM 2818 N N . ASP A 1 377 ? -2.522 -30.580 -68.296 1.00 37.31 377 ASP A N 1
ATOM 2819 C CA . ASP A 1 377 ? -3.086 -29.322 -68.851 1.00 37.31 377 ASP A CA 1
ATOM 2820 C C . ASP A 1 377 ? -4.353 -28.876 -68.096 1.00 37.31 377 ASP A C 1
ATOM 2822 O O . ASP A 1 377 ? -5.344 -29.595 -68.005 1.00 37.31 377 ASP A O 1
ATOM 2826 N N . ASP A 1 378 ? -4.249 -27.651 -67.570 1.00 36.22 378 ASP A N 1
ATOM 2827 C CA . ASP A 1 378 ? -5.279 -26.629 -67.365 1.00 36.22 378 ASP A CA 1
ATOM 2828 C C . ASP A 1 378 ? -6.601 -26.968 -66.642 1.00 36.22 378 ASP A C 1
ATOM 2830 O O . ASP A 1 378 ? -7.461 -27.680 -67.151 1.00 36.22 378 ASP A O 1
ATOM 2834 N N . LEU A 1 379 ? -6.867 -26.282 -65.517 1.00 38.41 379 LEU A N 1
ATOM 2835 C CA . LEU A 1 379 ? -7.734 -25.086 -65.538 1.00 38.41 379 LEU A CA 1
ATOM 2836 C C . LEU A 1 379 ? -7.949 -24.434 -64.158 1.00 38.41 379 LEU A C 1
ATOM 2838 O O . LEU A 1 379 ? -8.234 -25.081 -63.151 1.00 38.41 379 LEU A O 1
ATOM 2842 N N . ASP A 1 380 ? -7.873 -23.104 -64.200 1.00 36.31 380 ASP A N 1
ATOM 2843 C CA . ASP A 1 380 ? -8.388 -22.107 -63.261 1.00 36.31 380 ASP A CA 1
ATOM 2844 C C . ASP A 1 380 ? -9.826 -22.357 -62.763 1.00 36.31 380 ASP A C 1
ATOM 2846 O O . ASP A 1 380 ? -10.679 -22.845 -63.506 1.00 36.31 380 ASP A O 1
ATOM 2850 N N . GLY A 1 381 ? -10.152 -21.832 -61.570 1.00 30.61 381 GLY A N 1
ATOM 2851 C CA . GLY A 1 381 ? -11.530 -21.402 -61.288 1.00 30.61 381 GLY A CA 1
ATOM 2852 C C . GLY A 1 381 ? -11.979 -21.353 -59.823 1.00 30.61 381 GLY A C 1
ATOM 2853 O O . GLY A 1 381 ? -12.401 -22.358 -59.270 1.00 30.61 381 GLY A O 1
ATOM 2854 N N . TYR A 1 382 ? -11.945 -20.145 -59.247 1.00 33.41 382 TYR A N 1
ATOM 2855 C CA . TYR A 1 382 ? -12.802 -19.570 -58.187 1.00 33.41 382 TYR A CA 1
ATOM 2856 C C . TYR A 1 382 ? -13.958 -20.412 -57.588 1.00 33.41 382 TYR A C 1
ATOM 2858 O O . TYR A 1 382 ? -14.848 -20.832 -58.320 1.00 33.41 382 TYR A O 1
ATOM 2866 N N . HIS A 1 383 ? -14.080 -20.438 -56.249 1.00 34.50 383 HIS A N 1
ATOM 2867 C CA . HIS A 1 383 ? -15.115 -19.682 -55.505 1.00 34.50 383 HIS A CA 1
ATOM 2868 C C . HIS A 1 383 ? -15.040 -19.854 -53.974 1.00 34.50 383 HIS A C 1
ATOM 2870 O O . HIS A 1 383 ? -14.578 -20.868 -53.460 1.00 34.50 383 HIS A O 1
ATOM 2876 N N . ASP A 1 384 ? -15.521 -18.805 -53.298 1.00 37.78 384 ASP A N 1
ATOM 2877 C CA . ASP A 1 384 ? -15.876 -18.645 -51.884 1.00 37.78 384 ASP A CA 1
ATOM 2878 C C . ASP A 1 384 ? -1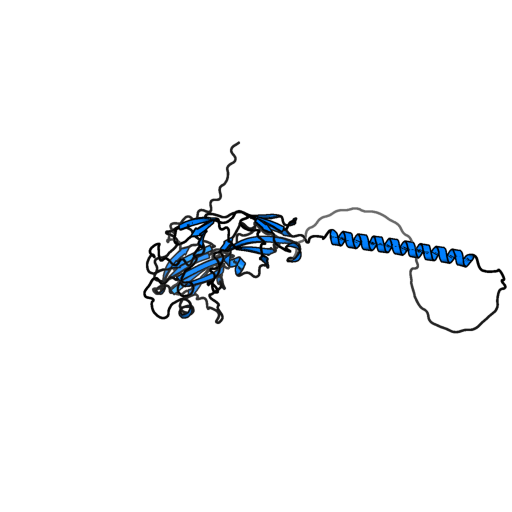6.474 -19.877 -51.179 1.00 37.78 384 ASP A C 1
ATOM 2880 O O . ASP A 1 384 ? -17.154 -20.689 -51.803 1.00 37.78 384 ASP A O 1
ATOM 2884 N N . ILE A 1 385 ? -16.345 -19.923 -49.845 1.00 38.66 385 ILE A N 1
ATOM 2885 C CA . ILE A 1 385 ? -17.457 -19.752 -48.878 1.00 38.66 385 ILE A CA 1
ATOM 2886 C C . ILE A 1 385 ? -16.938 -20.0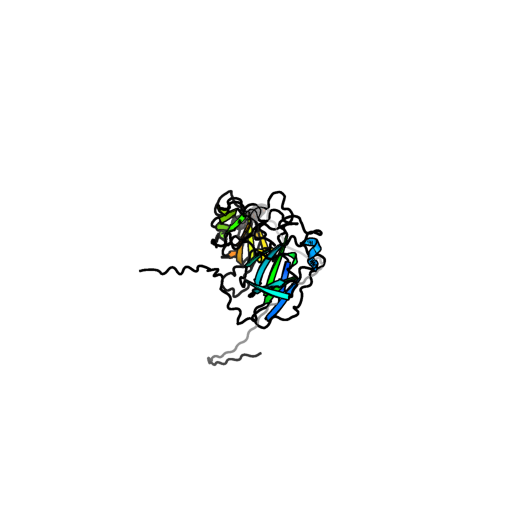18 -47.447 1.00 38.66 385 ILE A C 1
ATOM 2888 O O . ILE A 1 385 ? -16.254 -21.004 -47.176 1.00 38.66 385 ILE A O 1
ATOM 2892 N N . ASP A 1 386 ? -17.288 -19.094 -46.545 1.00 38.56 386 ASP A N 1
ATOM 2893 C CA . ASP A 1 386 ? -17.257 -19.193 -45.080 1.00 38.56 386 ASP A CA 1
ATOM 2894 C C . ASP A 1 386 ? -17.689 -20.562 -44.538 1.00 38.56 386 ASP A C 1
ATOM 2896 O O . ASP A 1 386 ? -18.660 -21.113 -45.031 1.00 38.56 386 ASP A O 1
ATOM 2900 N N . HIS A 1 387 ? -17.115 -21.019 -43.417 1.00 33.41 387 HIS A N 1
ATOM 2901 C CA . HIS A 1 387 ? -17.920 -21.550 -42.305 1.00 33.41 387 HIS A CA 1
ATOM 2902 C C . HIS A 1 387 ? -17.134 -21.611 -40.985 1.00 33.41 387 HIS A C 1
ATOM 2904 O O . HIS A 1 387 ? -16.165 -22.345 -40.816 1.00 33.41 387 HIS A O 1
ATOM 2910 N N . VAL A 1 388 ? -17.643 -20.833 -40.028 1.00 33.09 388 VAL A N 1
ATOM 2911 C CA . VAL A 1 388 ? -17.587 -21.037 -38.572 1.00 33.09 388 VAL A CA 1
ATOM 2912 C C . VAL A 1 388 ? -18.152 -22.411 -38.204 1.00 33.09 388 VAL A C 1
ATOM 2914 O O . VAL A 1 388 ? -19.091 -22.847 -38.866 1.00 33.09 388 VAL A O 1
ATOM 2917 N N . THR A 1 389 ? -17.643 -23.034 -37.130 1.00 29.88 389 THR A N 1
ATOM 2918 C CA . THR A 1 389 ? -18.334 -23.904 -36.128 1.00 29.88 389 THR A CA 1
ATOM 2919 C C . THR A 1 389 ? -17.271 -24.696 -35.337 1.00 29.88 389 THR A C 1
ATOM 2921 O O . THR A 1 389 ? -16.277 -25.097 -35.931 1.00 29.88 389 THR A O 1
ATOM 2924 N N . VAL A 1 390 ? -17.329 -24.969 -34.027 1.00 36.91 390 VAL A N 1
ATOM 2925 C CA . VAL A 1 390 ? -18.212 -24.681 -32.874 1.00 36.91 390 VAL A CA 1
ATOM 2926 C C . VAL A 1 390 ? -17.291 -24.491 -31.668 1.00 36.91 390 VAL A C 1
ATOM 2928 O O . VAL A 1 390 ? -16.300 -25.253 -31.587 1.00 36.91 390 VAL A O 1
#